Protein AF-0000000065774731 (afdb_homodimer)

Foldseek 3Di:
DQEAACLVQLLVLLVPLFAAEAEEAQELLSLLLLLVLCQVLVFEHEYEYEPLSQVVHPHLLSVVVSNVVSCVVVVRDHHYFHEYDADDLVNLVVNLVSPGQEYEHEPQVPDLVVQLVSQLVSLVVNVVSNHAYEYEAADADDDDSHDHHPQGFGDLVSLLSNVVSPHSEYEGRFQAHAAEDDPPRPAGNLVSLLSNCVSVPSGEYEAENPPPHDLVSLSSSSNSRHHYYYDYHNLVVQLVVQLVVLVVVCVVPVVVCVVVVCVPVVNSSVRSSNSSSVVSNVVCVSRVRRSVD/DQEAACLVQLLVLLVPLFAAEAEEAQELLSLLLLLVLCQVLVFEHEYEYEPLSQVVHPHLLSVVVSNVVCCVVVVRDHHYFHEYDADDLVNLVVNLVSPGQEYEHEPQVPDLVVQLVSLLVSLVVNVVSNHAYEYEAAFADDDDSHDHHPQGFGDLVSLLSNVVSPHSEYETRFQAHAADDDPPRPAGNLVSLLSNCVSVPSGEYEAENPPPHDLVSLSSSSNSRHHYYYDYHNLVVQLVVQLVVLVVVCVVVVVVCVVVVCVPVCNSSVRSSNSSSVVSNVVCVSRVRRSVD

Nearest PDB structures (foldseek):
  3q94-assembly1_A  TM=9.422E-01  e=1.921E-34  Bacillus anthracis str. 'Ames Ancestor'
  7ncc-assembly1_B  TM=9.426E-01  e=7.397E-34  Bacillus methanolicus MGA3
  7nc7-assembly1_A  TM=9.532E-01  e=2.275E-32  Bacillus methanolicus MGA3
  3n9r-assembly1_e  TM=8.813E-01  e=1.719E-26  Helicobacter pylori 51
  3c52-assembly1_A  TM=8.780E-01  e=3.993E-25  Helicobacter pylori

Organism: Streptococcus pyogenes serotype M1 (NCBI:txid301447)

Solvent-accessible surface area (backbone atoms only — not comparable to full-atom values): 27961 Å² total; per-residue (Å²): 126,32,68,37,46,41,46,65,64,33,46,50,18,32,75,67,62,15,19,33,44,32,37,54,36,69,49,59,65,44,43,49,22,52,52,50,26,27,50,74,40,30,16,41,35,31,47,21,32,36,65,46,37,22,54,74,60,42,28,60,57,42,50,47,51,50,51,53,42,42,39,60,59,68,63,48,74,32,46,31,15,42,26,39,42,69,18,46,74,69,53,35,53,49,34,53,70,64,60,38,20,21,34,18,43,47,38,45,89,45,60,67,70,59,26,45,53,52,47,31,52,50,32,55,59,30,49,75,70,59,22,30,33,32,37,44,36,33,24,49,14,43,51,54,77,86,49,71,30,88,28,40,59,36,50,57,68,55,47,47,54,44,53,71,42,60,48,56,34,38,32,50,15,36,55,33,32,33,49,83,74,60,90,82,60,85,57,65,39,56,71,58,45,44,55,41,33,66,66,39,69,86,52,24,27,27,38,56,35,44,30,82,57,56,66,69,58,52,45,50,42,20,69,50,32,27,5,32,35,30,38,47,53,53,37,27,44,34,22,40,53,37,35,36,51,50,37,52,53,34,67,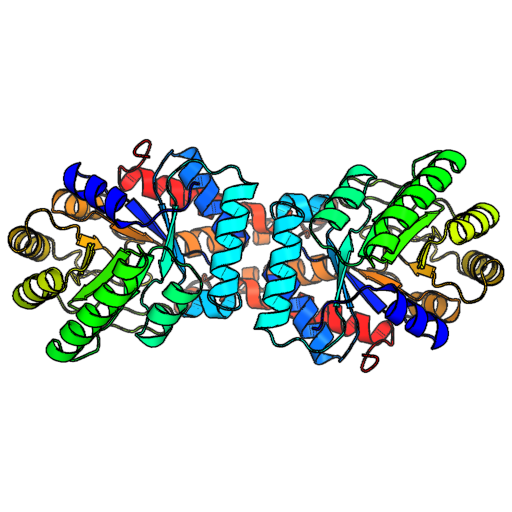76,36,42,72,62,35,53,73,68,49,42,37,38,61,75,58,49,44,40,55,12,44,51,34,28,21,50,48,50,39,52,48,35,56,67,34,55,22,52,69,62,84,125,32,69,37,45,41,48,64,65,33,46,50,18,33,76,66,60,15,20,34,46,33,37,55,36,69,48,60,65,44,44,51,24,52,51,51,26,28,49,75,38,30,14,42,36,31,47,20,33,36,65,47,37,22,54,73,62,42,27,60,57,39,51,47,50,50,54,53,42,42,40,60,58,69,65,48,74,33,46,30,16,41,26,38,43,69,17,45,73,70,53,35,53,49,34,53,72,64,59,39,19,22,34,18,43,46,38,44,90,44,60,67,70,57,26,45,54,53,47,31,52,48,31,54,61,31,51,76,71,58,22,28,34,31,38,43,37,32,25,49,13,44,51,54,78,86,48,72,31,87,29,39,60,38,50,57,68,57,46,46,55,44,52,72,43,60,49,57,35,37,33,51,14,36,55,34,32,34,50,83,74,60,91,80,62,86,57,65,39,57,71,59,44,46,54,42,34,65,67,39,70,88,55,22,27,27,38,57,36,42,30,83,57,56,66,70,59,53,46,51,42,21,70,50,32,25,5,32,35,29,38,46,53,53,37,28,44,34,21,39,54,36,34,38,51,49,36,52,53,36,68,77,37,43,70,62,34,53,75,68,49,41,37,36,60,76,57,49,45,39,55,12,45,50,34,27,20,50,47,50,40,51,48,34,56,67,32,54,24,52,69,64,84

Structure (mmCIF, N/CA/C/O backbone):
data_AF-0000000065774731-model_v1
#
loop_
_entity.id
_entity.type
_entity.pdbx_description
1 polymer 'Fructose-bisphosphate aldolase'
#
loop_
_atom_site.group_PDB
_atom_site.id
_atom_site.type_symbol
_atom_site.label_atom_id
_atom_site.label_alt_id
_atom_site.label_comp_id
_atom_site.label_asym_id
_atom_site.label_entity_id
_atom_site.label_seq_id
_atom_site.pdbx_PDB_ins_code
_atom_site.Cartn_x
_atom_site.Cartn_y
_atom_site.Cartn_z
_atom_site.occupancy
_atom_site.B_iso_or_equiv
_atom_site.auth_seq_id
_atom_site.auth_comp_id
_atom_site.auth_asym_id
_atom_site.auth_atom_id
_atom_site.pdbx_PDB_model_num
ATOM 1 N N . MET A 1 1 ? 18.625 -14.078 5.125 1 64.69 1 MET A N 1
ATOM 2 C CA . MET A 1 1 ? 17.75 -13.203 4.336 1 64.69 1 MET A CA 1
ATOM 3 C C . MET A 1 1 ? 16.703 -14.023 3.592 1 64.69 1 MET A C 1
ATOM 5 O O . MET A 1 1 ? 17.016 -15.039 2.973 1 64.69 1 MET A O 1
ATOM 9 N N . ALA A 1 2 ? 15.352 -13.734 3.934 1 92.19 2 ALA A N 1
ATOM 10 C CA . ALA A 1 2 ? 14.195 -14.555 3.566 1 92.19 2 ALA A CA 1
ATOM 11 C C . ALA A 1 2 ? 13.938 -14.492 2.062 1 92.19 2 ALA A C 1
ATOM 13 O O . ALA A 1 2 ? 13.297 -15.383 1.501 1 92.19 2 ALA A O 1
ATOM 14 N N . ILE A 1 3 ? 14.82 -13.68 1.368 1 98.44 3 ILE A N 1
ATOM 15 C CA . ILE A 1 3 ? 14.547 -13.523 -0.056 1 98.44 3 ILE A CA 1
ATOM 16 C C . ILE A 1 3 ? 15.508 -14.391 -0.863 1 98.44 3 ILE A C 1
ATOM 18 O O . ILE A 1 3 ? 16.734 -14.227 -0.771 1 98.44 3 ILE A O 1
ATOM 22 N N . VAL A 1 4 ? 15.023 -15.297 -1.698 1 98.69 4 VAL A N 1
ATOM 23 C CA . VAL A 1 4 ? 15.82 -16.281 -2.412 1 98.69 4 VAL A CA 1
ATOM 24 C C . VAL A 1 4 ? 15.219 -16.531 -3.795 1 98.69 4 VAL A C 1
ATOM 26 O O . VAL A 1 4 ? 14.086 -16.125 -4.07 1 98.69 4 VAL A O 1
ATOM 29 N N . SER A 1 5 ? 16.016 -17.109 -4.68 1 98.62 5 SER A N 1
ATOM 30 C CA . SER A 1 5 ? 15.469 -17.641 -5.922 1 98.62 5 SER A CA 1
ATOM 31 C C . SER A 1 5 ? 14.453 -18.75 -5.648 1 98.62 5 SER A C 1
ATOM 33 O O . SER A 1 5 ? 14.5 -19.391 -4.598 1 98.62 5 SER A O 1
ATOM 35 N N . ALA A 1 6 ? 13.562 -19 -6.555 1 98.81 6 ALA A N 1
ATOM 36 C CA . ALA A 1 6 ? 12.461 -19.922 -6.301 1 98.81 6 ALA A CA 1
ATOM 37 C C . ALA A 1 6 ? 12.852 -21.359 -6.66 1 98.81 6 ALA A C 1
ATOM 39 O O . ALA A 1 6 ? 12.188 -22.312 -6.246 1 98.81 6 ALA A O 1
ATOM 40 N N . GLU A 1 7 ? 13.898 -21.531 -7.441 1 98.62 7 GLU A N 1
ATOM 41 C CA . GLU A 1 7 ? 14.234 -22.797 -8.078 1 98.62 7 GLU A CA 1
ATOM 42 C C . GLU A 1 7 ? 14.297 -23.938 -7.055 1 98.62 7 GLU A C 1
ATOM 44 O O . GLU A 1 7 ? 13.656 -24.969 -7.227 1 98.62 7 GLU A O 1
ATOM 49 N N . LYS A 1 8 ? 14.953 -23.719 -5.949 1 98.44 8 LYS A N 1
ATOM 50 C CA . LYS A 1 8 ? 15.219 -24.797 -5.004 1 98.44 8 LYS A CA 1
ATOM 51 C C . LYS A 1 8 ? 13.938 -25.234 -4.293 1 98.44 8 LYS A C 1
ATOM 53 O O . LYS A 1 8 ? 13.664 -26.422 -4.172 1 98.44 8 LYS A O 1
ATOM 58 N N . PHE A 1 9 ? 13.141 -24.234 -3.873 1 98.5 9 PHE A N 1
ATOM 59 C CA . PHE A 1 9 ? 12 -24.672 -3.078 1 98.5 9 PHE A CA 1
ATOM 60 C C . PHE A 1 9 ? 10.859 -25.125 -3.979 1 98.5 9 PHE A C 1
ATOM 62 O O . PHE A 1 9 ? 10 -25.891 -3.555 1 98.5 9 PHE A O 1
ATOM 69 N N . VAL A 1 10 ? 10.812 -24.734 -5.246 1 98.94 10 VAL A N 1
ATOM 70 C CA . VAL A 1 10 ? 9.828 -25.297 -6.168 1 98.94 10 VAL A CA 1
ATOM 71 C C . VAL A 1 10 ? 10.219 -26.719 -6.543 1 98.94 10 VAL A C 1
ATOM 73 O O . VAL A 1 10 ? 9.359 -27.594 -6.645 1 98.94 10 VAL A O 1
ATOM 76 N N . GLN A 1 11 ? 11.508 -26.969 -6.719 1 98.88 11 GLN A N 1
ATOM 77 C CA . GLN A 1 11 ? 11.984 -28.312 -6.992 1 98.88 11 GLN A CA 1
ATOM 78 C C . GLN A 1 11 ? 11.711 -29.25 -5.809 1 98.88 11 GLN A C 1
ATOM 80 O O . GLN A 1 11 ? 11.336 -30.406 -6 1 98.88 11 GLN A O 1
ATOM 85 N N . ALA A 1 12 ? 11.953 -28.734 -4.602 1 98.88 12 ALA A N 1
ATOM 86 C CA . ALA A 1 12 ? 11.664 -29.531 -3.404 1 98.88 12 ALA A CA 1
ATOM 87 C C . ALA A 1 12 ? 10.188 -29.922 -3.355 1 98.88 12 ALA A C 1
ATOM 89 O O . ALA A 1 12 ? 9.844 -31.031 -2.947 1 98.88 12 ALA A O 1
ATOM 90 N N . ALA A 1 13 ? 9.32 -29 -3.75 1 98.94 13 ALA A N 1
ATOM 91 C CA . ALA A 1 13 ? 7.887 -29.281 -3.793 1 98.94 13 ALA A CA 1
ATOM 92 C C . ALA A 1 13 ? 7.586 -30.422 -4.766 1 98.94 13 ALA A C 1
ATOM 94 O O . ALA A 1 13 ? 6.832 -31.344 -4.438 1 98.94 13 ALA A O 1
ATOM 95 N N . ARG A 1 14 ? 8.188 -30.391 -5.93 1 98.81 14 ARG A N 1
ATOM 96 C CA . ARG A 1 14 ? 8.016 -31.438 -6.93 1 98.81 14 ARG A CA 1
ATOM 97 C C . ARG A 1 14 ? 8.469 -32.781 -6.391 1 98.81 14 ARG A C 1
ATOM 99 O O . ARG A 1 14 ? 7.777 -33.781 -6.562 1 98.81 14 ARG A O 1
ATOM 106 N N . GLU A 1 15 ? 9.531 -32.781 -5.703 1 98.56 15 GLU A N 1
ATOM 107 C CA . GLU A 1 15 ? 10.164 -34 -5.23 1 98.56 15 GLU A CA 1
ATOM 108 C C . GLU A 1 15 ? 9.391 -34.594 -4.059 1 98.56 15 GLU A C 1
ATOM 110 O O . GLU A 1 15 ? 9.438 -35.812 -3.83 1 98.56 15 GLU A O 1
ATOM 115 N N . ASN A 1 16 ? 8.664 -33.75 -3.355 1 98.5 16 ASN A N 1
ATOM 116 C CA . ASN A 1 16 ? 8.07 -34.25 -2.113 1 98.5 16 ASN A CA 1
ATOM 117 C C . ASN A 1 16 ? 6.547 -34.25 -2.188 1 98.5 16 ASN A C 1
ATOM 119 O O . ASN A 1 16 ? 5.871 -34.5 -1.191 1 98.5 16 ASN A O 1
ATOM 123 N N . GLY A 1 17 ? 5.965 -33.938 -3.285 1 98.19 17 GLY A N 1
ATOM 124 C CA . GLY A 1 17 ? 4.547 -34.156 -3.539 1 98.19 17 GLY A CA 1
ATOM 125 C C . GLY A 1 17 ? 3.666 -33.094 -2.902 1 98.19 17 GLY A C 1
ATOM 126 O O . GLY A 1 17 ? 2.637 -33.406 -2.305 1 98.19 17 GLY A O 1
ATOM 127 N N . TYR A 1 18 ? 4.082 -31.875 -2.857 1 98.88 18 TYR A N 1
ATOM 128 C CA . TYR A 1 18 ? 3.273 -30.703 -2.541 1 98.88 18 TYR A CA 1
ATOM 129 C C . TYR A 1 18 ? 3.502 -29.594 -3.561 1 98.88 18 TYR A C 1
ATOM 131 O O . TYR A 1 18 ? 4.195 -29.797 -4.562 1 98.88 18 TYR A O 1
ATOM 139 N N . ALA A 1 19 ? 2.83 -28.453 -3.391 1 98.94 19 ALA A N 1
ATOM 140 C CA . ALA A 1 19 ? 3.023 -27.297 -4.262 1 98.94 19 ALA A CA 1
ATOM 141 C C . ALA A 1 19 ? 3.197 -26.016 -3.449 1 98.94 19 ALA A C 1
ATOM 143 O O . ALA A 1 19 ? 2.568 -25.859 -2.402 1 98.94 19 ALA A O 1
ATOM 144 N N . VAL A 1 20 ? 4.059 -25.203 -3.922 1 98.94 20 VAL A N 1
ATOM 145 C CA . VAL A 1 20 ? 4.207 -23.875 -3.312 1 98.94 20 VAL A CA 1
ATOM 146 C C . VAL A 1 20 ? 3.238 -22.891 -3.963 1 98.94 20 VAL A C 1
ATOM 148 O O . VAL A 1 20 ? 2.916 -23.016 -5.145 1 98.94 20 VAL A O 1
ATOM 151 N N . GLY A 1 21 ? 2.795 -21.969 -3.133 1 98.94 21 GLY A N 1
ATOM 152 C CA . GLY A 1 21 ? 1.894 -20.953 -3.656 1 98.94 21 GLY A CA 1
ATOM 153 C C . GLY A 1 21 ? 2.617 -19.781 -4.289 1 98.94 21 GLY A C 1
ATOM 154 O O . GLY A 1 21 ? 3.576 -19.25 -3.719 1 98.94 21 GLY A O 1
ATOM 155 N N . GLY A 1 22 ? 2.26 -19.438 -5.496 1 98.88 22 GLY A N 1
ATOM 156 C CA . GLY A 1 22 ? 2.5 -18.125 -6.062 1 98.88 22 GLY A CA 1
ATOM 157 C C . GLY A 1 22 ? 1.32 -17.188 -5.906 1 98.88 22 GLY A C 1
ATOM 158 O O . GLY A 1 22 ? 0.31 -17.328 -6.602 1 98.88 22 GLY A O 1
ATOM 159 N N . PHE A 1 23 ? 1.452 -16.297 -5.012 1 98.94 23 PHE A N 1
ATOM 160 C CA . PHE A 1 23 ? 0.342 -15.398 -4.688 1 98.94 23 PHE A CA 1
ATOM 161 C C . PHE A 1 23 ? 0.597 -14 -5.227 1 98.94 23 PHE A C 1
ATOM 163 O O . PHE A 1 23 ? 1.641 -13.406 -4.953 1 98.94 23 PHE A O 1
ATOM 170 N N . ASN A 1 24 ? -0.359 -13.492 -6.008 1 98.75 24 ASN A N 1
ATOM 171 C CA . ASN A 1 24 ? -0.22 -12.148 -6.547 1 98.75 24 ASN A CA 1
ATOM 172 C C . ASN A 1 24 ? -0.473 -11.086 -5.48 1 98.75 24 ASN A C 1
ATOM 174 O O . ASN A 1 24 ? -1.459 -11.164 -4.746 1 98.75 24 ASN A O 1
ATOM 178 N N . THR A 1 25 ? 0.46 -10.219 -5.312 1 98.88 25 THR A N 1
ATOM 179 C CA . THR A 1 25 ? 0.229 -9.023 -4.504 1 98.88 25 THR A CA 1
ATOM 180 C C . THR A 1 25 ? -0.338 -7.895 -5.355 1 98.88 25 THR A C 1
ATOM 182 O O . THR A 1 25 ? -0.122 -7.855 -6.57 1 98.88 25 THR A O 1
ATOM 185 N N . ASN A 1 26 ? -1.064 -6.977 -4.688 1 98.56 26 ASN A N 1
ATOM 186 C CA . ASN A 1 26 ? -1.711 -5.875 -5.395 1 98.56 26 ASN A CA 1
ATOM 187 C C . ASN A 1 26 ? -1.373 -4.527 -4.762 1 98.56 26 ASN A C 1
ATOM 189 O O . ASN A 1 26 ? -1.69 -3.477 -5.32 1 98.56 26 ASN A O 1
ATOM 193 N N . ASN A 1 27 ? -0.817 -4.492 -3.611 1 98.69 27 ASN A N 1
ATOM 194 C CA . ASN A 1 27 ? -0.407 -3.281 -2.91 1 98.69 27 ASN A CA 1
ATOM 195 C C . ASN A 1 27 ? 0.324 -3.605 -1.61 1 98.69 27 ASN A C 1
ATOM 197 O O . ASN A 1 27 ? 0.813 -4.723 -1.432 1 98.69 27 ASN A O 1
ATOM 201 N N . LEU A 1 28 ? 0.515 -2.611 -0.721 1 98.88 28 LEU A N 1
ATOM 202 C CA . LEU A 1 28 ? 1.215 -2.74 0.552 1 98.88 28 LEU A CA 1
ATOM 203 C C . LEU A 1 28 ? 0.542 -3.781 1.439 1 98.88 28 LEU A C 1
ATOM 205 O O . LEU A 1 28 ? 1.202 -4.695 1.941 1 98.88 28 LEU A O 1
ATOM 209 N N . GLU A 1 29 ? -0.777 -3.688 1.619 1 98.88 29 GLU A N 1
ATOM 210 C CA . GLU A 1 29 ? -1.517 -4.543 2.543 1 98.88 29 GLU A CA 1
ATOM 211 C C . GLU A 1 29 ? -1.528 -5.992 2.062 1 98.88 29 GLU A C 1
ATOM 213 O O . GLU A 1 29 ? -1.427 -6.918 2.869 1 98.88 29 GLU A O 1
ATOM 218 N N . TRP A 1 30 ? -1.669 -6.152 0.747 1 98.88 30 TRP A N 1
ATOM 219 C CA . TRP A 1 30 ? -1.653 -7.5 0.188 1 98.88 30 TRP A CA 1
ATOM 220 C C . TRP A 1 30 ? -0.304 -8.172 0.425 1 98.88 30 TRP A C 1
ATOM 222 O O . TRP A 1 30 ? -0.244 -9.359 0.75 1 98.88 30 TRP A O 1
ATOM 232 N N . THR A 1 31 ? 0.727 -7.43 0.18 1 98.94 31 THR A N 1
ATOM 233 C CA . THR A 1 31 ? 2.064 -7.953 0.437 1 98.94 31 THR A CA 1
ATOM 234 C C . THR A 1 31 ? 2.199 -8.398 1.89 1 98.94 31 THR A C 1
ATOM 236 O O . THR A 1 31 ? 2.684 -9.5 2.162 1 98.94 31 THR A O 1
ATOM 239 N N . GLN A 1 32 ? 1.726 -7.574 2.807 1 98.94 32 GLN A N 1
ATOM 240 C CA . GLN A 1 32 ? 1.769 -7.918 4.223 1 98.94 32 GLN A CA 1
ATOM 241 C C . GLN A 1 32 ? 0.96 -9.18 4.508 1 98.94 32 GLN A C 1
ATOM 243 O O . GLN A 1 32 ? 1.403 -10.055 5.258 1 98.94 32 GLN A O 1
ATOM 248 N N . ALA A 1 33 ? -0.225 -9.266 3.939 1 98.94 33 ALA A N 1
ATOM 249 C CA . ALA A 1 33 ? -1.122 -10.391 4.191 1 98.94 33 ALA A CA 1
ATOM 250 C C . ALA A 1 33 ? -0.499 -11.703 3.723 1 98.94 33 ALA A C 1
ATOM 252 O O . ALA A 1 33 ? -0.565 -12.711 4.426 1 98.94 33 ALA A O 1
ATOM 253 N N . ILE A 1 34 ? 0.095 -11.68 2.553 1 98.94 34 ILE A N 1
ATOM 254 C CA . ILE A 1 34 ? 0.72 -12.875 1.999 1 98.94 34 ILE A CA 1
ATOM 255 C C . ILE A 1 34 ? 1.903 -13.289 2.869 1 98.94 34 ILE A C 1
ATOM 257 O O . ILE A 1 34 ? 2.062 -14.469 3.191 1 98.94 34 ILE A O 1
ATOM 261 N N . LEU A 1 35 ? 2.727 -12.32 3.279 1 98.94 35 LEU A N 1
ATOM 262 C CA . LEU A 1 35 ? 3.887 -12.602 4.117 1 98.94 35 LEU A CA 1
ATOM 263 C C . LEU A 1 35 ? 3.457 -13.148 5.473 1 98.94 35 LEU A C 1
ATOM 265 O O . LEU A 1 35 ? 4.047 -14.109 5.977 1 98.94 35 LEU A O 1
ATOM 269 N N . ARG A 1 36 ? 2.418 -12.523 6.078 1 98.94 36 ARG A N 1
ATOM 270 C CA . ARG A 1 36 ? 1.91 -13.008 7.359 1 98.94 36 ARG A CA 1
ATOM 271 C C . ARG A 1 36 ? 1.436 -14.453 7.254 1 98.94 36 ARG A C 1
ATOM 273 O O . ARG A 1 36 ? 1.717 -15.266 8.133 1 98.94 36 ARG A O 1
ATOM 280 N N . ALA A 1 37 ? 0.72 -14.727 6.18 1 98.94 37 ALA A N 1
ATOM 281 C CA . ALA A 1 37 ? 0.192 -16.078 5.977 1 98.94 37 ALA A CA 1
ATOM 282 C C . ALA A 1 37 ? 1.321 -17.094 5.82 1 98.94 37 ALA A C 1
ATOM 284 O O . ALA A 1 37 ? 1.299 -18.156 6.441 1 98.94 37 ALA A O 1
ATOM 285 N N . ALA A 1 38 ? 2.295 -16.734 4.949 1 98.94 38 ALA A N 1
ATOM 286 C CA . ALA A 1 38 ? 3.424 -17.641 4.707 1 98.94 38 ALA A CA 1
ATOM 287 C C . ALA A 1 38 ? 4.191 -17.906 6 1 98.94 38 ALA A C 1
ATOM 289 O O . ALA A 1 38 ? 4.559 -19.047 6.281 1 98.94 38 ALA A O 1
ATOM 290 N N . GLU A 1 39 ? 4.441 -16.844 6.801 1 98.94 39 GLU A N 1
ATOM 291 C CA . GLU A 1 39 ? 5.148 -16.984 8.07 1 98.94 39 GLU A CA 1
ATOM 292 C C . GLU A 1 39 ? 4.348 -17.828 9.062 1 98.94 39 GLU A C 1
ATOM 294 O O . GLU A 1 39 ? 4.895 -18.703 9.727 1 98.94 39 GLU A O 1
ATOM 299 N N . ALA A 1 40 ? 3.049 -17.547 9.141 1 98.88 40 ALA A N 1
ATOM 300 C CA . ALA A 1 40 ? 2.178 -18.25 10.078 1 98.88 40 ALA A CA 1
ATOM 301 C C . ALA A 1 40 ? 2.129 -19.734 9.766 1 98.88 40 ALA A C 1
ATOM 303 O O . ALA A 1 40 ? 2.078 -20.562 10.68 1 98.88 40 ALA A O 1
ATOM 304 N N . LYS A 1 41 ? 2.191 -20.062 8.453 1 98.88 41 LYS A N 1
ATOM 305 C CA . LYS A 1 41 ? 2.068 -21.453 8.023 1 98.88 41 LYS A CA 1
ATOM 306 C C . LYS A 1 41 ? 3.439 -22.094 7.816 1 98.88 41 LYS A C 1
ATOM 308 O O . LYS A 1 41 ? 3.537 -23.281 7.477 1 98.88 41 LYS A O 1
ATOM 313 N N . GLN A 1 42 ? 4.5 -21.266 8 1 98.81 42 GLN A N 1
ATOM 314 C CA . GLN A 1 42 ? 5.867 -21.734 7.781 1 98.81 42 GLN A CA 1
ATOM 315 C C . GLN A 1 42 ? 6.016 -22.375 6.406 1 98.81 42 GLN A C 1
ATOM 317 O O . GLN A 1 42 ? 6.52 -23.5 6.293 1 98.81 42 GLN A O 1
ATOM 322 N N . ALA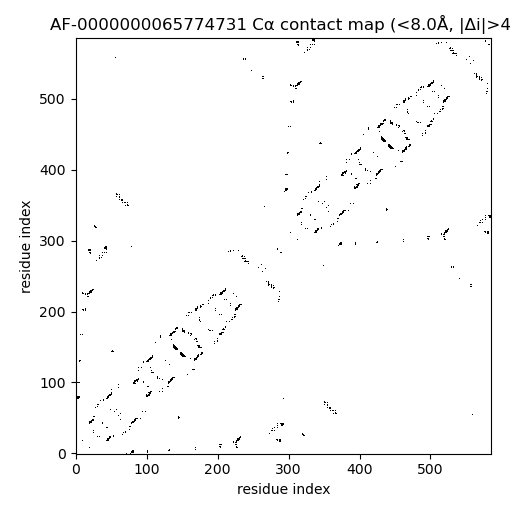 A 1 43 ? 5.551 -21.641 5.41 1 98.88 43 ALA A N 1
ATOM 323 C CA . ALA A 1 43 ? 5.543 -22.141 4.035 1 98.88 43 ALA A CA 1
ATOM 324 C C . ALA A 1 43 ? 6.395 -21.25 3.131 1 98.88 43 ALA A C 1
ATOM 326 O O . ALA A 1 43 ? 6.312 -20.016 3.199 1 98.88 43 ALA A O 1
ATOM 327 N N . PRO A 1 44 ? 7.289 -21.859 2.242 1 98.88 44 PRO A N 1
ATOM 328 C CA . PRO A 1 44 ? 7.875 -21.031 1.185 1 98.88 44 PRO A CA 1
ATOM 329 C C . PRO A 1 44 ? 6.816 -20.375 0.29 1 98.88 44 PRO A C 1
ATOM 331 O O . PRO A 1 44 ? 5.727 -20.938 0.116 1 98.88 44 PRO A O 1
ATOM 334 N N . VAL A 1 45 ? 7.195 -19.219 -0.22 1 98.94 45 VAL A N 1
ATOM 335 C CA . VAL A 1 45 ? 6.152 -18.516 -0.961 1 98.94 45 VAL A CA 1
ATOM 336 C C . VAL A 1 45 ? 6.781 -17.719 -2.109 1 98.94 45 VAL A C 1
ATOM 338 O O . VAL A 1 45 ? 7.914 -17.25 -2.002 1 98.94 45 VAL A O 1
ATOM 341 N N . LEU A 1 46 ? 6.125 -17.703 -3.248 1 98.94 46 LEU A N 1
ATOM 342 C CA . LEU A 1 46 ? 6.379 -16.703 -4.277 1 98.94 46 LEU A CA 1
ATOM 343 C C . LEU A 1 46 ? 5.387 -15.547 -4.172 1 98.94 46 LEU A C 1
ATOM 345 O O . LEU A 1 46 ? 4.176 -15.758 -4.262 1 98.94 46 LEU A O 1
ATOM 349 N N . ILE A 1 47 ? 5.879 -14.375 -3.896 1 98.94 47 ILE A N 1
ATOM 350 C CA . ILE A 1 47 ? 5.066 -13.172 -4.039 1 98.94 47 ILE A CA 1
ATOM 351 C C . ILE A 1 47 ? 5.195 -12.625 -5.461 1 98.94 47 ILE A C 1
ATOM 353 O O . ILE A 1 47 ? 6.281 -12.227 -5.883 1 98.94 47 ILE A O 1
ATOM 357 N N . GLN A 1 48 ? 4.016 -12.578 -6.129 1 98.75 48 GLN A N 1
ATOM 358 C CA . GLN A 1 48 ? 4.059 -12.328 -7.566 1 98.75 48 GLN A CA 1
ATOM 359 C C . GLN A 1 48 ? 3.424 -10.977 -7.91 1 98.75 48 GLN A C 1
ATOM 361 O O . GLN A 1 48 ? 2.441 -10.578 -7.285 1 98.75 48 GLN A O 1
ATOM 366 N N . THR A 1 49 ? 4.047 -10.328 -8.844 1 98.75 49 THR A N 1
ATOM 367 C CA . THR A 1 49 ? 3.41 -9.172 -9.461 1 98.75 49 THR A CA 1
ATOM 368 C C . THR A 1 49 ? 3.117 -9.438 -10.93 1 98.75 49 THR A C 1
ATOM 370 O O . THR A 1 49 ? 4 -9.867 -11.68 1 98.75 49 THR A O 1
ATOM 373 N N . SER A 1 50 ? 1.883 -9.258 -11.367 1 98.19 50 SER A N 1
ATOM 374 C CA . SER A 1 50 ? 1.62 -9.148 -12.797 1 98.19 50 SER A CA 1
ATOM 375 C C . SER A 1 50 ? 2.115 -7.82 -13.352 1 98.19 50 SER A C 1
ATOM 377 O O . SER A 1 50 ? 2.463 -6.914 -12.594 1 98.19 50 SER A O 1
ATOM 379 N N . MET A 1 51 ? 2.154 -7.723 -14.688 1 98 51 MET A N 1
ATOM 380 C CA . MET A 1 51 ? 2.562 -6.461 -15.305 1 98 51 MET A CA 1
ATOM 381 C C . MET A 1 51 ? 1.605 -5.336 -14.922 1 98 51 MET A C 1
ATOM 383 O O . MET A 1 51 ? 2.039 -4.23 -14.594 1 98 51 MET A O 1
ATOM 387 N N . GLY A 1 52 ? 0.323 -5.629 -14.883 1 97.81 52 GLY A N 1
ATOM 388 C CA . GLY A 1 52 ? -0.669 -4.633 -14.516 1 97.81 52 GLY A CA 1
ATOM 389 C C . GLY A 1 52 ? -0.576 -4.203 -13.062 1 97.81 52 GLY A C 1
ATOM 390 O O . GLY A 1 52 ? -0.702 -3.016 -12.75 1 97.81 52 GLY A O 1
ATOM 391 N N . ALA A 1 53 ? -0.402 -5.16 -12.133 1 98.25 53 ALA A N 1
ATOM 392 C CA . ALA A 1 53 ? -0.258 -4.836 -10.711 1 98.25 53 ALA A CA 1
ATOM 393 C C . ALA A 1 53 ? 0.992 -3.996 -10.469 1 98.25 53 ALA A C 1
ATOM 395 O O . ALA A 1 53 ? 0.976 -3.074 -9.648 1 98.25 53 ALA A O 1
ATOM 396 N N . ALA A 1 54 ? 2.076 -4.367 -11.164 1 98.69 54 ALA A N 1
ATOM 397 C CA . ALA A 1 54 ? 3.307 -3.594 -11.023 1 98.69 54 ALA A CA 1
ATOM 398 C C . ALA A 1 54 ? 3.1 -2.15 -11.477 1 98.69 54 ALA A C 1
ATOM 400 O O . ALA A 1 54 ? 3.547 -1.214 -10.812 1 98.69 54 ALA A O 1
ATOM 401 N N . LYS A 1 55 ? 2.461 -2.014 -12.617 1 98.19 55 LYS A N 1
ATOM 402 C CA . LYS A 1 55 ? 2.158 -0.67 -13.102 1 98.19 55 LYS A CA 1
ATOM 403 C C . LYS A 1 55 ? 1.312 0.101 -12.094 1 98.19 55 LYS A C 1
ATOM 405 O O . LYS A 1 55 ? 1.593 1.265 -11.797 1 98.19 55 LYS A O 1
ATOM 410 N N . TYR A 1 56 ? 0.278 -0.51 -11.562 1 98.56 56 TYR A N 1
ATOM 411 C CA . TYR A 1 56 ? -0.597 0.094 -10.562 1 98.56 56 TYR A CA 1
ATOM 412 C C . TYR A 1 56 ? 0.199 0.555 -9.344 1 98.56 56 TYR A C 1
ATOM 414 O O . TYR A 1 56 ? -0.009 1.662 -8.844 1 98.56 56 TYR A O 1
ATOM 422 N N . MET A 1 57 ? 1.176 -0.25 -8.914 1 98.81 57 MET A N 1
ATOM 423 C CA . MET A 1 57 ? 1.905 0.008 -7.68 1 98.81 57 MET A CA 1
ATOM 424 C C . MET A 1 57 ? 2.992 1.056 -7.898 1 98.81 57 MET A C 1
ATOM 426 O O . MET A 1 57 ? 3.506 1.631 -6.938 1 98.81 57 MET A O 1
ATOM 430 N N . GLY A 1 58 ? 3.357 1.283 -9.094 1 98.69 58 GLY A N 1
ATOM 431 C CA . GLY A 1 58 ? 4.348 2.318 -9.359 1 98.69 58 GLY A CA 1
ATOM 432 C C . GLY A 1 58 ? 5.57 1.802 -10.086 1 98.69 58 GLY A C 1
ATOM 433 O O . GLY A 1 58 ? 6.582 2.504 -10.188 1 98.69 58 GLY A O 1
ATOM 434 N N . GLY A 1 59 ? 5.547 0.543 -10.57 1 98.81 59 GLY A N 1
ATOM 435 C CA . GLY A 1 59 ? 6.672 -0.028 -11.297 1 98.81 59 GLY A CA 1
ATOM 436 C C . GLY A 1 59 ? 7.359 -1.148 -10.539 1 98.81 59 GLY A C 1
ATOM 437 O O . GLY A 1 59 ? 7.137 -1.32 -9.336 1 98.81 59 GLY A O 1
ATOM 438 N N . TYR A 1 60 ? 8.25 -1.896 -11.234 1 98.88 60 TYR A N 1
ATOM 439 C CA . TYR A 1 60 ? 8.883 -3.088 -10.68 1 98.88 60 TYR A CA 1
ATOM 440 C C . TYR A 1 60 ? 9.828 -2.729 -9.539 1 98.88 60 TYR A C 1
ATOM 442 O O . TYR A 1 60 ? 9.93 -3.467 -8.562 1 98.88 60 TYR A O 1
ATOM 450 N N . LYS A 1 61 ? 10.492 -1.598 -9.664 1 98.81 61 LYS A N 1
ATOM 451 C CA . LYS A 1 61 ? 11.398 -1.174 -8.602 1 98.81 61 LYS A CA 1
ATOM 452 C C . LYS A 1 61 ? 10.641 -0.918 -7.301 1 98.81 61 LYS A C 1
ATOM 454 O O . LYS A 1 61 ? 11.102 -1.299 -6.223 1 98.81 61 LYS A O 1
ATOM 459 N N . VAL A 1 62 ? 9.484 -0.231 -7.406 1 98.88 62 VAL A N 1
ATOM 460 C CA . VAL A 1 62 ? 8.648 0.024 -6.242 1 98.88 62 VAL A CA 1
ATOM 461 C C . VAL A 1 62 ? 8.211 -1.3 -5.617 1 98.88 62 VAL A C 1
ATOM 463 O O . VAL A 1 62 ? 8.289 -1.478 -4.402 1 98.88 62 VAL A O 1
ATOM 466 N N . CYS A 1 63 ? 7.805 -2.248 -6.469 1 98.94 63 CYS A N 1
ATOM 467 C CA . CYS A 1 63 ? 7.348 -3.549 -5.996 1 98.94 63 CYS A CA 1
ATOM 468 C C . CYS A 1 63 ? 8.469 -4.297 -5.289 1 98.94 63 CYS A C 1
ATOM 470 O O . CYS A 1 63 ? 8.289 -4.797 -4.176 1 98.94 63 CYS A O 1
ATOM 472 N N . GLN A 1 64 ? 9.633 -4.375 -5.941 1 98.94 64 GLN A N 1
ATOM 473 C CA . GLN A 1 64 ? 10.781 -5.09 -5.395 1 98.94 64 GLN A CA 1
ATOM 474 C C . GLN A 1 64 ? 11.203 -4.508 -4.047 1 98.94 64 GLN A C 1
ATOM 476 O O . GLN A 1 64 ? 11.406 -5.25 -3.082 1 98.94 64 GLN A O 1
ATOM 481 N N . SER A 1 65 ? 11.273 -3.191 -3.947 1 98.81 65 SER A N 1
ATOM 482 C CA . SER A 1 65 ? 11.688 -2.506 -2.729 1 98.81 65 SER A CA 1
ATOM 483 C C . SER A 1 65 ? 10.672 -2.707 -1.607 1 98.81 65 SER A C 1
ATOM 485 O O . SER A 1 65 ? 11.055 -2.93 -0.455 1 98.81 65 SER A O 1
ATOM 487 N N . LEU A 1 66 ? 9.438 -2.625 -1.948 1 98.88 66 LEU A N 1
ATOM 488 C CA . LEU A 1 66 ? 8.375 -2.789 -0.956 1 98.88 66 LEU A CA 1
ATOM 489 C C . LEU A 1 66 ? 8.422 -4.188 -0.347 1 98.88 66 LEU A C 1
ATOM 491 O O . LEU A 1 66 ? 8.383 -4.336 0.877 1 98.88 66 LEU A O 1
ATOM 495 N N . ILE A 1 67 ? 8.5 -5.195 -1.161 1 98.94 67 ILE A N 1
ATOM 496 C CA . ILE A 1 67 ? 8.508 -6.574 -0.687 1 98.94 67 ILE A CA 1
ATOM 497 C C . ILE A 1 67 ? 9.742 -6.812 0.175 1 98.94 67 ILE A C 1
ATOM 499 O O . ILE A 1 67 ? 9.648 -7.355 1.278 1 98.94 67 ILE A O 1
ATOM 503 N N . THR A 1 68 ? 10.891 -6.367 -0.296 1 98.81 68 THR A N 1
ATOM 504 C CA . THR A 1 68 ? 12.148 -6.566 0.419 1 98.81 68 THR A CA 1
ATOM 505 C C . THR A 1 68 ? 12.102 -5.898 1.79 1 98.81 68 THR A C 1
ATOM 507 O O . THR A 1 68 ? 12.461 -6.512 2.797 1 98.81 68 THR A O 1
ATOM 510 N N . ASN A 1 69 ? 11.648 -4.656 1.818 1 98.69 69 ASN A N 1
ATOM 511 C CA . ASN A 1 69 ? 11.578 -3.916 3.076 1 98.69 69 ASN A CA 1
ATOM 512 C C . ASN A 1 69 ? 10.602 -4.559 4.055 1 98.69 69 ASN A C 1
ATOM 514 O O . ASN A 1 69 ? 10.859 -4.602 5.258 1 98.69 69 ASN A O 1
ATOM 518 N N . LEU A 1 70 ? 9.508 -5.047 3.555 1 98.88 70 LEU A N 1
ATOM 519 C CA . LEU A 1 70 ? 8.508 -5.656 4.426 1 98.88 70 LEU A CA 1
ATOM 520 C C . LEU A 1 70 ? 9 -7 4.961 1 98.88 70 LEU A C 1
ATOM 522 O O . LEU A 1 70 ? 8.734 -7.352 6.109 1 98.88 70 LEU A O 1
ATOM 526 N N . VAL A 1 71 ? 9.695 -7.773 4.113 1 98.88 71 VAL A N 1
ATOM 527 C CA . VAL A 1 71 ? 10.273 -9.023 4.586 1 98.88 71 VAL A CA 1
ATOM 528 C C . VAL A 1 71 ? 11.18 -8.758 5.789 1 98.88 71 VAL A C 1
ATOM 530 O O . VAL A 1 71 ? 11.109 -9.461 6.797 1 98.88 71 VAL A O 1
ATOM 533 N N . GLU A 1 72 ? 11.969 -7.75 5.641 1 98.56 72 GLU A N 1
ATOM 534 C CA . GLU A 1 72 ? 12.867 -7.379 6.73 1 98.56 72 GLU A CA 1
ATOM 535 C C . GLU A 1 72 ? 12.086 -6.875 7.941 1 98.56 72 GLU A C 1
ATOM 537 O O . GLU A 1 72 ? 12.289 -7.359 9.055 1 98.56 72 GLU A O 1
ATOM 542 N N . SER A 1 73 ? 11.203 -5.953 7.754 1 98.38 73 SER A N 1
ATOM 543 C CA . SER A 1 73 ? 10.531 -5.262 8.852 1 98.38 73 SER A CA 1
ATOM 544 C C . SER A 1 73 ? 9.617 -6.203 9.625 1 98.38 73 SER A C 1
ATOM 546 O O . SER A 1 73 ? 9.422 -6.043 10.828 1 98.38 73 SER A O 1
ATOM 548 N N . MET A 1 74 ? 9.062 -7.168 8.93 1 98.62 74 MET A N 1
ATOM 549 C CA . MET A 1 74 ? 8.109 -8.078 9.555 1 98.62 74 MET A CA 1
ATOM 550 C C . MET A 1 74 ? 8.82 -9.281 10.164 1 98.62 74 MET A C 1
ATOM 552 O O . MET A 1 74 ? 8.188 -10.133 10.789 1 98.62 74 MET A O 1
ATOM 556 N N . GLY A 1 75 ? 10.086 -9.367 9.969 1 98.5 75 GLY A N 1
ATOM 557 C CA . GLY A 1 75 ? 10.852 -10.477 10.516 1 98.5 75 GLY A CA 1
ATOM 558 C C . GLY A 1 75 ? 10.516 -11.812 9.883 1 98.5 75 GLY A C 1
ATOM 559 O O . GLY A 1 75 ? 10.445 -12.828 10.57 1 98.5 75 GLY A O 1
ATOM 560 N N . ILE A 1 76 ? 10.281 -11.781 8.602 1 98.81 76 ILE A N 1
ATOM 561 C CA . ILE A 1 76 ? 9.93 -12.992 7.871 1 98.81 76 ILE A CA 1
ATOM 562 C C . ILE A 1 76 ? 11.141 -13.93 7.82 1 98.81 76 ILE A C 1
ATOM 564 O O . ILE A 1 76 ? 12.242 -13.508 7.477 1 98.81 76 ILE A O 1
ATOM 568 N N . THR A 1 77 ? 10.883 -15.203 8.109 1 98.62 77 THR A N 1
ATOM 569 C CA . THR A 1 77 ? 12 -16.141 8.18 1 98.62 77 THR A CA 1
ATOM 570 C C . THR A 1 77 ? 11.875 -17.203 7.09 1 98.62 77 THR A C 1
ATOM 572 O O . THR A 1 77 ? 12.844 -17.922 6.797 1 98.62 77 THR A O 1
ATOM 575 N N . VAL A 1 78 ? 10.688 -17.391 6.496 1 98.88 78 VAL A N 1
ATOM 576 C CA . VAL A 1 78 ? 10.477 -18.422 5.484 1 98.88 78 VAL A CA 1
ATOM 577 C C . VAL A 1 78 ? 11.047 -17.969 4.148 1 98.88 78 VAL A C 1
ATOM 579 O O . VAL A 1 78 ? 11.211 -16.766 3.92 1 98.88 78 VAL A O 1
ATOM 582 N N . PRO A 1 79 ? 11.383 -18.859 3.215 1 98.88 79 PRO A N 1
ATOM 583 C CA . PRO A 1 79 ? 11.875 -18.469 1.897 1 98.88 79 PRO A CA 1
ATOM 584 C C . PRO A 1 79 ? 10.836 -17.688 1.085 1 98.88 79 PRO A C 1
ATOM 586 O O . PRO A 1 79 ? 9.688 -18.141 0.963 1 98.88 79 PRO A O 1
ATOM 589 N N . VAL A 1 80 ? 11.227 -16.547 0.62 1 98.94 80 VAL A N 1
ATOM 590 C CA . VAL A 1 80 ? 10.367 -15.703 -0.205 1 98.94 80 VAL A CA 1
ATOM 591 C C . VAL A 1 80 ? 11.047 -15.43 -1.545 1 98.94 80 VAL A C 1
ATOM 593 O O . VAL A 1 80 ? 12.195 -14.977 -1.586 1 98.94 80 VAL A O 1
ATOM 596 N N . ALA A 1 81 ? 10.398 -15.727 -2.609 1 98.94 81 ALA A N 1
ATOM 597 C CA . ALA A 1 81 ? 10.844 -15.305 -3.936 1 98.94 81 ALA A CA 1
ATOM 598 C C . ALA A 1 81 ? 9.984 -14.164 -4.465 1 98.94 81 ALA A C 1
ATOM 600 O O . ALA A 1 81 ? 8.75 -14.203 -4.371 1 98.94 81 ALA A O 1
ATOM 601 N N . ILE A 1 82 ? 10.57 -13.125 -4.93 1 98.94 82 ILE A N 1
ATOM 602 C CA . ILE A 1 82 ? 9.891 -12.062 -5.652 1 98.94 82 ILE A CA 1
ATOM 603 C C . ILE A 1 82 ? 9.781 -12.43 -7.129 1 98.94 82 ILE A C 1
ATOM 605 O O . ILE A 1 82 ? 10.789 -12.57 -7.816 1 98.94 82 ILE A O 1
ATOM 609 N N . HIS A 1 83 ? 8.516 -12.57 -7.641 1 98.94 83 HIS A N 1
ATOM 610 C CA . HIS A 1 83 ? 8.32 -13.25 -8.914 1 98.94 83 HIS A CA 1
ATOM 611 C C . HIS A 1 83 ? 7.488 -12.398 -9.867 1 98.94 83 HIS A C 1
ATOM 613 O O . HIS A 1 83 ? 6.457 -11.844 -9.477 1 98.94 83 HIS A O 1
ATOM 619 N N . LEU A 1 84 ? 7.965 -12.219 -11.148 1 98.94 84 LEU A N 1
ATOM 620 C CA . LEU A 1 84 ? 7.16 -11.625 -12.203 1 98.94 84 LEU A CA 1
ATOM 621 C C . LEU A 1 84 ? 6.219 -12.656 -12.82 1 98.94 84 LEU A C 1
ATOM 623 O O . LEU A 1 84 ? 6.66 -13.719 -13.266 1 98.94 84 LEU A O 1
ATOM 627 N N . ASP A 1 85 ? 4.922 -12.344 -12.781 1 98.38 85 ASP A N 1
ATOM 628 C CA . ASP A 1 85 ? 3.873 -13.195 -13.32 1 98.38 85 ASP A CA 1
ATOM 629 C C . ASP A 1 85 ? 3.471 -12.758 -14.727 1 98.38 85 ASP A C 1
ATOM 631 O O . ASP A 1 85 ? 2.957 -11.648 -14.906 1 98.38 85 ASP A O 1
ATOM 635 N N . HIS A 1 86 ? 3.707 -13.586 -15.75 1 97.69 86 HIS A N 1
ATOM 636 C CA . HIS A 1 86 ? 3.357 -13.367 -17.141 1 97.69 86 HIS A CA 1
ATOM 637 C C . HIS A 1 86 ? 4.105 -12.164 -17.719 1 97.69 86 HIS A C 1
ATOM 639 O O . HIS A 1 86 ? 3.494 -11.266 -18.297 1 97.69 86 HIS A O 1
ATOM 645 N N . GLY A 1 87 ? 5.371 -12.156 -17.656 1 97.94 87 GLY A N 1
ATOM 646 C CA . GLY A 1 87 ? 6.148 -11.047 -18.172 1 97.94 87 GLY A CA 1
ATOM 647 C C . GLY A 1 87 ? 6.43 -11.148 -19.656 1 97.94 87 GLY A C 1
ATOM 648 O O . GLY A 1 87 ? 6.73 -12.234 -20.172 1 97.94 87 GLY A O 1
ATOM 649 N N . HIS A 1 88 ? 6.363 -9.984 -20.344 1 97.56 88 HIS A N 1
ATOM 650 C CA . HIS A 1 88 ? 6.984 -9.906 -21.656 1 97.56 88 HIS A CA 1
ATOM 651 C C . HIS A 1 88 ? 8.508 -9.867 -21.547 1 97.56 88 HIS A C 1
ATOM 653 O O . HIS A 1 88 ? 9.047 -9.789 -20.438 1 97.56 88 HIS A O 1
ATOM 659 N N . TYR A 1 89 ? 9.125 -9.961 -22.734 1 98.19 89 TYR A N 1
ATOM 660 C CA . TYR A 1 89 ? 10.578 -10.031 -22.797 1 98.19 89 TYR A CA 1
ATOM 661 C C . TYR A 1 89 ? 11.219 -8.852 -22.062 1 98.19 89 TYR A C 1
ATOM 663 O O . TYR A 1 89 ? 12.055 -9.039 -21.188 1 98.19 89 TYR A O 1
ATOM 671 N N . GLU A 1 90 ? 10.805 -7.613 -22.359 1 98.44 90 GLU A N 1
ATOM 672 C CA . GLU A 1 90 ? 11.398 -6.414 -21.766 1 98.44 90 GLU A CA 1
ATOM 673 C C . GLU A 1 90 ? 11.094 -6.324 -20.266 1 98.44 90 GLU A C 1
ATOM 675 O O . GLU A 1 90 ? 11.922 -5.859 -19.484 1 98.44 90 GLU A O 1
ATOM 680 N N . ASP A 1 91 ? 9.93 -6.719 -19.859 1 98.62 91 ASP A N 1
ATOM 681 C CA . ASP A 1 91 ? 9.547 -6.719 -18.453 1 98.62 91 ASP A CA 1
ATOM 682 C C . ASP A 1 91 ? 10.398 -7.699 -17.641 1 98.62 91 ASP A C 1
ATOM 684 O O . ASP A 1 91 ? 10.82 -7.395 -16.531 1 98.62 91 ASP A O 1
ATOM 688 N N . ALA A 1 92 ? 10.594 -8.891 -18.234 1 98.81 92 ALA A N 1
ATOM 689 C CA . ALA A 1 92 ? 11.445 -9.883 -17.578 1 98.81 92 ALA A CA 1
ATOM 690 C C . ALA A 1 92 ? 12.852 -9.328 -17.359 1 98.81 92 ALA A C 1
ATOM 692 O O . ALA A 1 92 ? 13.398 -9.453 -16.25 1 98.81 92 ALA A O 1
ATOM 693 N N . LEU A 1 93 ? 13.398 -8.703 -18.359 1 98.81 93 LEU A N 1
ATOM 694 C CA . LEU A 1 93 ? 14.742 -8.156 -18.25 1 98.81 93 LEU A CA 1
ATOM 695 C C . LEU A 1 93 ? 14.789 -7.043 -17.203 1 98.81 93 LEU A C 1
ATOM 697 O O . LEU A 1 93 ? 15.75 -6.945 -16.438 1 98.81 93 LEU A O 1
ATOM 701 N N . GLU A 1 94 ? 13.773 -6.211 -17.172 1 98.88 94 GLU A N 1
ATOM 702 C CA . GLU A 1 94 ? 13.734 -5.129 -16.203 1 98.88 94 GLU A CA 1
ATOM 703 C C . GLU A 1 94 ? 13.656 -5.676 -14.773 1 98.88 94 GLU A C 1
ATOM 705 O O . GLU A 1 94 ? 14.312 -5.16 -13.867 1 98.88 94 GLU A O 1
ATOM 710 N N . CYS A 1 95 ? 12.852 -6.688 -14.609 1 98.94 95 CYS A N 1
ATOM 711 C CA . CYS A 1 95 ? 12.711 -7.281 -13.281 1 98.94 95 CYS A CA 1
ATOM 712 C C . CYS A 1 95 ? 14.023 -7.887 -12.805 1 98.94 95 CYS A C 1
ATOM 714 O O . CYS A 1 95 ? 14.383 -7.766 -11.633 1 98.94 95 CYS A O 1
ATOM 716 N N . ILE A 1 96 ? 14.727 -8.562 -13.727 1 98.88 96 ILE A N 1
ATOM 717 C CA . ILE A 1 96 ? 16.047 -9.078 -13.383 1 98.88 96 ILE A CA 1
ATOM 718 C C . ILE A 1 96 ? 16.953 -7.934 -12.945 1 98.88 96 ILE A C 1
ATOM 720 O O . ILE A 1 96 ? 17.641 -8.031 -11.922 1 98.88 96 ILE A O 1
ATOM 724 N N . GLU A 1 97 ? 16.906 -6.836 -13.633 1 98.69 97 GLU A N 1
ATOM 725 C CA . GLU A 1 97 ? 17.766 -5.691 -13.359 1 98.69 97 GLU A CA 1
ATOM 726 C C . GLU A 1 97 ? 17.438 -5.066 -12.008 1 98.69 97 GLU A C 1
ATOM 728 O O . GLU A 1 97 ? 18.328 -4.676 -11.258 1 98.69 97 GLU A O 1
ATOM 733 N N . VAL A 1 98 ? 16.156 -4.996 -11.664 1 98.5 98 VAL A N 1
ATOM 734 C CA . VAL A 1 98 ? 15.766 -4.27 -10.461 1 98.5 98 VAL A CA 1
ATOM 735 C C . VAL A 1 98 ? 15.93 -5.168 -9.242 1 98.5 98 VAL A C 1
ATOM 737 O O . VAL A 1 98 ? 15.898 -4.691 -8.102 1 98.5 98 VAL A O 1
ATOM 740 N N . GLY A 1 99 ? 16 -6.516 -9.484 1 98.75 99 GLY A N 1
ATOM 741 C CA . GLY A 1 99 ? 16.359 -7.344 -8.344 1 98.75 99 GLY A CA 1
ATOM 742 C C . GLY A 1 99 ? 15.305 -8.367 -7.988 1 98.75 99 GLY A C 1
ATOM 743 O O . GLY A 1 99 ? 15.258 -8.859 -6.855 1 98.75 99 GLY A O 1
ATOM 744 N N . TYR A 1 100 ? 14.406 -8.664 -8.891 1 98.94 100 TYR A N 1
ATOM 745 C CA . TYR A 1 100 ? 13.562 -9.836 -8.688 1 98.94 100 TYR A CA 1
ATOM 746 C C . TYR A 1 100 ? 14.406 -11.102 -8.594 1 98.94 100 TYR A C 1
ATOM 748 O O . TYR A 1 100 ? 15.477 -11.195 -9.211 1 98.94 100 TYR A O 1
ATOM 756 N N . THR A 1 101 ? 13.883 -12.094 -7.828 1 98.94 101 THR A N 1
ATOM 757 C CA . THR A 1 101 ? 14.672 -13.305 -7.629 1 98.94 101 THR A CA 1
ATOM 758 C C . THR A 1 101 ? 14.086 -14.469 -8.422 1 98.94 101 THR A C 1
ATOM 760 O O . THR A 1 101 ? 14.641 -15.57 -8.414 1 98.94 101 THR A O 1
ATOM 763 N N . SER A 1 102 ? 13.016 -14.211 -9.078 1 98.94 102 SER A N 1
ATOM 764 C CA . SER A 1 102 ? 12.336 -15.141 -9.977 1 98.94 102 SER A CA 1
ATOM 765 C C . SER A 1 102 ? 11.516 -14.398 -11.023 1 98.94 102 SER A C 1
ATOM 767 O O . SER A 1 102 ? 10.953 -13.336 -10.75 1 98.94 102 SER A O 1
ATOM 769 N N . ILE A 1 103 ? 11.484 -14.93 -12.242 1 98.94 103 ILE A N 1
ATOM 770 C CA . ILE A 1 103 ? 10.664 -14.297 -13.273 1 98.94 103 ILE A CA 1
ATOM 771 C C . ILE A 1 103 ? 9.969 -15.375 -14.109 1 98.94 103 ILE A C 1
ATOM 773 O O . ILE A 1 103 ? 10.469 -16.5 -14.227 1 98.94 103 ILE A O 1
ATOM 777 N N . MET A 1 104 ? 8.867 -15.023 -14.617 1 98.88 104 MET A N 1
ATOM 778 C CA . MET A 1 104 ? 8.281 -15.742 -15.75 1 98.88 104 MET A CA 1
ATOM 779 C C . MET A 1 104 ? 8.414 -14.938 -17.031 1 98.88 104 MET A C 1
ATOM 781 O O . MET A 1 104 ? 8.016 -13.773 -17.094 1 98.88 104 MET A O 1
ATOM 785 N N . PHE A 1 105 ? 9 -15.516 -18 1 98.69 105 PHE A N 1
ATOM 786 C CA . PHE A 1 105 ? 8.844 -15.023 -19.359 1 98.69 105 PHE A CA 1
ATOM 787 C C . PHE A 1 105 ? 7.703 -15.742 -20.078 1 98.69 105 PHE A C 1
ATOM 789 O O . PHE A 1 105 ? 7.758 -16.969 -20.266 1 98.69 105 PHE A O 1
ATOM 796 N N . ASP A 1 106 ? 6.719 -14.977 -20.391 1 98 106 ASP A N 1
ATOM 797 C CA . ASP A 1 106 ? 5.574 -15.547 -21.094 1 98 106 ASP A CA 1
ATOM 798 C C . ASP A 1 106 ? 5.664 -15.273 -22.594 1 98 106 ASP A C 1
ATOM 800 O O . ASP A 1 106 ? 5.207 -14.234 -23.078 1 98 106 ASP A O 1
ATOM 804 N N . GLY A 1 107 ? 6.211 -16.234 -23.328 1 96.69 107 GLY A N 1
ATOM 805 C CA . GLY A 1 107 ? 6.262 -16.172 -24.781 1 96.69 107 GLY A CA 1
ATOM 806 C C . GLY A 1 107 ? 5.227 -17.047 -25.453 1 96.69 107 GLY A C 1
ATOM 807 O O . GLY A 1 107 ? 5.363 -17.391 -26.625 1 96.69 107 GLY A O 1
ATOM 808 N N . SER A 1 108 ? 4.207 -17.391 -24.734 1 93.94 108 SER A N 1
ATOM 809 C CA . SER A 1 108 ? 3.285 -18.422 -25.203 1 93.94 108 SER A CA 1
ATOM 810 C C . SER A 1 108 ? 2.502 -17.969 -26.422 1 93.94 108 SER A C 1
ATOM 812 O O . SER A 1 108 ? 1.958 -18.781 -27.156 1 93.94 108 SER A O 1
ATOM 814 N N . HIS A 1 109 ? 2.4 -16.641 -26.609 1 92.44 109 HIS A N 1
ATOM 815 C CA . HIS A 1 109 ? 1.683 -16.109 -27.75 1 92.44 109 HIS A CA 1
ATOM 816 C C . HIS A 1 109 ? 2.559 -16.109 -29 1 92.44 109 HIS A C 1
ATOM 818 O O . HIS A 1 109 ? 2.07 -15.883 -30.109 1 92.44 109 HIS A O 1
ATOM 824 N N . LEU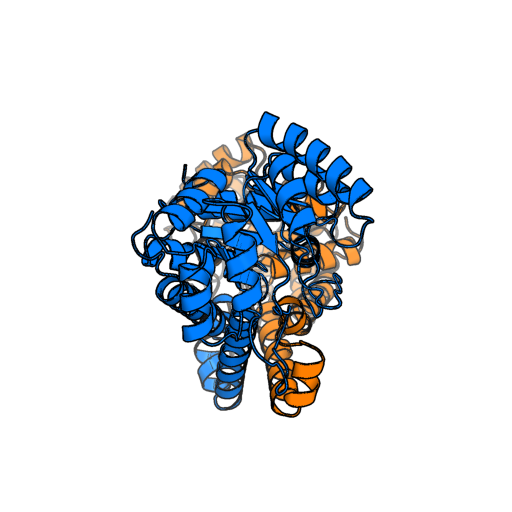 A 1 110 ? 3.838 -16.359 -28.891 1 95.12 110 LEU A N 1
ATOM 825 C CA . LEU A 1 110 ? 4.793 -16.391 -29.984 1 95.12 110 LEU A CA 1
ATOM 826 C C . LEU A 1 110 ? 4.805 -17.75 -30.656 1 95.12 110 LEU A C 1
ATOM 828 O O . LEU A 1 110 ? 4.457 -18.766 -30.047 1 95.12 110 LEU A O 1
ATOM 832 N N . PRO A 1 111 ? 5.195 -17.75 -31.938 1 96.06 111 PRO A N 1
ATOM 833 C CA . PRO A 1 111 ? 5.547 -19.062 -32.5 1 96.06 111 PRO A CA 1
ATOM 834 C C . PRO A 1 111 ? 6.543 -19.828 -31.625 1 96.06 111 PRO A C 1
ATOM 836 O O . PRO A 1 111 ? 7.461 -19.219 -31.062 1 96.06 111 PRO A O 1
ATOM 839 N N . VAL A 1 112 ? 6.387 -21.125 -31.562 1 96.5 112 VAL A N 1
ATOM 840 C CA . VAL A 1 112 ? 7.094 -21.953 -30.594 1 96.5 112 VAL A CA 1
ATOM 841 C C . VAL A 1 112 ? 8.602 -21.766 -30.766 1 96.5 112 VAL A C 1
ATOM 843 O O . VAL A 1 112 ? 9.336 -21.688 -29.766 1 96.5 112 VAL A O 1
ATOM 846 N N . GLU A 1 113 ? 9.109 -21.672 -32 1 97.75 113 GLU A N 1
ATOM 847 C CA . GLU A 1 113 ? 10.539 -21.516 -32.25 1 97.75 113 GLU A CA 1
ATOM 848 C C . GLU A 1 113 ? 11.047 -20.203 -31.656 1 97.75 113 GLU A C 1
ATOM 850 O O . GLU A 1 113 ? 12.125 -20.156 -31.047 1 97.75 113 GLU A O 1
ATOM 855 N N . GLU A 1 114 ? 10.297 -19.172 -31.859 1 98.25 114 GLU A N 1
ATOM 856 C CA . GLU A 1 114 ? 10.648 -17.875 -31.281 1 98.25 114 GLU A CA 1
ATOM 857 C C . GLU A 1 114 ? 10.555 -17.891 -29.766 1 98.25 114 GLU A C 1
ATOM 859 O O . GLU A 1 114 ? 11.398 -17.312 -29.078 1 98.25 114 GLU A O 1
ATOM 864 N N . ASN A 1 115 ? 9.516 -18.453 -29.219 1 98.19 115 ASN A N 1
ATOM 865 C CA . ASN A 1 115 ? 9.359 -18.625 -27.781 1 98.19 115 ASN A CA 1
ATOM 866 C C . ASN A 1 115 ? 10.555 -19.328 -27.156 1 98.19 115 ASN A C 1
ATOM 868 O O . ASN A 1 115 ? 11.117 -18.859 -26.172 1 98.19 115 ASN A O 1
ATOM 872 N N . LEU A 1 116 ? 11 -20.438 -27.781 1 98.75 116 LEU A N 1
ATOM 873 C CA . LEU A 1 116 ? 12.117 -21.219 -27.281 1 98.75 116 LEU A CA 1
ATOM 874 C C . LEU A 1 116 ? 13.414 -20.406 -27.312 1 98.75 116 LEU A C 1
ATOM 876 O O . LEU A 1 116 ? 14.18 -20.406 -26.359 1 98.75 116 LEU A O 1
ATOM 880 N N . ALA A 1 117 ? 13.617 -19.672 -28.406 1 98.69 117 ALA A N 1
ATOM 881 C CA . ALA A 1 117 ? 14.844 -18.891 -28.562 1 98.69 117 ALA A CA 1
ATOM 882 C C . ALA A 1 117 ? 14.914 -17.781 -27.531 1 98.69 117 ALA A C 1
ATOM 884 O O . ALA A 1 117 ? 15.953 -17.578 -26.891 1 98.69 117 ALA A O 1
ATOM 885 N N . LYS A 1 118 ? 13.852 -17.062 -27.344 1 98.75 118 LYS A N 1
ATOM 886 C CA . LYS A 1 118 ? 13.812 -15.969 -26.375 1 98.75 118 LYS A CA 1
ATOM 887 C C . LYS A 1 118 ? 13.922 -16.5 -24.953 1 98.75 118 LYS A C 1
ATOM 889 O O . LYS A 1 118 ? 14.578 -15.883 -24.109 1 98.75 118 LYS A O 1
ATOM 894 N N . THR A 1 119 ? 13.273 -17.594 -24.703 1 98.88 119 THR A N 1
ATOM 895 C CA . THR A 1 119 ? 13.352 -18.188 -23.375 1 98.88 119 THR A CA 1
ATOM 896 C C . THR A 1 119 ? 14.789 -18.578 -23.047 1 98.88 119 THR A C 1
ATOM 898 O O . THR A 1 119 ? 15.266 -18.312 -21.938 1 98.88 119 THR A O 1
ATOM 901 N N . ALA A 1 120 ? 15.43 -19.219 -24 1 98.88 120 ALA A N 1
ATOM 902 C CA . ALA A 1 120 ? 16.828 -19.609 -23.766 1 98.88 120 ALA A CA 1
ATOM 903 C C . ALA A 1 120 ? 17.688 -18.391 -23.453 1 98.88 120 ALA A C 1
ATOM 905 O O . ALA A 1 120 ? 18.578 -18.453 -22.594 1 98.88 120 ALA A O 1
ATOM 906 N N . GLU A 1 121 ? 17.438 -17.344 -24.156 1 98.81 121 GLU A N 1
ATOM 907 C CA . GLU A 1 121 ? 18.156 -16.094 -23.906 1 98.81 121 GLU A CA 1
ATOM 908 C C . GLU A 1 121 ? 17.891 -15.57 -22.5 1 98.81 121 GLU A C 1
ATOM 910 O O . GLU A 1 121 ? 18.812 -15.203 -21.766 1 98.81 121 GLU A O 1
ATOM 915 N N . VAL A 1 122 ? 16.656 -15.531 -22.125 1 98.88 122 VAL A N 1
ATOM 916 C CA . VAL A 1 122 ? 16.25 -15.039 -20.797 1 98.88 122 VAL A CA 1
ATOM 917 C C . VAL A 1 122 ? 16.859 -15.914 -19.719 1 98.88 122 VAL A C 1
ATOM 919 O O . VAL A 1 122 ? 17.328 -15.406 -18.688 1 98.88 122 VAL A O 1
ATOM 922 N N . VAL A 1 123 ? 16.875 -17.219 -19.938 1 98.94 123 VAL A N 1
ATOM 923 C CA . VAL A 1 123 ? 17.453 -18.156 -18.969 1 98.94 123 VAL A CA 1
ATOM 924 C C . VAL A 1 123 ? 18.922 -17.812 -18.734 1 98.94 123 VAL A C 1
ATOM 926 O O . VAL A 1 123 ? 19.375 -17.75 -17.594 1 98.94 123 VAL A O 1
ATOM 929 N N . LYS A 1 124 ? 19.609 -17.594 -19.812 1 98.88 124 LYS A N 1
ATOM 930 C CA . LYS A 1 124 ? 21.031 -17.266 -19.719 1 98.88 124 LYS A CA 1
ATOM 931 C C . LYS A 1 124 ? 21.25 -15.992 -18.891 1 98.88 124 LYS A C 1
ATOM 933 O O . LYS A 1 124 ? 22.078 -15.969 -17.984 1 98.88 124 LYS A O 1
ATOM 938 N N . ILE A 1 125 ? 20.5 -14.969 -19.156 1 98.88 125 ILE A N 1
ATOM 939 C CA . ILE A 1 125 ? 20.625 -13.688 -18.484 1 98.88 125 ILE A CA 1
ATOM 940 C C . ILE A 1 125 ? 20.234 -13.836 -17.016 1 98.88 125 ILE A C 1
ATOM 942 O O . ILE A 1 125 ? 20.953 -13.367 -16.125 1 98.88 125 ILE A O 1
ATOM 946 N N . ALA A 1 126 ? 19.156 -14.5 -16.75 1 98.94 126 ALA A N 1
ATOM 947 C CA . ALA A 1 126 ? 18.609 -14.656 -15.406 1 98.94 126 ALA A CA 1
ATOM 948 C C . ALA A 1 126 ? 19.531 -15.523 -14.539 1 98.94 126 ALA A C 1
ATOM 950 O O . ALA A 1 126 ? 19.875 -15.148 -13.422 1 98.94 126 ALA A O 1
ATOM 951 N N . HIS A 1 127 ? 19.953 -16.672 -15.062 1 98.88 127 HIS A N 1
ATOM 952 C CA . HIS A 1 127 ? 20.781 -17.609 -14.305 1 98.88 127 HIS A CA 1
ATOM 953 C C . HIS A 1 127 ? 22.125 -16.984 -13.969 1 98.88 127 HIS A C 1
ATOM 955 O O . HIS A 1 127 ? 22.703 -17.266 -12.914 1 98.88 127 HIS A O 1
ATOM 961 N N . ALA A 1 128 ? 22.625 -16.141 -14.836 1 98.75 128 ALA A N 1
ATOM 962 C CA . ALA A 1 128 ? 23.891 -15.461 -14.57 1 98.75 128 ALA A CA 1
ATOM 963 C C . ALA A 1 128 ? 23.781 -14.586 -13.32 1 98.75 128 ALA A C 1
ATOM 965 O O . ALA A 1 128 ? 24.797 -14.273 -12.695 1 98.75 128 ALA A O 1
ATOM 966 N N . LYS A 1 129 ? 22.609 -14.25 -12.938 1 98.5 129 LYS A N 1
ATOM 967 C CA . LYS A 1 129 ? 22.391 -13.391 -11.773 1 98.5 129 LYS A CA 1
ATOM 968 C C . LYS A 1 129 ? 21.703 -14.156 -10.648 1 98.5 129 LYS A C 1
ATOM 970 O O . LYS A 1 129 ? 21.234 -13.562 -9.672 1 98.5 129 LYS A O 1
ATOM 975 N N . GLY A 1 130 ? 21.484 -15.445 -10.805 1 98.56 130 GLY A N 1
ATOM 976 C CA . GLY A 1 130 ? 20.875 -16.281 -9.781 1 98.56 130 GLY A CA 1
ATOM 977 C C . GLY A 1 130 ? 19.375 -16.156 -9.711 1 98.56 130 GLY A C 1
ATOM 978 O O . GLY A 1 130 ? 18.766 -16.391 -8.664 1 98.56 130 GLY A O 1
ATOM 979 N N . VAL A 1 131 ? 18.75 -15.758 -10.781 1 98.94 131 VAL A N 1
ATOM 980 C CA . VAL A 1 131 ? 17.297 -15.57 -10.852 1 98.94 131 VAL A CA 1
ATOM 981 C C . VAL A 1 131 ? 16.656 -16.781 -11.523 1 98.94 131 VAL A C 1
ATOM 983 O O . VAL A 1 131 ? 17.094 -17.219 -12.586 1 98.94 131 VAL A O 1
ATOM 986 N N . SER A 1 132 ? 15.625 -17.359 -10.914 1 98.94 132 SER A N 1
ATOM 987 C CA . SER A 1 132 ? 14.945 -18.5 -11.508 1 98.94 132 SER A CA 1
ATOM 988 C C . SER A 1 132 ? 14 -18.078 -12.625 1 98.94 132 SER A C 1
ATOM 990 O O . SER A 1 132 ? 13.523 -16.938 -12.641 1 98.94 132 SER A O 1
ATOM 992 N N . VAL A 1 133 ? 13.719 -19.016 -13.539 1 98.94 133 VAL A N 1
ATOM 993 C CA . VAL A 1 133 ? 12.938 -18.688 -14.727 1 98.94 133 VAL A CA 1
ATOM 994 C C . VAL A 1 133 ? 11.805 -19.688 -14.906 1 98.94 133 VAL A C 1
ATOM 996 O O . VAL A 1 133 ? 12.039 -20.906 -14.891 1 98.94 133 VAL A O 1
ATOM 999 N N . GLU A 1 134 ? 10.672 -19.172 -15 1 98.94 134 GLU A N 1
ATOM 1000 C CA . GLU A 1 134 ? 9.469 -19.875 -15.422 1 98.94 134 GLU A CA 1
ATOM 1001 C C . GLU A 1 134 ? 9.094 -19.531 -16.859 1 98.94 134 GLU A C 1
ATOM 1003 O O . GLU A 1 134 ? 9.25 -18.375 -17.281 1 98.94 134 GLU A O 1
ATOM 1008 N N . ALA A 1 135 ? 8.672 -20.484 -17.609 1 98.81 135 ALA A N 1
ATOM 1009 C CA . ALA A 1 135 ? 8.148 -20.25 -18.953 1 98.81 135 ALA A CA 1
ATOM 1010 C C . ALA A 1 135 ? 6.82 -20.984 -19.156 1 98.81 135 ALA A C 1
ATOM 1012 O O . ALA A 1 135 ? 6.348 -21.688 -18.25 1 98.81 135 ALA A O 1
ATOM 1013 N N . GLU A 1 136 ? 6.211 -20.719 -20.281 1 98.12 136 GLU A N 1
ATOM 1014 C CA . GLU A 1 136 ? 4.879 -21.266 -20.516 1 98.12 136 GLU A CA 1
ATOM 1015 C C . GLU A 1 136 ? 4.781 -21.906 -21.906 1 98.12 136 GLU A C 1
ATOM 1017 O O . GLU A 1 136 ? 5.297 -21.375 -22.875 1 98.12 136 GLU A O 1
ATOM 1022 N N . VAL A 1 137 ? 4.238 -23.078 -22 1 97.38 137 VAL A N 1
ATOM 1023 C CA . VAL A 1 137 ? 3.809 -23.703 -23.25 1 97.38 137 VAL A CA 1
ATOM 1024 C C . VAL A 1 137 ? 2.303 -23.953 -23.203 1 97.38 137 VAL A C 1
ATOM 1026 O O . VAL A 1 137 ? 1.734 -24.188 -22.141 1 97.38 137 VAL A O 1
ATOM 1029 N N . GLY A 1 138 ? 1.675 -23.906 -24.406 1 95.31 138 GLY A N 1
ATOM 1030 C CA . GLY A 1 138 ? 0.229 -23.766 -24.391 1 95.31 138 GLY A CA 1
ATOM 1031 C C . GLY A 1 138 ? -0.227 -22.391 -23.938 1 95.31 138 GLY A C 1
ATOM 1032 O O . GLY A 1 138 ? 0.524 -21.406 -24.047 1 95.31 138 GLY A O 1
ATOM 1033 N N . THR A 1 139 ? -1.475 -22.219 -23.672 1 94.44 139 THR A N 1
ATOM 1034 C CA . THR A 1 139 ? -1.967 -20.953 -23.172 1 94.44 139 THR A CA 1
ATOM 1035 C C . THR A 1 139 ? -2.992 -21.156 -22.062 1 94.44 139 THR A C 1
ATOM 1037 O O . THR A 1 139 ? -3.703 -22.172 -22.062 1 94.44 139 THR A O 1
ATOM 1040 N N . ILE A 1 140 ? -2.934 -20.281 -21.094 1 94.31 140 ILE A N 1
ATOM 1041 C CA . ILE A 1 140 ? -3.941 -20.266 -20.047 1 94.31 140 ILE A CA 1
ATOM 1042 C C . ILE A 1 140 ? -5.184 -19.516 -20.531 1 94.31 140 ILE A C 1
ATOM 1044 O O . ILE A 1 140 ? -5.078 -18.438 -21.094 1 94.31 140 ILE A O 1
ATOM 1048 N N . GLY A 1 141 ? -6.309 -20.109 -20.359 1 93.38 141 GLY A N 1
ATOM 1049 C CA . GLY A 1 141 ? -7.535 -19.469 -20.812 1 93.38 141 GLY A CA 1
ATOM 1050 C C . GLY A 1 141 ? -7.879 -18.219 -20.016 1 93.38 141 GLY A C 1
ATOM 1051 O O . GLY A 1 141 ? -7.301 -17.969 -18.953 1 93.38 141 GLY A O 1
ATOM 1052 N N . GLY A 1 142 ? -8.75 -17.375 -20.609 1 92.62 142 GLY A N 1
ATOM 1053 C CA . GLY A 1 142 ? -9.211 -16.188 -19.906 1 92.62 142 GLY A CA 1
ATOM 1054 C C . GLY A 1 142 ? -8.273 -15.008 -20.062 1 92.62 142 GLY A C 1
ATOM 1055 O O . GLY A 1 142 ? -7.605 -14.859 -21.078 1 92.62 142 GLY A O 1
ATOM 1056 N N . GLU A 1 143 ? -8.414 -14.133 -19.109 1 89.38 143 GLU A N 1
ATOM 1057 C CA . GLU A 1 143 ? -7.621 -12.906 -19.156 1 89.38 143 GLU A CA 1
ATOM 1058 C C . GLU A 1 143 ? -7.109 -12.523 -17.766 1 89.38 143 GLU A C 1
ATOM 1060 O O . GLU A 1 143 ? -7.84 -12.633 -16.781 1 89.38 143 GLU A O 1
ATOM 1065 N N . GLU A 1 144 ? -5.836 -12.203 -17.719 1 87.06 144 GLU A N 1
ATOM 1066 C CA . GLU A 1 144 ? -5.219 -11.602 -16.531 1 87.06 144 GLU A CA 1
ATOM 1067 C C . GLU A 1 144 ? -4.383 -10.383 -16.906 1 87.06 144 GLU A C 1
ATOM 1069 O O . GLU A 1 144 ? -3.369 -10.508 -17.594 1 87.06 144 GLU A O 1
ATOM 1074 N N . ASP A 1 145 ? -4.781 -9.227 -16.453 1 90 145 ASP A N 1
ATOM 1075 C CA . ASP A 1 145 ? -4.086 -7.961 -16.641 1 90 145 ASP A CA 1
ATOM 1076 C C . ASP A 1 145 ? -3.689 -7.762 -18.094 1 90 145 ASP A C 1
ATOM 1078 O O . ASP A 1 145 ? -2.531 -7.457 -18.391 1 90 145 ASP A O 1
ATOM 1082 N N . GLY A 1 146 ? -4.602 -8.055 -19 1 83.69 146 GLY A N 1
ATOM 1083 C CA . GLY A 1 146 ? -4.395 -7.801 -20.422 1 83.69 146 GLY A CA 1
ATOM 1084 C C . GLY A 1 146 ? -3.822 -8.992 -21.156 1 83.69 146 GLY A C 1
ATOM 1085 O O . GLY A 1 146 ? -3.729 -8.977 -22.391 1 83.69 146 GLY A O 1
ATOM 1086 N N . ILE A 1 147 ? -3.379 -10.023 -20.484 1 86.62 147 ILE A N 1
ATOM 1087 C CA . ILE A 1 147 ? -2.898 -11.258 -21.094 1 86.62 147 ILE A CA 1
ATOM 1088 C C . ILE A 1 147 ? -4.078 -12.18 -21.375 1 86.62 147 ILE A C 1
ATOM 1090 O O . ILE A 1 147 ? -4.699 -12.719 -20.453 1 86.62 147 ILE A O 1
ATOM 1094 N N . ILE A 1 148 ? -4.398 -12.383 -22.641 1 88.69 148 ILE A N 1
ATOM 1095 C CA . ILE A 1 148 ? -5.543 -13.18 -23.062 1 88.69 148 ILE A CA 1
ATOM 1096 C C . ILE A 1 148 ? -5.062 -14.477 -23.703 1 88.69 148 ILE A C 1
ATOM 1098 O O . ILE A 1 148 ? -4.184 -14.461 -24.562 1 88.69 148 ILE A O 1
ATOM 1102 N N . GLY A 1 149 ? -5.629 -15.578 -23.25 1 90.06 149 GLY A N 1
ATOM 1103 C CA . GLY A 1 149 ? -5.324 -16.875 -23.844 1 90.06 149 GLY A CA 1
ATOM 1104 C C . GLY A 1 149 ? -6.566 -17.672 -24.188 1 90.06 149 GLY A C 1
ATOM 1105 O O . GLY A 1 149 ? -7.629 -17.469 -23.594 1 90.06 149 GLY A O 1
ATOM 1106 N N . LYS A 1 150 ? -6.391 -18.609 -25.141 1 91.44 150 LYS A N 1
ATOM 1107 C CA . LYS A 1 150 ? -7.504 -19.406 -25.641 1 91.44 150 LYS A CA 1
ATOM 1108 C C . LYS A 1 150 ? -7.637 -20.719 -24.859 1 91.44 150 LYS A C 1
ATOM 1110 O O . LYS A 1 150 ? -8.664 -21.391 -24.938 1 91.44 150 LYS A O 1
ATOM 1115 N N . GLY A 1 151 ? -6.621 -21.016 -24.109 1 93.69 151 GLY A N 1
ATOM 1116 C CA . GLY A 1 151 ? -6.672 -22.234 -23.297 1 93.69 151 GLY A CA 1
ATOM 1117 C C . GLY A 1 151 ? -6.215 -23.469 -24.062 1 93.69 151 GLY A C 1
ATOM 1118 O O . GLY A 1 151 ? -6.785 -24.547 -23.891 1 93.69 151 GLY A O 1
ATOM 1119 N N . GLU A 1 152 ? -5.203 -23.281 -24.828 1 94.5 152 GLU A N 1
ATOM 1120 C CA . GLU A 1 152 ? -4.641 -24.391 -25.578 1 94.5 152 GLU A CA 1
ATOM 1121 C C . GLU A 1 152 ? -3.846 -25.328 -24.688 1 94.5 152 GLU A C 1
ATOM 1123 O O . GLU A 1 152 ? -3.004 -24.891 -23.906 1 94.5 152 GLU A O 1
ATOM 1128 N N . LEU A 1 153 ? -4.133 -26.656 -24.859 1 97.75 153 LEU A N 1
ATOM 1129 C CA . LEU A 1 153 ? -3.348 -27.641 -24.125 1 97.75 153 LEU A CA 1
ATOM 1130 C C . LEU A 1 153 ? -1.888 -27.609 -24.562 1 97.75 153 LEU A C 1
ATOM 1132 O O . LEU A 1 153 ? -1.597 -27.469 -25.75 1 97.75 153 LEU A O 1
ATOM 1136 N N . ALA A 1 154 ? -1.017 -27.719 -23.641 1 97.81 154 ALA A N 1
ATOM 1137 C CA . ALA A 1 154 ? 0.416 -27.703 -23.922 1 97.81 154 ALA A CA 1
ATOM 1138 C C . ALA A 1 154 ? 0.826 -28.906 -24.75 1 97.81 154 ALA A C 1
ATOM 1140 O O . ALA A 1 154 ? 0.702 -30.047 -24.297 1 97.81 154 ALA A O 1
ATOM 1141 N N . PRO A 1 155 ? 1.332 -28.656 -25.922 1 98.25 155 PRO A N 1
ATOM 1142 C CA . PRO A 1 155 ? 1.854 -29.812 -26.641 1 98.25 155 PRO A CA 1
ATOM 1143 C C . PRO A 1 155 ? 3.039 -30.469 -25.938 1 98.25 155 PRO A C 1
ATOM 1145 O O . PRO A 1 155 ? 3.928 -29.766 -25.438 1 98.25 155 PRO A O 1
ATOM 1148 N N . ILE A 1 156 ? 3.033 -31.75 -25.953 1 98.56 156 ILE A N 1
ATOM 1149 C CA . ILE A 1 156 ? 4.023 -32.531 -25.219 1 98.56 156 ILE A CA 1
ATOM 1150 C C . ILE A 1 156 ? 5.422 -32.219 -25.75 1 98.56 156 ILE A C 1
ATOM 1152 O O . ILE A 1 156 ? 6.352 -32 -24.969 1 98.56 156 ILE A O 1
ATOM 1156 N N . GLU A 1 157 ? 5.574 -32.156 -27.047 1 98.44 157 GLU A N 1
ATOM 1157 C CA . GLU A 1 157 ? 6.883 -31.906 -27.641 1 98.44 157 GLU A CA 1
ATOM 1158 C C . GLU A 1 157 ? 7.383 -30.5 -27.328 1 98.44 157 GLU A C 1
ATOM 1160 O O . GLU A 1 157 ? 8.586 -30.297 -27.156 1 98.44 157 GLU A O 1
ATOM 1165 N N . ASP A 1 158 ? 6.504 -29.547 -27.312 1 98.44 158 ASP A N 1
ATOM 1166 C CA . ASP A 1 158 ? 6.875 -28.188 -26.938 1 98.44 158 ASP A CA 1
ATOM 1167 C C . ASP A 1 158 ? 7.359 -28.125 -25.484 1 98.44 158 ASP A C 1
ATOM 1169 O O . ASP A 1 158 ? 8.289 -27.391 -25.172 1 98.44 158 ASP A O 1
ATOM 1173 N N . ALA A 1 159 ? 6.688 -28.906 -24.625 1 98.62 159 ALA A N 1
ATOM 1174 C CA . ALA A 1 159 ? 7.086 -28.953 -23.219 1 98.62 159 ALA A CA 1
ATOM 1175 C C . ALA A 1 159 ? 8.5 -29.5 -23.078 1 98.62 159 ALA A C 1
ATOM 1177 O O . ALA A 1 159 ? 9.32 -28.953 -22.344 1 98.62 159 ALA A O 1
ATOM 1178 N N . LYS A 1 160 ? 8.773 -30.625 -23.781 1 98.75 160 LYS A N 1
ATOM 1179 C CA . LYS A 1 160 ? 10.117 -31.203 -23.75 1 98.75 160 LYS A CA 1
ATOM 1180 C C . LYS A 1 160 ? 11.156 -30.188 -24.219 1 98.75 160 LYS A C 1
ATOM 1182 O O . LYS A 1 160 ? 12.195 -30.016 -23.578 1 98.75 160 LYS A O 1
ATOM 1187 N N . ALA A 1 161 ? 10.836 -29.531 -25.344 1 98.81 161 ALA A N 1
ATOM 1188 C CA . ALA A 1 161 ? 11.758 -28.547 -25.906 1 98.81 161 ALA A CA 1
ATOM 1189 C C . ALA A 1 161 ? 11.969 -27.375 -24.953 1 98.81 161 ALA A C 1
ATOM 1191 O O . ALA A 1 161 ? 13.078 -26.859 -24.844 1 98.81 161 ALA A O 1
ATOM 1192 N N . MET A 1 162 ? 10.945 -26.938 -24.312 1 98.88 162 MET A N 1
ATOM 1193 C CA . MET A 1 162 ? 11.023 -25.812 -23.391 1 98.88 162 MET A CA 1
ATOM 1194 C C . MET A 1 162 ? 11.906 -26.141 -22.188 1 98.88 162 MET A C 1
ATOM 1196 O O . MET A 1 162 ? 12.719 -25.312 -21.766 1 98.88 162 MET A O 1
ATOM 1200 N N . VAL A 1 163 ? 11.734 -27.312 -21.625 1 98.88 163 VAL A N 1
ATOM 1201 C CA . VAL A 1 163 ? 12.555 -27.75 -20.5 1 98.88 163 VAL A CA 1
ATOM 1202 C C . VAL A 1 163 ? 14.023 -27.75 -20.891 1 98.88 163 VAL A C 1
ATOM 1204 O O . VAL A 1 163 ? 14.891 -27.406 -20.094 1 98.88 163 VAL A O 1
ATOM 1207 N N . GLU A 1 164 ? 14.305 -28.062 -22.141 1 98.69 164 GLU A N 1
ATOM 1208 C CA . GLU A 1 164 ? 15.68 -28.141 -22.641 1 98.69 164 GLU A CA 1
ATOM 1209 C C . GLU A 1 164 ? 16.312 -26.766 -22.734 1 98.69 164 GLU A C 1
ATOM 1211 O O . GLU A 1 164 ? 17.531 -26.641 -22.875 1 98.69 164 GLU A O 1
ATOM 1216 N N . THR A 1 165 ? 15.516 -25.672 -22.703 1 98.88 165 THR A N 1
ATOM 1217 C CA . THR A 1 165 ? 16.062 -24.312 -22.734 1 98.88 165 THR A CA 1
ATOM 1218 C C . THR A 1 165 ? 16.781 -24 -21.422 1 98.88 165 THR A C 1
ATOM 1220 O O . THR A 1 165 ? 17.531 -23.016 -21.344 1 98.88 165 THR A O 1
ATOM 1223 N N . GLY A 1 166 ? 16.484 -24.703 -20.328 1 98.88 166 GLY A N 1
ATOM 1224 C CA . GLY A 1 166 ? 17.141 -24.5 -19.047 1 98.88 166 GLY A CA 1
ATOM 1225 C C . GLY A 1 166 ? 16.266 -23.812 -18.031 1 98.88 166 GLY A C 1
ATOM 1226 O O . GLY A 1 166 ? 16.75 -23.375 -16.984 1 98.88 166 GLY A O 1
ATOM 1227 N N . ILE A 1 167 ? 14.977 -23.703 -18.297 1 98.94 167 ILE A N 1
ATOM 1228 C CA . ILE A 1 167 ? 14.062 -23.094 -17.344 1 98.94 167 ILE A CA 1
ATOM 1229 C C . ILE A 1 167 ? 14.023 -23.938 -16.062 1 98.94 167 ILE A C 1
ATOM 1231 O O . ILE A 1 167 ? 14.516 -25.062 -16.047 1 98.94 167 ILE A O 1
ATOM 1235 N N . ASP A 1 168 ? 13.438 -23.312 -14.992 1 98.94 168 ASP A N 1
ATOM 1236 C CA . ASP A 1 168 ? 13.43 -23.984 -13.695 1 98.94 168 ASP A CA 1
ATOM 1237 C C . ASP A 1 168 ? 12.078 -24.625 -13.406 1 98.94 168 ASP A C 1
ATOM 1239 O O . ASP A 1 168 ? 11.984 -25.609 -12.656 1 98.94 168 ASP A O 1
ATOM 1243 N N . PHE A 1 169 ? 11.039 -24.062 -13.859 1 98.5 169 PHE A N 1
ATOM 1244 C CA . PHE A 1 169 ? 9.703 -24.625 -13.766 1 98.5 169 PHE A CA 1
ATOM 1245 C C . PHE A 1 169 ? 8.836 -24.172 -14.938 1 98.5 169 PHE A C 1
ATOM 1247 O O . PHE A 1 169 ? 9.156 -23.188 -15.602 1 98.5 169 PHE A O 1
ATOM 1254 N N . LEU A 1 170 ? 7.809 -25 -15.312 1 98.88 170 LEU A N 1
ATOM 1255 C CA . LEU A 1 170 ? 7.074 -24.875 -16.562 1 98.88 170 LEU A CA 1
ATOM 1256 C C . LEU A 1 170 ? 5.578 -24.734 -16.312 1 98.88 170 LEU A C 1
ATOM 1258 O O . LEU A 1 170 ? 4.953 -25.641 -15.758 1 98.88 170 LEU A O 1
ATOM 1262 N N . ALA A 1 171 ? 5.086 -23.578 -16.672 1 98.75 171 ALA A N 1
ATOM 1263 C CA . ALA A 1 171 ? 3.635 -23.438 -16.734 1 98.75 171 ALA A CA 1
ATOM 1264 C C . ALA A 1 171 ? 3.064 -24.094 -17.984 1 98.75 171 ALA A C 1
ATOM 1266 O O . ALA A 1 171 ? 3.641 -23.984 -19.062 1 98.75 171 ALA A O 1
ATOM 1267 N N . ALA A 1 172 ? 1.956 -24.781 -17.875 1 97.56 172 ALA A N 1
ATOM 1268 C CA . ALA A 1 172 ? 1.394 -25.5 -19 1 97.56 172 ALA A CA 1
ATOM 1269 C C . ALA A 1 172 ? -0.125 -25.359 -19.047 1 97.56 172 ALA A C 1
ATOM 1271 O O . ALA A 1 172 ? -0.789 -25.375 -18.016 1 97.56 172 ALA A O 1
ATOM 1272 N N . GLY A 1 173 ? -0.619 -25.188 -20.25 1 97.31 173 GLY A N 1
ATOM 1273 C CA . GLY A 1 173 ? -2.061 -25.25 -20.422 1 97.31 173 GLY A CA 1
ATOM 1274 C C . GLY A 1 173 ? -2.623 -26.641 -20.266 1 97.31 173 GLY A C 1
ATOM 1275 O O . GLY A 1 173 ? -2.252 -27.562 -21 1 97.31 173 GLY A O 1
ATOM 1276 N N . ILE A 1 174 ? -3.521 -26.844 -19.344 1 97.94 174 ILE A N 1
ATOM 1277 C CA . ILE A 1 174 ? -4.172 -28.125 -19.109 1 97.94 174 ILE A CA 1
ATOM 1278 C C . ILE A 1 174 ? -5.648 -27.906 -18.797 1 97.94 174 ILE A C 1
ATOM 1280 O O . ILE A 1 174 ? -6.199 -28.547 -17.891 1 97.94 174 ILE A O 1
ATOM 1284 N N . GLY A 1 175 ? -6.215 -26.906 -19.406 1 96.88 175 GLY A N 1
ATOM 1285 C CA . GLY A 1 175 ? -7.621 -26.578 -19.219 1 96.88 175 GLY A CA 1
ATOM 1286 C C . GLY A 1 175 ? -7.852 -25.516 -18.172 1 96.88 175 GLY A C 1
ATOM 1287 O O . GLY A 1 175 ? -8.992 -25.156 -17.875 1 96.88 175 GLY A O 1
ATOM 1288 N N . ASN A 1 176 ? -6.805 -25.016 -17.547 1 96.62 176 ASN A N 1
ATOM 1289 C CA . ASN A 1 176 ? -6.852 -23.969 -16.531 1 96.62 176 ASN A CA 1
ATOM 1290 C C . ASN A 1 176 ? -7.113 -22.594 -17.141 1 96.62 176 ASN A C 1
ATOM 1292 O O . ASN A 1 176 ? -6.789 -22.359 -18.312 1 96.62 176 ASN A O 1
ATOM 1296 N N . ILE A 1 177 ? -7.742 -21.734 -16.375 1 95.69 177 ILE A N 1
ATOM 1297 C CA . ILE A 1 177 ? -8.141 -20.438 -16.891 1 95.69 177 ILE A CA 1
ATOM 1298 C C . ILE A 1 177 ? -7.832 -19.359 -15.852 1 95.69 177 ILE A C 1
ATOM 1300 O O . ILE A 1 177 ? -7.895 -19.609 -14.648 1 95.69 177 ILE A O 1
ATOM 1304 N N . HIS A 1 178 ? -7.477 -18.109 -16.297 1 94.81 178 HIS A N 1
ATOM 1305 C CA . HIS A 1 178 ? -7.406 -16.938 -15.414 1 94.81 178 HIS A CA 1
ATOM 1306 C C . HIS A 1 178 ? -8.797 -16.391 -15.109 1 94.81 178 HIS A C 1
ATOM 1308 O O . HIS A 1 178 ? -9.656 -16.344 -16 1 94.81 178 HIS A O 1
ATOM 1314 N N . GLY A 1 179 ? -9.023 -15.961 -13.852 1 93.19 179 GLY A N 1
ATOM 1315 C CA . GLY A 1 179 ? -10.32 -15.414 -13.477 1 93.19 179 GLY A CA 1
ATOM 1316 C C . GLY A 1 179 ? -11.297 -16.469 -13 1 93.19 179 GLY A C 1
ATOM 1317 O O . GLY A 1 179 ? -10.922 -17.641 -12.82 1 93.19 179 GLY A O 1
ATOM 1318 N N . PRO A 1 180 ? -12.562 -16.078 -12.766 1 92.81 180 PRO A N 1
ATOM 1319 C CA . PRO A 1 180 ? -13.586 -17.031 -12.352 1 92.81 180 PRO A CA 1
ATOM 1320 C C . PRO A 1 180 ? -13.891 -18.062 -13.43 1 92.81 180 PRO A C 1
ATOM 1322 O O . PRO A 1 180 ? -14.008 -17.719 -14.609 1 92.81 180 PRO A O 1
ATOM 1325 N N . TYR A 1 181 ? -13.969 -19.266 -12.984 1 94.56 181 TYR A N 1
ATOM 1326 C CA . TYR A 1 181 ? -14.281 -20.344 -13.922 1 94.56 181 TYR A CA 1
ATOM 1327 C C . TYR A 1 181 ? -15.758 -20.312 -14.305 1 94.56 181 TYR A C 1
ATOM 1329 O O . TYR A 1 181 ? -16.625 -20.094 -13.453 1 94.56 181 TYR A O 1
ATOM 1337 N N . PRO A 1 182 ? -16.016 -20.578 -15.641 1 91.88 182 PRO A N 1
ATOM 1338 C CA . PRO A 1 182 ? -17.422 -20.656 -16.047 1 91.88 182 PRO A CA 1
ATOM 1339 C C . PRO A 1 182 ? -18.094 -21.953 -15.578 1 91.88 182 PRO A C 1
ATOM 1341 O O . PRO A 1 182 ? -17.406 -22.938 -15.281 1 91.88 182 PRO A O 1
ATOM 1344 N N . GLU A 1 183 ? -19.359 -21.891 -15.555 1 91.88 183 GLU A N 1
ATOM 1345 C CA . GLU A 1 183 ? -20.125 -23.016 -15.062 1 91.88 183 GLU A CA 1
ATOM 1346 C C . GLU A 1 183 ? -19.906 -24.25 -15.938 1 91.88 183 GLU A C 1
ATOM 1348 O O . GLU A 1 183 ? -19.953 -25.391 -15.445 1 91.88 183 GLU A O 1
ATOM 1353 N N . ASN A 1 184 ? -19.625 -24.031 -17.156 1 94.38 184 ASN A N 1
ATOM 1354 C CA . ASN A 1 184 ? -19.531 -25.141 -18.094 1 94.38 184 ASN A CA 1
ATOM 1355 C C . ASN A 1 184 ? -18.094 -25.641 -18.219 1 94.38 184 ASN A C 1
ATOM 1357 O O . ASN A 1 184 ? -17.781 -26.422 -19.125 1 94.38 184 ASN A O 1
ATOM 1361 N N . TRP A 1 185 ? -17.25 -25.156 -17.375 1 94.56 185 TRP A N 1
ATOM 1362 C CA . TRP A 1 185 ? -15.875 -25.641 -17.359 1 94.56 185 TRP A CA 1
ATOM 1363 C C . TRP A 1 185 ? -15.828 -27.141 -17.062 1 94.56 185 TRP A C 1
ATOM 1365 O O . TRP A 1 185 ? -16.516 -27.625 -16.172 1 94.56 185 TRP A O 1
ATOM 1375 N N . GLU A 1 186 ? -15.016 -27.906 -17.781 1 94 186 GLU A N 1
ATOM 1376 C CA . GLU A 1 186 ? -15.047 -29.359 -17.75 1 94 186 GLU A CA 1
ATOM 1377 C C . GLU A 1 186 ? -13.969 -29.906 -16.828 1 94 186 GLU A C 1
ATOM 1379 O O . GLU A 1 186 ? -13.781 -31.125 -16.734 1 94 186 GLU A O 1
ATOM 1384 N N . GLY A 1 187 ? -13.273 -29.031 -16.203 1 96.12 187 GLY A N 1
ATOM 1385 C CA . GLY A 1 187 ? -12.211 -29.5 -15.312 1 96.12 187 GLY A CA 1
ATOM 1386 C C . GLY A 1 187 ? -10.844 -29.5 -15.969 1 96.12 187 GLY A C 1
ATOM 1387 O O . GLY A 1 187 ? -10.727 -29.266 -17.172 1 96.12 187 GLY A O 1
ATOM 1388 N N . LEU A 1 188 ? -9.844 -29.797 -15.172 1 98.31 188 LEU A N 1
ATOM 1389 C CA . LEU A 1 188 ? -8.469 -29.891 -15.656 1 98.31 188 LEU A CA 1
ATOM 1390 C C . LEU A 1 188 ? -8.297 -31.109 -16.547 1 98.31 188 LEU A C 1
ATOM 1392 O O . LEU A 1 188 ? -8.875 -32.156 -16.281 1 98.31 188 LEU A O 1
ATOM 1396 N N . ALA A 1 189 ? -7.57 -30.953 -17.578 1 98.31 189 ALA A N 1
ATOM 1397 C CA . ALA A 1 189 ? -7.168 -32.094 -18.406 1 98.31 189 ALA A CA 1
ATOM 1398 C C . ALA A 1 189 ? -6.078 -32.906 -17.719 1 98.31 189 ALA A C 1
ATOM 1400 O O . ALA A 1 189 ? -4.934 -32.938 -18.172 1 98.31 189 ALA A O 1
ATOM 1401 N N . LEU A 1 190 ? -6.434 -33.719 -16.734 1 98.5 190 LEU A N 1
ATOM 1402 C CA . LEU A 1 190 ? -5.5 -34.438 -15.875 1 98.5 190 LEU A CA 1
ATOM 1403 C C . LEU A 1 190 ? -4.805 -35.562 -16.641 1 98.5 190 LEU A C 1
ATOM 1405 O O . LEU A 1 190 ? -3.643 -35.875 -16.375 1 98.5 190 LEU A O 1
ATOM 1409 N N . ASP A 1 191 ? -5.539 -36.125 -17.625 1 98.44 191 ASP A N 1
ATOM 1410 C CA . ASP A 1 191 ? -4.91 -37.125 -18.484 1 98.44 191 ASP A CA 1
ATOM 1411 C C . ASP A 1 191 ? -3.744 -36.5 -19.266 1 98.44 191 ASP A C 1
ATOM 1413 O O . ASP A 1 191 ? -2.699 -37.156 -19.422 1 98.44 191 ASP A O 1
ATOM 1417 N N . HIS A 1 192 ? -4.02 -35.344 -19.766 1 98.56 192 HIS A N 1
ATOM 1418 C CA . HIS A 1 192 ? -2.961 -34.656 -20.484 1 98.56 192 HIS A CA 1
ATOM 1419 C C . HIS A 1 192 ? -1.798 -34.312 -19.562 1 98.56 192 HIS A C 1
ATOM 1421 O O . HIS A 1 192 ? -0.633 -34.438 -19.953 1 98.56 192 HIS A O 1
ATOM 1427 N N . LEU A 1 193 ? -2.084 -33.875 -18.359 1 98.75 193 LEU A N 1
ATOM 1428 C CA . LEU A 1 193 ? -1.051 -33.562 -17.391 1 98.75 193 LEU A CA 1
ATOM 1429 C C . LEU A 1 193 ? -0.188 -34.781 -17.094 1 98.75 193 LEU A C 1
ATOM 1431 O O . LEU A 1 193 ? 1.035 -34.688 -16.984 1 98.75 193 LEU A O 1
ATOM 1435 N N . GLU A 1 194 ? -0.819 -35.906 -16.953 1 98.69 194 GLU A N 1
ATOM 1436 C CA . GLU A 1 194 ? -0.09 -37.156 -16.703 1 98.69 194 GLU A CA 1
ATOM 1437 C C . GLU A 1 194 ? 0.909 -37.438 -17.828 1 98.69 194 GLU A C 1
ATOM 1439 O O . GLU A 1 194 ? 2.061 -37.781 -17.562 1 98.69 194 GLU A O 1
ATOM 1444 N N . LYS A 1 195 ? 0.455 -37.281 -19.047 1 98.69 195 LYS A N 1
ATOM 1445 C CA . LYS A 1 195 ? 1.334 -37.5 -20.203 1 98.69 195 LYS A CA 1
ATOM 1446 C C . LYS A 1 195 ? 2.469 -36.469 -20.219 1 98.69 195 LYS A C 1
ATOM 1448 O O . LYS A 1 195 ? 3.609 -36.812 -20.547 1 98.69 195 LYS A O 1
ATOM 1453 N N . LEU A 1 196 ? 2.119 -35.281 -19.906 1 98.62 196 LEU A N 1
ATOM 1454 C CA . LEU A 1 196 ? 3.086 -34.188 -19.891 1 98.62 196 LEU A CA 1
ATOM 1455 C C . LEU A 1 196 ? 4.18 -34.438 -18.859 1 98.62 196 LEU A C 1
ATOM 1457 O O . LEU A 1 196 ? 5.367 -34.312 -19.172 1 98.62 196 LEU A O 1
ATOM 1461 N N . THR A 1 197 ? 3.801 -34.812 -17.625 1 98.62 197 THR A N 1
ATOM 1462 C CA . THR A 1 197 ? 4.762 -35.031 -16.547 1 98.62 197 THR A CA 1
ATOM 1463 C C . THR A 1 197 ? 5.617 -36.25 -16.828 1 98.62 197 THR A C 1
ATOM 1465 O O . THR A 1 197 ? 6.785 -36.312 -16.438 1 98.62 197 THR A O 1
ATOM 1468 N N . ALA A 1 198 ? 5.039 -37.219 -17.484 1 98.56 198 ALA A N 1
ATOM 1469 C CA . ALA A 1 198 ? 5.809 -38.406 -17.891 1 98.56 198 ALA A CA 1
ATOM 1470 C C . ALA A 1 198 ? 6.883 -38 -18.906 1 98.56 198 ALA A C 1
ATOM 1472 O O . ALA A 1 198 ? 7.961 -38.625 -18.938 1 98.56 198 ALA A O 1
ATOM 1473 N N . ALA A 1 199 ? 6.598 -37.031 -19.734 1 98.56 199 ALA A N 1
ATOM 1474 C CA . ALA A 1 199 ? 7.5 -36.594 -20.797 1 98.56 199 ALA A CA 1
ATOM 1475 C C . ALA A 1 199 ? 8.641 -35.75 -20.25 1 98.56 199 ALA A C 1
ATOM 1477 O O . ALA A 1 199 ? 9.695 -35.656 -20.875 1 98.56 199 ALA A O 1
ATOM 1478 N N . VAL A 1 200 ? 8.477 -35.125 -19.125 1 98.69 200 VAL A N 1
ATOM 1479 C CA . VAL A 1 200 ? 9.5 -34.312 -18.453 1 98.69 200 VAL A CA 1
ATOM 1480 C C . VAL A 1 200 ? 9.648 -34.75 -17 1 98.69 200 VAL A C 1
ATOM 1482 O O . VAL A 1 200 ? 9.422 -33.969 -16.078 1 98.69 200 VAL A O 1
ATOM 1485 N N . PRO A 1 201 ? 10.125 -35.969 -16.781 1 98.31 201 PRO A N 1
ATOM 1486 C CA . PRO A 1 201 ? 10.141 -36.562 -15.445 1 98.31 201 PRO A CA 1
ATOM 1487 C C . PRO A 1 201 ? 10.906 -35.75 -14.422 1 98.31 201 PRO A C 1
ATOM 1489 O O . PRO A 1 201 ? 12.031 -35.312 -14.688 1 98.31 201 PRO A O 1
ATOM 1492 N N . GLY A 1 202 ? 10.211 -35.531 -13.289 1 98.44 202 GLY A N 1
ATOM 1493 C CA . GLY A 1 202 ? 10.836 -34.844 -12.156 1 98.44 202 GLY A CA 1
ATOM 1494 C C . GLY A 1 202 ? 10.828 -33.344 -12.289 1 98.44 202 GLY A C 1
ATOM 1495 O O . GLY A 1 202 ? 11.234 -32.625 -11.367 1 98.44 202 GLY A O 1
ATOM 1496 N N . PHE A 1 203 ? 10.398 -32.812 -13.422 1 98.88 203 PHE A N 1
ATOM 1497 C CA . PHE A 1 203 ? 10.438 -31.375 -13.656 1 98.88 203 PHE A CA 1
ATOM 1498 C C . PHE A 1 203 ? 9.195 -30.688 -13.078 1 98.88 203 PHE A C 1
ATOM 1500 O O . PHE A 1 203 ? 8.078 -31.188 -13.258 1 98.88 203 PHE A O 1
ATOM 1507 N N . PRO A 1 204 ? 9.359 -29.609 -12.352 1 98.88 204 PRO A N 1
ATOM 1508 C CA . PRO A 1 204 ? 8.211 -28.953 -11.727 1 98.88 204 PRO A CA 1
ATOM 1509 C C . PRO A 1 204 ? 7.262 -28.312 -12.742 1 98.88 204 PRO A C 1
ATOM 1511 O O . PRO A 1 204 ? 7.676 -27.484 -13.539 1 98.88 204 PRO A O 1
ATOM 1514 N N . ILE A 1 205 ? 6.031 -28.672 -12.672 1 98.94 205 ILE A N 1
ATOM 1515 C CA . ILE A 1 205 ? 4.973 -28.078 -13.484 1 98.94 205 ILE A CA 1
ATOM 1516 C C . ILE A 1 205 ? 4.207 -27.047 -12.656 1 98.94 205 ILE A C 1
ATOM 1518 O O . ILE A 1 205 ? 4.031 -27.219 -11.445 1 98.94 205 ILE A O 1
ATOM 1522 N N . VAL A 1 206 ? 3.809 -26 -13.312 1 98.94 206 VAL A N 1
ATOM 1523 C CA . VAL A 1 206 ? 3.109 -24.906 -12.641 1 98.94 206 VAL A CA 1
ATOM 1524 C C . VAL A 1 206 ? 1.667 -24.828 -13.133 1 98.94 206 VAL A C 1
ATOM 1526 O O . VAL A 1 206 ? 1.414 -24.891 -14.336 1 98.94 206 VAL A O 1
ATOM 1529 N N . LEU A 1 207 ? 0.771 -24.734 -12.227 1 98.75 207 LEU A N 1
ATOM 1530 C CA . LEU A 1 207 ? -0.645 -24.547 -12.523 1 98.75 207 LEU A CA 1
ATOM 1531 C C . LEU A 1 207 ? -1.054 -23.094 -12.328 1 98.75 207 LEU A C 1
ATOM 1533 O O . LEU A 1 207 ? -1.161 -22.625 -11.195 1 98.75 207 LEU A O 1
ATOM 1537 N N . HIS A 1 208 ? -1.257 -22.328 -13.391 1 98.06 208 HIS A N 1
ATOM 1538 C CA . HIS A 1 208 ? -1.858 -21 -13.336 1 98.06 208 HIS A CA 1
ATOM 1539 C C . HIS A 1 208 ? -3.375 -21.078 -13.203 1 98.06 208 HIS A C 1
ATOM 1541 O O . HIS A 1 208 ? -3.971 -22.109 -13.508 1 98.06 208 HIS A O 1
ATOM 1547 N N . GLY A 1 209 ? -3.953 -20.047 -12.695 1 96.12 209 GLY A N 1
ATOM 1548 C CA . GLY A 1 209 ? -5.402 -20.062 -12.578 1 96.12 209 GLY A CA 1
ATOM 1549 C C . GLY A 1 209 ? -5.91 -21.016 -11.516 1 96.12 209 GLY A C 1
ATOM 1550 O O . GLY A 1 209 ? -6.961 -21.641 -11.68 1 96.12 209 GLY A O 1
ATOM 1551 N N . GLY A 1 210 ? -5.227 -21.125 -10.5 1 96 210 GLY A N 1
ATOM 1552 C CA . GLY A 1 210 ? -5.59 -22.062 -9.445 1 96 210 GLY A CA 1
ATOM 1553 C C . GLY A 1 210 ? -6.828 -21.641 -8.68 1 96 210 GLY A C 1
ATOM 1554 O O . GLY A 1 210 ? -7.461 -22.453 -8.008 1 96 210 GLY A O 1
ATOM 1555 N N . SER A 1 211 ? -7.172 -20.438 -8.719 1 95.38 211 SER A N 1
ATOM 1556 C CA . SER A 1 211 ? -8.328 -19.922 -7.992 1 95.38 211 SER A CA 1
ATOM 1557 C C . SER A 1 211 ? -9.625 -20.562 -8.484 1 95.38 211 SER A C 1
ATOM 1559 O O . SER A 1 211 ? -9.898 -20.578 -9.688 1 95.38 211 SER A O 1
ATOM 1561 N N . GLY A 1 212 ? -10.383 -21.125 -7.57 1 94.19 212 GLY A N 1
ATOM 1562 C CA . GLY A 1 212 ? -11.703 -21.625 -7.91 1 94.19 212 GLY A CA 1
ATOM 1563 C C . GLY A 1 212 ? -11.703 -23.078 -8.328 1 94.19 212 GLY A C 1
ATOM 1564 O O . GLY A 1 212 ? -12.766 -23.703 -8.445 1 94.19 212 GLY A O 1
ATOM 1565 N N . ILE A 1 213 ? -10.57 -23.641 -8.656 1 97.69 213 ILE A N 1
ATOM 1566 C CA . ILE A 1 213 ? -10.492 -25.062 -8.984 1 97.69 213 ILE A CA 1
ATOM 1567 C C . ILE A 1 213 ? -10.805 -25.891 -7.734 1 97.69 213 ILE A C 1
ATOM 1569 O O . ILE A 1 213 ? -10.281 -25.609 -6.652 1 97.69 213 ILE A O 1
ATOM 1573 N N . PRO A 1 214 ? -11.633 -26.891 -7.863 1 97.62 214 PRO A N 1
ATOM 1574 C CA . PRO A 1 214 ? -11.938 -27.75 -6.719 1 97.62 214 PRO A CA 1
ATOM 1575 C C . PRO A 1 214 ? -10.68 -28.344 -6.086 1 97.62 214 PRO A C 1
ATOM 1577 O O . PRO A 1 214 ? -9.742 -28.719 -6.797 1 97.62 214 PRO A O 1
ATOM 1580 N N . ASP A 1 215 ? -10.664 -28.484 -4.766 1 98.38 215 ASP A N 1
ATOM 1581 C CA . ASP A 1 215 ? -9.492 -28.906 -4.004 1 98.38 215 ASP A CA 1
ATOM 1582 C C . ASP A 1 215 ? -9.016 -30.281 -4.457 1 98.38 215 ASP A C 1
ATOM 1584 O O . ASP A 1 215 ? -7.812 -30.547 -4.492 1 98.38 215 ASP A O 1
ATOM 1588 N N . ASP A 1 216 ? -9.945 -31.125 -4.758 1 98.31 216 ASP A N 1
ATOM 1589 C CA . ASP A 1 216 ? -9.57 -32.469 -5.145 1 98.31 216 ASP A CA 1
ATOM 1590 C C . ASP A 1 216 ? -8.812 -32.469 -6.473 1 98.31 216 ASP A C 1
ATOM 1592 O O . ASP A 1 216 ? -7.883 -33.281 -6.66 1 98.31 216 ASP A O 1
ATOM 1596 N N . GLN A 1 217 ? -9.18 -31.578 -7.387 1 98.38 217 GLN A N 1
ATOM 1597 C CA . GLN A 1 217 ? -8.461 -31.469 -8.648 1 98.38 217 GLN A CA 1
ATOM 1598 C C . GLN A 1 217 ? -7.066 -30.891 -8.438 1 98.38 217 GLN A C 1
ATOM 1600 O O . GLN A 1 217 ? -6.102 -31.312 -9.078 1 98.38 217 GLN A O 1
ATOM 1605 N N . ILE A 1 218 ? -6.98 -29.922 -7.551 1 98.75 218 ILE A N 1
ATOM 1606 C CA . ILE A 1 218 ? -5.688 -29.344 -7.215 1 98.75 218 ILE A CA 1
ATOM 1607 C C . ILE A 1 218 ? -4.77 -30.406 -6.645 1 98.75 218 ILE A C 1
ATOM 1609 O O . ILE A 1 218 ? -3.625 -30.562 -7.082 1 98.75 218 ILE A O 1
ATOM 1613 N N . LYS A 1 219 ? -5.27 -31.172 -5.723 1 98.75 219 LYS A N 1
ATOM 1614 C CA . LYS A 1 219 ? -4.48 -32.219 -5.082 1 98.75 219 LYS A CA 1
ATOM 1615 C C . LYS A 1 219 ? -4.055 -33.281 -6.086 1 98.75 219 LYS A C 1
ATOM 1617 O O . LYS A 1 219 ? -2.93 -33.781 -6.035 1 98.75 219 LYS A O 1
ATOM 1622 N N . GLU A 1 220 ? -4.996 -33.625 -6.98 1 98.75 220 GLU A N 1
ATOM 1623 C CA . GLU A 1 220 ? -4.652 -34.594 -8.008 1 98.75 220 GLU A CA 1
ATOM 1624 C C . GLU A 1 220 ? -3.57 -34.062 -8.945 1 98.75 220 GLU A C 1
ATOM 1626 O O . GLU A 1 220 ? -2.652 -34.781 -9.328 1 98.75 220 GLU A O 1
ATOM 1631 N N . ALA A 1 221 ? -3.697 -32.75 -9.32 1 98.88 221 ALA A N 1
ATOM 1632 C CA . ALA A 1 221 ? -2.682 -32.125 -10.156 1 98.88 221 ALA A CA 1
ATOM 1633 C C . ALA A 1 221 ? -1.316 -32.156 -9.477 1 98.88 221 ALA A C 1
ATOM 1635 O O . ALA A 1 221 ? -0.294 -32.406 -10.125 1 98.88 221 ALA A O 1
ATOM 1636 N N . ILE A 1 222 ? -1.294 -31.891 -8.18 1 98.94 222 ILE A N 1
ATOM 1637 C CA . ILE A 1 222 ? -0.059 -31.906 -7.398 1 98.94 222 ILE A CA 1
ATOM 1638 C C . ILE A 1 222 ? 0.526 -33.312 -7.391 1 98.94 222 ILE A C 1
ATOM 1640 O O . ILE A 1 222 ? 1.724 -33.5 -7.621 1 98.94 222 ILE A O 1
ATOM 1644 N N . ARG A 1 223 ? -0.324 -34.281 -7.184 1 98.62 223 ARG A N 1
ATOM 1645 C CA . ARG A 1 223 ? 0.12 -35.656 -7.219 1 98.62 223 ARG A CA 1
ATOM 1646 C C . ARG A 1 223 ? 0.763 -36 -8.555 1 98.62 223 ARG A C 1
ATOM 1648 O O . ARG A 1 223 ? 1.73 -36.781 -8.617 1 98.62 223 ARG A O 1
ATOM 1655 N N . LEU A 1 224 ? 0.248 -35.406 -9.609 1 98.69 224 LEU A N 1
ATOM 1656 C CA . LEU A 1 224 ? 0.694 -35.75 -10.961 1 98.69 224 LEU A CA 1
ATOM 1657 C C . LEU A 1 224 ? 1.94 -34.938 -11.328 1 98.69 224 LEU A C 1
ATOM 1659 O O . LEU A 1 224 ? 2.584 -35.219 -12.344 1 98.69 224 LEU A O 1
ATOM 1663 N N . GLY A 1 225 ? 2.273 -33.906 -10.531 1 98.62 225 GLY A N 1
ATOM 1664 C CA . GLY A 1 225 ? 3.559 -33.281 -10.828 1 98.62 225 GLY A CA 1
ATOM 1665 C C . GLY A 1 225 ? 3.541 -31.781 -10.695 1 98.62 225 GLY A C 1
ATOM 1666 O O . GLY A 1 225 ? 4.578 -31.125 -10.828 1 98.62 225 GLY A O 1
ATOM 1667 N N . VAL A 1 226 ? 2.357 -31.172 -10.414 1 98.94 226 VAL A N 1
ATOM 1668 C CA . VAL A 1 226 ? 2.285 -29.734 -10.172 1 98.94 226 VAL A CA 1
ATOM 1669 C C . VAL A 1 226 ? 3.02 -29.391 -8.883 1 98.94 226 VAL A C 1
ATOM 1671 O O . VAL A 1 226 ? 2.777 -30 -7.84 1 98.94 226 VAL A O 1
ATOM 1674 N N . ALA A 1 227 ? 3.895 -28.375 -8.992 1 98.94 227 ALA A N 1
ATOM 1675 C CA . ALA A 1 227 ? 4.75 -28.031 -7.863 1 98.94 227 ALA A CA 1
ATOM 1676 C C . ALA A 1 227 ? 4.562 -26.578 -7.461 1 98.94 227 ALA A C 1
ATOM 1678 O O . ALA A 1 227 ? 5.086 -26.141 -6.438 1 98.94 227 ALA A O 1
ATOM 1679 N N . LYS A 1 228 ? 3.916 -25.797 -8.227 1 98.94 228 LYS A N 1
ATOM 1680 C CA . LYS A 1 228 ? 3.555 -24.406 -7.961 1 98.94 228 LYS A CA 1
ATOM 1681 C C . LYS A 1 228 ? 2.145 -24.094 -8.461 1 98.94 228 LYS A C 1
ATOM 1683 O O . LYS A 1 228 ? 1.768 -24.516 -9.562 1 98.94 228 LYS A O 1
ATOM 1688 N N . VAL A 1 229 ? 1.361 -23.422 -7.652 1 98.94 229 VAL A N 1
ATOM 1689 C CA . VAL A 1 229 ? 0.012 -23.031 -8.039 1 98.94 229 VAL A CA 1
ATOM 1690 C C . VAL A 1 229 ? -0.156 -21.516 -7.855 1 98.94 229 VAL A C 1
ATOM 1692 O O . VAL A 1 229 ? 0.125 -20.984 -6.781 1 98.94 229 VAL A O 1
ATOM 1695 N N . ASN A 1 230 ? -0.605 -20.828 -8.906 1 98.69 230 ASN A N 1
ATOM 1696 C CA . ASN A 1 230 ? -0.869 -19.391 -8.836 1 98.69 230 ASN A CA 1
ATOM 1697 C C . ASN A 1 230 ? -2.275 -19.109 -8.312 1 98.69 230 ASN A C 1
ATOM 1699 O O . ASN A 1 230 ? -3.24 -19.75 -8.734 1 98.69 230 ASN A O 1
ATOM 1703 N N . VAL A 1 231 ? -2.346 -18.203 -7.445 1 98.19 231 VAL A N 1
ATOM 1704 C CA . VAL A 1 231 ? -3.631 -17.781 -6.895 1 98.19 231 VAL A CA 1
ATOM 1705 C C . VAL A 1 231 ? -3.705 -16.25 -6.867 1 98.19 231 VAL A C 1
ATOM 1707 O O . VAL A 1 231 ? -2.756 -15.586 -6.449 1 98.19 231 VAL A O 1
ATOM 1710 N N . ASN A 1 232 ? -4.766 -15.688 -7.328 1 97.62 232 ASN A N 1
ATOM 1711 C CA . ASN A 1 232 ? -5.02 -14.25 -7.301 1 97.62 232 ASN A CA 1
ATOM 1712 C C . ASN A 1 232 ? -6.5 -13.953 -7.109 1 97.62 232 ASN A C 1
ATOM 1714 O O . ASN A 1 232 ? -6.895 -13.352 -6.105 1 97.62 232 ASN A O 1
ATOM 1718 N N . THR A 1 233 ? -7.34 -14.555 -7.949 1 97.31 233 THR A N 1
ATOM 1719 C CA . THR A 1 233 ? -8.75 -14.188 -8.055 1 97.31 233 THR A CA 1
ATOM 1720 C C . THR A 1 233 ? -9.492 -14.516 -6.77 1 97.31 233 THR A C 1
ATOM 1722 O O . THR A 1 233 ? -10.336 -13.734 -6.316 1 97.31 233 THR A O 1
ATOM 1725 N N . GLU A 1 234 ? -9.234 -15.617 -6.227 1 97.38 234 GLU A N 1
ATOM 1726 C CA . GLU A 1 234 ? -9.969 -16 -5.02 1 97.38 234 GLU A CA 1
ATOM 1727 C C . GLU A 1 234 ? -9.641 -15.062 -3.859 1 97.38 234 GLU A C 1
ATOM 1729 O O . GLU A 1 234 ? -10.508 -14.773 -3.027 1 97.38 234 GLU A O 1
ATOM 1734 N N . SER A 1 235 ? -8.398 -14.594 -3.744 1 98.62 235 SER A N 1
ATOM 1735 C CA . SER A 1 235 ? -8.039 -13.609 -2.734 1 98.62 235 SER A CA 1
ATOM 1736 C C . SER A 1 235 ? -8.719 -12.266 -3.01 1 98.62 235 SER A C 1
ATOM 1738 O O . SER A 1 235 ? -9.125 -11.57 -2.078 1 98.62 235 SER A O 1
ATOM 1740 N N . GLN A 1 236 ? -8.789 -11.898 -4.324 1 98.62 236 GLN A N 1
ATOM 1741 C CA . GLN A 1 236 ? -9.477 -10.664 -4.691 1 98.62 236 GLN A CA 1
ATOM 1742 C C . GLN A 1 236 ? -10.945 -10.711 -4.273 1 98.62 236 GLN A C 1
ATOM 1744 O O . GLN A 1 236 ? -11.469 -9.734 -3.729 1 98.62 236 GLN A O 1
ATOM 1749 N N . ILE A 1 237 ? -11.539 -11.82 -4.52 1 98.56 237 ILE A N 1
ATOM 1750 C CA . ILE A 1 237 ? -12.953 -12 -4.195 1 98.56 237 ILE A CA 1
ATOM 1751 C C . ILE A 1 237 ? -13.133 -12.008 -2.682 1 98.56 237 ILE A C 1
ATOM 1753 O O . ILE A 1 237 ? -14.07 -11.398 -2.16 1 98.56 237 ILE A O 1
ATOM 1757 N N . ALA A 1 238 ? -12.211 -12.656 -1.967 1 98.81 238 ALA A N 1
ATOM 1758 C CA . ALA A 1 238 ? -12.266 -12.664 -0.507 1 98.81 238 ALA A CA 1
ATOM 1759 C C . ALA A 1 238 ? -12.195 -11.25 0.052 1 98.81 238 ALA A C 1
ATOM 1761 O O . ALA A 1 238 ? -12.961 -10.883 0.945 1 98.81 238 ALA A O 1
ATOM 1762 N N . PHE A 1 239 ? -11.297 -10.438 -0.437 1 98.94 239 PHE A N 1
ATOM 1763 C CA . PHE A 1 239 ? -11.164 -9.039 -0.043 1 98.94 239 PHE A CA 1
ATOM 1764 C C . PHE A 1 239 ? -12.469 -8.281 -0.279 1 98.94 239 PHE A C 1
ATOM 1766 O O . PHE A 1 239 ? -12.969 -7.602 0.618 1 98.94 239 PHE A O 1
ATOM 1773 N N . SER A 1 240 ? -12.914 -8.375 -1.523 1 98.88 240 SER A N 1
ATOM 1774 C CA . SER A 1 240 ? -14.109 -7.648 -1.93 1 98.88 240 SER A CA 1
ATOM 1775 C C . SER A 1 240 ? -15.305 -8.016 -1.057 1 98.88 240 SER A C 1
ATOM 1777 O O . SER A 1 240 ? -16 -7.137 -0.545 1 98.88 240 SER A O 1
ATOM 1779 N N . ASN A 1 241 ? -15.5 -9.359 -0.851 1 98.81 241 ASN A N 1
ATOM 1780 C CA . ASN A 1 241 ? -16.641 -9.82 -0.06 1 98.81 241 ASN A CA 1
ATOM 1781 C C . ASN A 1 241 ? -16.578 -9.305 1.374 1 98.81 241 ASN A C 1
ATOM 1783 O O . ASN A 1 241 ? -17.562 -8.789 1.9 1 98.81 241 ASN A O 1
ATOM 1787 N N . ALA A 1 242 ? -15.414 -9.391 1.971 1 98.88 242 ALA A N 1
ATOM 1788 C CA . ALA A 1 242 ? -15.25 -8.992 3.365 1 98.88 242 ALA A CA 1
ATOM 1789 C C . ALA A 1 242 ? -15.375 -7.477 3.518 1 98.88 242 ALA A C 1
ATOM 1791 O O . ALA A 1 242 ? -15.969 -6.992 4.484 1 98.88 242 ALA A O 1
ATOM 1792 N N . THR A 1 243 ? -14.805 -6.711 2.617 1 98.88 243 THR A N 1
ATOM 1793 C CA . THR A 1 243 ? -14.867 -5.254 2.672 1 98.88 243 THR A CA 1
ATOM 1794 C C . THR A 1 243 ? -16.297 -4.766 2.439 1 98.88 243 THR A C 1
ATOM 1796 O O . THR A 1 243 ? -16.75 -3.818 3.086 1 98.88 243 THR A O 1
ATOM 1799 N N . ARG A 1 244 ? -17.047 -5.406 1.492 1 98.81 244 ARG A N 1
ATOM 1800 C CA . ARG A 1 244 ? -18.438 -5.066 1.25 1 98.81 244 ARG A CA 1
ATOM 1801 C C . ARG A 1 244 ? -19.297 -5.352 2.48 1 98.81 244 ARG A C 1
ATOM 1803 O O . ARG A 1 244 ? -20.188 -4.57 2.818 1 98.81 244 ARG A O 1
ATOM 1810 N N . GLU A 1 245 ? -19.016 -6.492 3.102 1 98.81 245 GLU A N 1
ATOM 1811 C CA . GLU A 1 245 ? -19.719 -6.805 4.336 1 98.81 245 GLU A CA 1
ATOM 1812 C C . GLU A 1 245 ? -19.484 -5.738 5.398 1 98.81 245 GLU A C 1
ATOM 1814 O O . GLU A 1 245 ? -20.422 -5.289 6.062 1 98.81 245 GLU A O 1
ATOM 1819 N N . PHE A 1 246 ? -18.234 -5.34 5.594 1 98.88 246 PHE A N 1
ATOM 1820 C CA . PHE A 1 246 ? -17.906 -4.297 6.555 1 98.88 246 PHE A CA 1
ATOM 1821 C C . PHE A 1 246 ? -18.609 -2.994 6.211 1 98.88 246 PHE A C 1
ATOM 1823 O O . PHE A 1 246 ? -19.156 -2.328 7.094 1 98.88 246 PHE A O 1
ATOM 1830 N N . ALA A 1 247 ? -18.578 -2.629 4.922 1 98.81 247 ALA A N 1
ATOM 1831 C CA . ALA A 1 247 ? -19.219 -1.399 4.465 1 98.81 247 ALA A CA 1
ATOM 1832 C C . ALA A 1 247 ? -20.719 -1.429 4.742 1 98.81 247 ALA A C 1
ATOM 1834 O O . ALA A 1 247 ? -21.297 -0.42 5.148 1 98.81 247 ALA A O 1
ATOM 1835 N N . ARG A 1 248 ? -21.312 -2.574 4.449 1 98.38 248 ARG A N 1
ATOM 1836 C CA . ARG A 1 248 ? -22.734 -2.734 4.727 1 98.38 248 ARG A CA 1
ATOM 1837 C C . ARG A 1 248 ? -23.031 -2.539 6.211 1 98.38 248 ARG A C 1
ATOM 1839 O O . ARG A 1 248 ? -23.984 -1.855 6.574 1 98.38 248 ARG A O 1
ATOM 1846 N N . ASN A 1 249 ? -22.219 -3.17 7.051 1 98.69 249 ASN A N 1
ATOM 1847 C CA . ASN A 1 249 ? -22.359 -3.023 8.492 1 98.69 249 ASN A CA 1
ATOM 1848 C C . ASN A 1 249 ? -22.109 -1.586 8.945 1 98.69 249 ASN A C 1
ATOM 1850 O O . ASN A 1 249 ? -22.781 -1.086 9.852 1 98.69 249 ASN A O 1
ATOM 1854 N N . TYR A 1 250 ? -21.156 -0.949 8.352 1 98.62 250 TYR A N 1
ATOM 1855 C CA . TYR A 1 250 ? -20.875 0.457 8.609 1 98.62 250 TYR A CA 1
ATOM 1856 C C . TYR A 1 250 ? -22.078 1.329 8.305 1 98.62 250 TYR A C 1
ATOM 1858 O O . TYR A 1 250 ? -22.5 2.146 9.133 1 98.62 250 TYR A O 1
ATOM 1866 N N . GLU A 1 251 ? -22.703 1.122 7.148 1 97.44 251 GLU A N 1
ATOM 1867 C CA . GLU A 1 251 ? -23.875 1.892 6.734 1 97.44 251 GLU A CA 1
ATOM 1868 C C . GLU A 1 251 ? -25.031 1.694 7.703 1 97.44 251 GLU A C 1
ATOM 1870 O O . GLU A 1 251 ? -25.75 2.645 8.023 1 97.44 251 GLU A O 1
ATOM 1875 N N . ALA A 1 252 ? -25.188 0.52 8.125 1 98 252 ALA A N 1
ATOM 1876 C CA . ALA A 1 252 ? -26.297 0.173 9.008 1 98 252 ALA A CA 1
ATOM 1877 C C . ALA A 1 252 ? -26.109 0.79 10.391 1 98 252 ALA A C 1
ATOM 1879 O O . ALA A 1 252 ? -27.078 0.967 11.133 1 98 252 ALA A O 1
ATOM 1880 N N . ASN A 1 253 ? -24.859 1.098 10.734 1 98.25 253 ASN A N 1
ATOM 1881 C CA . ASN A 1 253 ? -24.531 1.597 12.062 1 98.25 253 ASN A CA 1
ATOM 1882 C C . ASN A 1 253 ? -23.547 2.76 12 1 98.25 253 ASN A C 1
ATOM 1884 O O . ASN A 1 253 ? -22.547 2.777 12.734 1 98.25 253 ASN A O 1
ATOM 1888 N N . GLU A 1 254 ? -23.75 3.654 11.18 1 97.81 254 GLU A N 1
ATOM 1889 C CA . GLU A 1 254 ? -22.781 4.691 10.812 1 97.81 254 GLU A CA 1
ATOM 1890 C C . GLU A 1 254 ? -22.344 5.484 12.039 1 97.81 254 GLU A C 1
ATOM 1892 O O . GLU A 1 254 ? -21.141 5.723 12.227 1 97.81 254 GLU A O 1
ATOM 1897 N N . ALA A 1 255 ? -23.234 5.945 12.867 1 96.81 255 ALA A N 1
ATOM 1898 C CA . ALA A 1 255 ? -22.906 6.754 14.039 1 96.81 255 ALA A CA 1
ATOM 1899 C C . ALA A 1 255 ? -21.953 6.004 14.977 1 96.81 255 ALA A C 1
ATOM 1901 O O . ALA A 1 255 ? -21 6.578 15.492 1 96.81 255 ALA A O 1
ATOM 1902 N N . GLU A 1 256 ? -22.281 4.766 15.219 1 97.94 256 GLU A N 1
ATOM 1903 C CA . GLU A 1 256 ? -21.453 3.938 16.078 1 97.94 256 GLU A CA 1
ATOM 1904 C C . GLU A 1 256 ? -20.062 3.717 15.461 1 97.94 256 GLU A C 1
ATOM 1906 O O . GLU A 1 256 ? -19.047 3.797 16.141 1 97.94 256 GLU A O 1
ATOM 1911 N N . TYR A 1 257 ? -20.062 3.426 14.188 1 98.25 257 TYR A N 1
ATOM 1912 C CA . TYR A 1 257 ? -18.797 3.156 13.5 1 98.25 257 TYR A CA 1
ATOM 1913 C C . TYR A 1 257 ? -17.953 4.414 13.406 1 98.25 257 TYR A C 1
ATOM 1915 O O . TYR A 1 257 ? -16.719 4.359 13.57 1 98.25 257 TYR A O 1
ATOM 1923 N N . ASP A 1 258 ? -18.531 5.559 13.156 1 96.69 258 ASP A N 1
ATOM 1924 C CA . ASP A 1 258 ? -17.812 6.832 13.172 1 96.69 258 ASP A CA 1
ATOM 1925 C C . ASP A 1 258 ? -17.219 7.113 14.547 1 96.69 258 ASP A C 1
ATOM 1927 O O . ASP A 1 258 ? -16.109 7.621 14.656 1 96.69 258 ASP A O 1
ATOM 1931 N N . GLY A 1 259 ? -18.047 6.801 15.555 1 94.94 259 GLY A N 1
ATOM 1932 C CA . GLY A 1 259 ? -17.578 7 16.906 1 94.94 259 GLY A CA 1
ATOM 1933 C C . GLY A 1 259 ? -16.328 6.203 17.234 1 94.94 259 GLY A C 1
ATOM 1934 O O . GLY A 1 259 ? -15.492 6.629 18.031 1 94.94 259 GLY A O 1
ATOM 1935 N N . LYS A 1 260 ? -16.25 5.066 16.578 1 96.19 260 LYS A N 1
ATOM 1936 C CA . LYS A 1 260 ? -15.078 4.203 16.766 1 96.19 260 LYS A CA 1
ATOM 1937 C C . LYS A 1 260 ? -14.008 4.504 15.719 1 96.19 260 LYS A C 1
ATOM 1939 O O . LYS A 1 260 ? -13.008 3.787 15.633 1 96.19 260 LYS A O 1
ATOM 1944 N N . LYS A 1 261 ? -14.188 5.566 14.906 1 96.56 261 LYS A N 1
ATOM 1945 C CA . LYS A 1 261 ? -13.273 6.047 13.875 1 96.56 261 LYS A CA 1
ATOM 1946 C C . LYS A 1 261 ? -12.922 4.934 12.891 1 96.56 261 LYS A C 1
ATOM 1948 O O . LYS A 1 261 ? -11.766 4.789 12.492 1 96.56 261 LYS A O 1
ATOM 1953 N N . LEU A 1 262 ? -13.93 4.184 12.484 1 98.44 262 LEU A N 1
ATOM 1954 C CA . LEU A 1 262 ? -13.695 3.049 11.602 1 98.44 262 LEU A CA 1
ATOM 1955 C C . LEU A 1 262 ? -13.578 3.502 10.148 1 98.44 262 LEU A C 1
ATOM 1957 O O . LEU A 1 262 ? -13.32 2.691 9.258 1 98.44 262 LEU A O 1
ATOM 1961 N N . PHE A 1 263 ? -13.656 4.914 9.969 1 98.31 263 PHE A N 1
ATOM 1962 C CA . PHE A 1 263 ? -13.367 5.5 8.664 1 98.31 263 PHE A CA 1
ATOM 1963 C C . PHE A 1 263 ? -11.867 5.566 8.422 1 98.31 263 PHE A C 1
ATOM 1965 O O . PHE A 1 263 ? -11.422 5.812 7.293 1 98.31 263 PHE A O 1
ATOM 1972 N N . ASP A 1 264 ? -11.039 5.359 9.469 1 98.06 264 ASP A N 1
ATOM 1973 C CA . ASP A 1 264 ? -9.602 5.172 9.305 1 98.06 264 ASP A CA 1
ATOM 1974 C C . ASP A 1 264 ? -9.312 4.016 8.352 1 98.06 264 ASP A C 1
ATOM 1976 O O . ASP A 1 264 ? -9.711 2.879 8.602 1 98.06 264 ASP A O 1
ATOM 1980 N N . PRO A 1 265 ? -8.648 4.32 7.23 1 98.62 265 PRO A N 1
ATOM 1981 C CA . PRO A 1 265 ? -8.453 3.266 6.234 1 98.62 265 PRO A CA 1
ATOM 1982 C C . PRO A 1 265 ? -7.762 2.031 6.805 1 98.62 265 PRO A C 1
ATOM 1984 O O . PRO A 1 265 ? -7.969 0.919 6.312 1 98.62 265 PRO A O 1
ATOM 1987 N N . ARG A 1 266 ? -6.984 2.133 7.836 1 98.5 266 ARG A N 1
ATOM 1988 C CA . ARG A 1 266 ? -6.277 1.016 8.453 1 98.5 266 ARG A CA 1
ATOM 1989 C C . ARG A 1 266 ? -7.246 0.076 9.156 1 98.5 266 ARG A C 1
ATOM 1991 O O . ARG A 1 266 ? -7.012 -1.133 9.227 1 98.5 266 ARG A O 1
ATOM 1998 N N . LYS A 1 267 ? -8.234 0.654 9.695 1 98.44 267 LYS A N 1
ATOM 1999 C CA . LYS A 1 267 ? -9.312 -0.12 10.305 1 98.44 267 LYS A CA 1
ATOM 2000 C C . LYS A 1 267 ? -10.336 -0.549 9.258 1 98.44 267 LYS A C 1
ATOM 2002 O O . LYS A 1 267 ? -10.836 -1.675 9.297 1 98.44 267 LYS A O 1
ATOM 2007 N N . PHE A 1 268 ? -10.656 0.335 8.328 1 98.81 268 PHE A N 1
ATOM 2008 C CA . PHE A 1 268 ? -11.664 0.111 7.301 1 98.81 268 PHE A CA 1
ATOM 2009 C C . PHE A 1 268 ? -11.289 -1.078 6.426 1 98.81 268 PHE A C 1
ATOM 2011 O O . PHE A 1 268 ? -12.164 -1.841 6 1 98.81 268 PHE A O 1
ATOM 2018 N N . LEU A 1 269 ? -10 -1.297 6.16 1 98.75 269 LEU A N 1
ATOM 2019 C CA . LEU A 1 269 ? -9.539 -2.32 5.227 1 98.75 269 LEU A CA 1
ATOM 2020 C C . LEU A 1 269 ? -9.195 -3.609 5.965 1 98.75 269 LEU A C 1
ATOM 2022 O O . LEU A 1 269 ? -8.953 -4.645 5.336 1 98.75 269 LEU A O 1
ATOM 2026 N N . ALA A 1 270 ? -9.195 -3.539 7.297 1 98.75 270 ALA A N 1
ATOM 2027 C CA . ALA A 1 270 ? -8.711 -4.648 8.109 1 98.75 270 ALA A CA 1
ATOM 2028 C C . ALA A 1 270 ? -9.492 -5.926 7.832 1 98.75 270 ALA A C 1
ATOM 2030 O O . ALA A 1 270 ? -8.906 -6.996 7.66 1 98.75 270 ALA A O 1
ATOM 2031 N N . PRO A 1 271 ? -10.852 -5.879 7.742 1 98.88 271 PRO A N 1
ATOM 2032 C CA . PRO A 1 271 ? -11.57 -7.125 7.465 1 98.88 271 PRO A CA 1
ATOM 2033 C C . PRO A 1 271 ? -11.188 -7.734 6.117 1 98.88 271 PRO A C 1
ATOM 2035 O O . PRO A 1 271 ? -11.023 -8.953 6.012 1 98.88 271 PRO A O 1
ATOM 2038 N N . GLY A 1 272 ? -11.07 -6.906 5.113 1 98.88 272 GLY A N 1
ATOM 2039 C CA . GLY A 1 272 ? -10.664 -7.391 3.803 1 98.88 272 GLY A CA 1
ATOM 2040 C C . GLY A 1 272 ? -9.289 -8.039 3.807 1 98.88 272 GLY A C 1
ATOM 2041 O O . GLY A 1 272 ? -9.102 -9.102 3.213 1 98.88 272 GLY A O 1
ATOM 2042 N N . MET A 1 273 ? -8.344 -7.406 4.539 1 98.88 273 MET A N 1
ATOM 2043 C CA . MET A 1 273 ? -6.98 -7.922 4.539 1 98.88 273 MET A CA 1
ATOM 2044 C C . MET A 1 273 ? -6.883 -9.203 5.363 1 98.88 273 MET A C 1
ATOM 2046 O O . MET A 1 273 ? -6.094 -10.094 5.039 1 98.88 273 MET A O 1
ATOM 2050 N N . LYS A 1 274 ? -7.688 -9.273 6.387 1 98.88 274 LYS A N 1
ATOM 2051 C CA . LYS A 1 274 ? -7.777 -10.523 7.133 1 98.88 274 LYS A CA 1
ATOM 2052 C C . LYS A 1 274 ? -8.328 -11.648 6.258 1 98.88 274 LYS A C 1
ATOM 2054 O O . LYS A 1 274 ? -7.863 -12.789 6.344 1 98.88 274 LYS A O 1
ATOM 2059 N N . ALA A 1 275 ? -9.289 -11.328 5.434 1 98.94 275 ALA A N 1
ATOM 2060 C CA . ALA A 1 275 ? -9.867 -12.312 4.52 1 98.94 275 ALA A CA 1
ATOM 2061 C C . ALA A 1 275 ? -8.836 -12.789 3.5 1 98.94 275 ALA A C 1
ATOM 2063 O O . ALA A 1 275 ? -8.781 -13.969 3.166 1 98.94 275 ALA A O 1
ATOM 2064 N N . VAL A 1 276 ? -8.031 -11.906 3.025 1 98.94 276 VAL A N 1
ATOM 2065 C CA . VAL A 1 276 ? -6.973 -12.266 2.082 1 98.94 276 VAL A CA 1
ATOM 2066 C C . VAL A 1 276 ? -5.973 -13.203 2.752 1 98.94 276 VAL A C 1
ATOM 2068 O O . VAL A 1 276 ? -5.613 -14.242 2.191 1 98.94 276 VAL A O 1
ATOM 2071 N N . GLN A 1 277 ? -5.535 -12.797 3.959 1 98.94 277 GLN A N 1
ATOM 2072 C CA . GLN A 1 277 ? -4.605 -13.656 4.688 1 98.94 277 GLN A CA 1
ATOM 2073 C C . GLN A 1 277 ? -5.188 -15.047 4.895 1 98.94 277 GLN A C 1
ATOM 2075 O O . GLN A 1 277 ? -4.492 -16.047 4.711 1 98.94 277 GLN A O 1
ATOM 2080 N N . GLY A 1 278 ? -6.441 -15.102 5.273 1 98.94 278 GLY A N 1
ATOM 2081 C CA . GLY A 1 278 ? -7.105 -16.375 5.457 1 98.94 278 GLY A CA 1
ATOM 2082 C C . GLY A 1 278 ? -7.168 -17.203 4.188 1 98.94 278 GLY A C 1
ATOM 2083 O O . GLY A 1 278 ? -6.93 -18.422 4.215 1 98.94 278 GLY A O 1
ATOM 2084 N N . ALA A 1 279 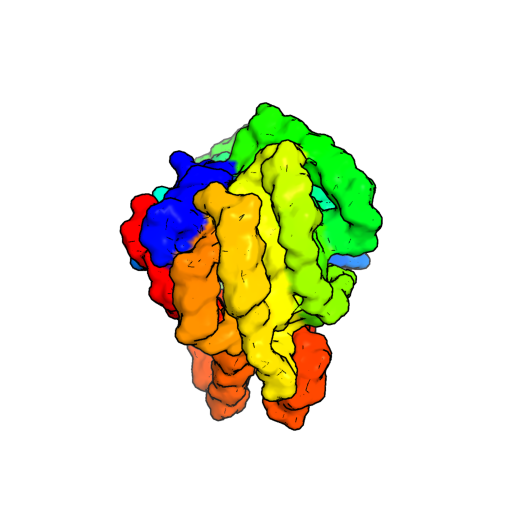? -7.488 -16.578 3.094 1 98.88 279 ALA A N 1
ATOM 2085 C CA . ALA A 1 279 ? -7.555 -17.266 1.809 1 98.88 279 ALA A CA 1
ATOM 2086 C C . ALA A 1 279 ? -6.199 -17.859 1.432 1 98.88 279 ALA A C 1
ATOM 2088 O O . ALA A 1 279 ? -6.117 -18.984 0.941 1 98.88 279 ALA A O 1
ATOM 2089 N N . VAL A 1 280 ? -5.141 -17.109 1.655 1 98.94 280 VAL A N 1
ATOM 2090 C CA . VAL A 1 280 ? -3.791 -17.562 1.354 1 98.94 280 VAL A CA 1
ATOM 2091 C C . VAL A 1 280 ? -3.443 -18.766 2.234 1 98.94 280 VAL A C 1
ATOM 2093 O O . VAL A 1 280 ? -2.926 -19.766 1.748 1 98.94 280 VAL A O 1
ATOM 2096 N N . GLU A 1 281 ? -3.734 -18.641 3.51 1 98.94 281 GLU A N 1
ATOM 2097 C CA . GLU A 1 281 ? -3.457 -19.734 4.434 1 98.94 281 GLU A CA 1
ATOM 2098 C C . GLU A 1 281 ? -4.207 -21 4.031 1 98.94 281 GLU A C 1
ATOM 2100 O O . GLU A 1 281 ? -3.654 -22.109 4.098 1 98.94 281 GLU A O 1
ATOM 2105 N N . GLU A 1 282 ? -5.449 -20.844 3.65 1 98.81 282 GLU A N 1
ATOM 2106 C CA . GLU A 1 282 ? -6.242 -21.984 3.209 1 98.81 282 GLU A CA 1
ATOM 2107 C C . GLU A 1 282 ? -5.609 -22.656 1.993 1 98.81 282 GLU A C 1
ATOM 2109 O O . GLU A 1 282 ? -5.562 -23.891 1.912 1 98.81 282 GLU A O 1
ATOM 2114 N N . ARG A 1 283 ? -5.121 -21.891 1.056 1 98.88 283 ARG A N 1
ATOM 2115 C CA . ARG A 1 283 ? -4.5 -22.453 -0.139 1 98.88 283 ARG A CA 1
ATOM 2116 C C . ARG A 1 283 ? -3.193 -23.156 0.205 1 98.88 283 ARG A C 1
ATOM 2118 O O . ARG A 1 283 ? -2.896 -24.219 -0.343 1 98.88 283 ARG A O 1
ATOM 2125 N N . ILE A 1 284 ? -2.436 -22.547 1.135 1 98.94 284 ILE A N 1
ATOM 2126 C CA . ILE A 1 284 ? -1.206 -23.188 1.594 1 98.94 284 ILE A CA 1
ATOM 2127 C C . ILE A 1 284 ? -1.52 -24.562 2.146 1 98.94 284 ILE A C 1
ATOM 2129 O O . ILE A 1 284 ? -0.812 -25.531 1.854 1 98.94 284 ILE A O 1
ATOM 2133 N N . ASP A 1 285 ? -2.617 -24.672 2.873 1 98.88 285 ASP A N 1
ATOM 2134 C CA . ASP A 1 285 ? -3.031 -25.953 3.43 1 98.88 285 ASP A CA 1
ATOM 2135 C C . ASP A 1 285 ? -3.43 -26.938 2.324 1 98.88 285 ASP A C 1
ATOM 2137 O O . ASP A 1 285 ? -3.02 -28.094 2.336 1 98.88 285 ASP A O 1
ATOM 2141 N N . VAL A 1 286 ? -4.156 -26.469 1.361 1 98.88 286 VAL A N 1
ATOM 2142 C CA . VAL A 1 286 ? -4.621 -27.312 0.261 1 98.88 286 VAL A CA 1
ATOM 2143 C C . VAL A 1 286 ? -3.426 -27.781 -0.564 1 98.88 286 VAL A C 1
ATOM 2145 O O . VAL A 1 286 ? -3.396 -28.938 -1.028 1 98.88 286 VAL A O 1
ATOM 2148 N N . PHE A 1 287 ? -2.395 -26.922 -0.738 1 98.94 287 PHE A N 1
ATOM 2149 C CA . PHE A 1 287 ? -1.236 -27.219 -1.576 1 98.94 287 PHE A CA 1
ATOM 2150 C C . PHE A 1 287 ? -0.266 -28.141 -0.857 1 98.94 287 PHE A C 1
ATOM 2152 O O . PHE A 1 287 ? 0.631 -28.719 -1.479 1 98.94 287 PHE A O 1
ATOM 2159 N N . GLY A 1 288 ? -0.399 -28.25 0.479 1 98.88 288 GLY A N 1
ATOM 2160 C CA . GLY A 1 288 ? 0.451 -29.125 1.261 1 98.88 288 GLY A CA 1
ATOM 2161 C C . GLY A 1 288 ? 1.805 -28.516 1.582 1 98.88 288 GLY A C 1
ATOM 2162 O O . GLY A 1 288 ? 2.756 -29.234 1.892 1 98.88 288 GLY A O 1
ATOM 2163 N N . SER A 1 289 ? 1.926 -27.203 1.525 1 98.81 289 SER A N 1
ATOM 2164 C CA . SER A 1 289 ? 3.236 -26.578 1.689 1 98.81 289 SER A CA 1
ATOM 2165 C C . SER A 1 289 ? 3.436 -26.078 3.115 1 98.81 289 SER A C 1
ATOM 2167 O O . SER A 1 289 ? 4.512 -25.594 3.463 1 98.81 289 SER A O 1
ATOM 2169 N N . ALA A 1 290 ? 2.434 -26.188 4.039 1 98.81 290 ALA A N 1
ATOM 2170 C CA . ALA A 1 290 ? 2.605 -25.797 5.438 1 98.81 290 ALA A CA 1
ATOM 2171 C C . ALA A 1 290 ? 3.773 -26.547 6.07 1 98.81 290 ALA A C 1
ATOM 2173 O O . ALA A 1 290 ? 3.926 -27.75 5.875 1 98.81 290 ALA A O 1
ATOM 2174 N N . ASN A 1 291 ? 4.598 -25.844 6.77 1 98.62 291 ASN A N 1
ATOM 2175 C CA . ASN A 1 291 ? 5.742 -26.359 7.512 1 98.62 291 ASN A CA 1
ATOM 2176 C C . ASN A 1 291 ? 6.797 -26.953 6.578 1 98.62 291 ASN A C 1
ATOM 2178 O O . ASN A 1 291 ? 7.512 -27.891 6.953 1 98.62 291 ASN A O 1
ATOM 2182 N N . LYS A 1 292 ? 6.891 -26.406 5.328 1 98.19 292 LYS A N 1
ATOM 2183 C CA . LYS A 1 292 ? 7.867 -26.938 4.383 1 98.19 292 LYS A CA 1
ATOM 2184 C C . LYS A 1 292 ? 9 -25.953 4.156 1 98.19 292 LYS A C 1
ATOM 2186 O O . LYS A 1 292 ? 9.805 -26.109 3.236 1 98.19 292 LYS A O 1
ATOM 2191 N N . ALA A 1 293 ? 9.062 -24.938 4.922 1 95.81 293 ALA A N 1
ATOM 2192 C CA . ALA A 1 293 ? 10.125 -23.938 4.781 1 95.81 293 ALA A CA 1
ATOM 2193 C C . ALA A 1 293 ? 11.445 -24.469 5.328 1 95.81 293 ALA A C 1
ATOM 2195 O O . ALA A 1 293 ? 11.461 -25.328 6.199 1 95.81 293 ALA A O 1
ATOM 2196 N N . MET B 1 1 ? 15.789 16.391 -7.77 1 64.88 1 MET B N 1
ATOM 2197 C CA . MET B 1 1 ? 15.148 15.398 -6.906 1 64.88 1 MET B CA 1
ATOM 2198 C C . MET B 1 1 ? 14.086 16.062 -6.027 1 64.88 1 MET B C 1
ATOM 2200 O O . MET B 1 1 ? 14.328 17.109 -5.445 1 64.88 1 MET B O 1
ATOM 2204 N N . ALA B 1 2 ? 12.773 15.562 -6.199 1 92.19 2 ALA B N 1
ATOM 2205 C CA . ALA B 1 2 ? 11.57 16.203 -5.672 1 92.19 2 ALA B CA 1
ATOM 2206 C C . ALA B 1 2 ? 11.531 16.125 -4.148 1 92.19 2 ALA B C 1
ATOM 2208 O O . ALA B 1 2 ? 10.859 16.922 -3.496 1 92.19 2 ALA B O 1
ATOM 2209 N N . ILE B 1 3 ? 12.594 15.43 -3.582 1 98.44 3 ILE B N 1
ATOM 2210 C CA . ILE B 1 3 ? 12.531 15.258 -2.135 1 98.44 3 ILE B CA 1
ATOM 2211 C C . ILE B 1 3 ? 13.477 16.25 -1.456 1 98.44 3 ILE B C 1
ATOM 2213 O O . ILE B 1 3 ? 14.68 16.234 -1.707 1 98.44 3 ILE B O 1
ATOM 2217 N N . VAL B 1 4 ? 12.992 17.094 -0.56 1 98.69 4 VAL B N 1
ATOM 2218 C CA . VAL B 1 4 ? 13.742 18.188 0.046 1 98.69 4 VAL B CA 1
ATOM 2219 C C . VAL B 1 4 ? 13.305 18.375 1.498 1 98.69 4 VAL B C 1
ATOM 2221 O O . VAL B 1 4 ? 12.281 17.828 1.92 1 98.69 4 VAL B O 1
ATOM 2224 N N . SER B 1 5 ? 14.133 19.047 2.273 1 98.62 5 SER B N 1
ATOM 2225 C CA . SER B 1 5 ? 13.695 19.531 3.582 1 98.62 5 SER B CA 1
ATOM 2226 C C . SER B 1 5 ? 12.516 20.484 3.457 1 98.62 5 SER B C 1
ATOM 2228 O O . SER B 1 5 ? 12.336 21.125 2.42 1 98.62 5 SER B O 1
ATOM 2230 N N . ALA B 1 6 ? 11.734 20.625 4.477 1 98.75 6 ALA B N 1
ATOM 2231 C CA . ALA B 1 6 ? 10.5 21.391 4.383 1 98.75 6 ALA B CA 1
ATOM 2232 C C . ALA B 1 6 ? 10.75 22.875 4.695 1 98.75 6 ALA B C 1
ATOM 2234 O O . ALA B 1 6 ? 9.922 23.734 4.379 1 98.75 6 ALA B O 1
ATOM 2235 N N . GLU B 1 7 ? 11.852 23.188 5.336 1 98.56 7 GLU B N 1
ATOM 2236 C CA . GLU B 1 7 ? 12.109 24.5 5.93 1 98.56 7 GLU B CA 1
ATOM 2237 C C . GLU B 1 7 ? 11.883 25.625 4.914 1 98.56 7 GLU B C 1
ATOM 2239 O O . GLU B 1 7 ? 11.141 26.562 5.184 1 98.56 7 GLU B O 1
ATOM 2244 N N . LYS B 1 8 ? 12.406 25.484 3.73 1 98.38 8 LYS B N 1
ATOM 2245 C CA . LYS B 1 8 ? 12.398 26.578 2.77 1 98.38 8 LYS B CA 1
ATOM 2246 C C . LYS B 1 8 ? 10.992 26.828 2.236 1 98.38 8 LYS B C 1
ATOM 2248 O O . LYS B 1 8 ? 10.555 27.984 2.16 1 98.38 8 LYS B O 1
ATOM 2253 N N . PHE B 1 9 ? 10.281 25.734 1.921 1 98.5 9 PHE B N 1
ATOM 2254 C CA . PHE B 1 9 ? 9 26.016 1.29 1 98.5 9 PHE B CA 1
ATOM 2255 C C . PHE B 1 9 ? 7.938 26.328 2.338 1 98.5 9 PHE B C 1
ATOM 2257 O O . PHE B 1 9 ? 6.938 26.984 2.039 1 98.5 9 PHE B O 1
ATOM 2264 N N . VAL B 1 10 ? 8.117 25.953 3.596 1 98.94 10 VAL B N 1
ATOM 2265 C CA . VAL B 1 10 ? 7.203 26.375 4.648 1 98.94 10 VAL B CA 1
ATOM 2266 C C . VAL B 1 10 ? 7.453 27.859 4.977 1 98.94 10 VAL B C 1
ATOM 2268 O O . VAL B 1 10 ? 6.512 28.609 5.199 1 98.94 10 VAL B O 1
ATOM 2271 N N . GLN B 1 11 ? 8.703 28.266 4.977 1 98.88 11 GLN B N 1
ATOM 2272 C CA . GLN B 1 11 ? 9.039 29.672 5.191 1 98.88 11 GLN B CA 1
ATOM 2273 C C . GLN B 1 11 ? 8.492 30.547 4.066 1 98.88 11 GLN B C 1
ATOM 2275 O O . GLN B 1 11 ? 8 31.641 4.312 1 98.88 11 GLN B O 1
ATOM 2280 N N . ALA B 1 12 ? 8.641 30.062 2.836 1 98.88 12 ALA B N 1
ATOM 2281 C CA . ALA B 1 12 ? 8.086 30.797 1.696 1 98.88 12 ALA B CA 1
ATOM 2282 C C . ALA B 1 12 ? 6.582 30.984 1.847 1 98.88 12 ALA B C 1
ATOM 2284 O O . ALA B 1 12 ? 6.051 32.031 1.495 1 98.88 12 ALA B O 1
ATOM 2285 N N . ALA B 1 13 ? 5.895 29.969 2.348 1 98.94 13 ALA B N 1
ATOM 2286 C CA . ALA B 1 13 ? 4.457 30.078 2.586 1 98.94 13 ALA B CA 1
ATOM 2287 C C . ALA B 1 13 ? 4.148 31.172 3.596 1 98.94 13 ALA B C 1
ATOM 2289 O O . ALA B 1 13 ? 3.246 31.984 3.381 1 98.94 13 ALA B O 1
ATOM 2290 N N . ARG B 1 14 ? 4.902 31.219 4.664 1 98.81 14 ARG B N 1
ATOM 2291 C CA . ARG B 1 14 ? 4.734 32.25 5.691 1 98.81 14 ARG B CA 1
ATOM 2292 C C . ARG B 1 14 ? 4.938 33.656 5.105 1 98.81 14 ARG B C 1
ATOM 2294 O O . ARG B 1 14 ? 4.152 34.562 5.379 1 98.81 14 ARG B O 1
ATOM 2301 N N . GLU B 1 15 ? 5.887 33.75 4.285 1 98.56 15 GLU B N 1
ATOM 2302 C CA . GLU B 1 15 ? 6.281 35.062 3.738 1 98.56 15 GLU B CA 1
ATOM 2303 C C . GLU B 1 15 ? 5.289 35.531 2.688 1 98.56 15 GLU B C 1
ATOM 2305 O O . GLU B 1 15 ? 5.152 36.75 2.459 1 98.56 15 GLU B O 1
ATOM 2310 N N . ASN B 1 16 ? 4.594 34.594 2.082 1 98.5 16 ASN B N 1
ATOM 2311 C CA . ASN B 1 16 ? 3.779 35 0.934 1 98.5 16 ASN B CA 1
ATOM 2312 C C . ASN B 1 16 ? 2.291 34.812 1.216 1 98.5 16 ASN B C 1
ATOM 2314 O O . ASN B 1 16 ? 1.458 34.969 0.325 1 98.5 16 ASN B O 1
ATOM 2318 N N . GLY B 1 17 ? 1.905 34.438 2.375 1 98.19 17 GLY B N 1
ATOM 2319 C CA . GLY B 1 17 ? 0.521 34.469 2.822 1 98.19 17 GLY B CA 1
ATOM 2320 C C . GLY B 1 17 ? -0.298 33.281 2.303 1 98.19 17 GLY B C 1
ATOM 2321 O O . GLY B 1 17 ? -1.432 33.469 1.854 1 98.19 17 GLY B O 1
ATOM 2322 N N . TYR B 1 18 ? 0.261 32.125 2.189 1 98.88 18 TYR B N 1
ATOM 2323 C CA . TYR B 1 18 ? -0.426 30.875 1.979 1 98.88 18 TYR B CA 1
ATOM 2324 C C . TYR B 1 18 ? 0.079 29.812 2.947 1 98.88 18 TYR B C 1
ATOM 2326 O O . TYR B 1 18 ? 0.867 30.109 3.85 1 98.88 18 TYR B O 1
ATOM 2334 N N . ALA B 1 19 ? -0.454 28.594 2.855 1 98.94 19 ALA B N 1
ATOM 2335 C CA . ALA B 1 19 ? 0.001 27.484 3.686 1 98.94 19 ALA B CA 1
ATOM 2336 C C . ALA B 1 19 ? 0.229 26.234 2.85 1 98.94 19 ALA B C 1
ATOM 2338 O O . ALA B 1 19 ? -0.504 25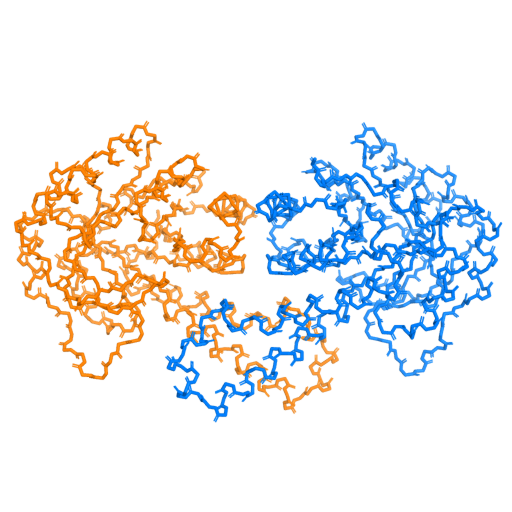.969 1.891 1 98.94 19 ALA B O 1
ATOM 2339 N N . VAL B 1 20 ? 1.237 25.531 3.205 1 98.94 20 VAL B N 1
ATOM 2340 C CA . VAL B 1 20 ? 1.479 24.234 2.574 1 98.94 20 VAL B CA 1
ATOM 2341 C C . VAL B 1 20 ? 0.74 23.141 3.338 1 98.94 20 VAL B C 1
ATOM 2343 O O . VAL B 1 20 ? 0.566 23.234 4.555 1 98.94 20 VAL B O 1
ATOM 2346 N N . GLY B 1 21 ? 0.307 22.156 2.564 1 98.94 21 GLY B N 1
ATOM 2347 C CA . GLY B 1 21 ? -0.378 21.031 3.193 1 98.94 21 GLY B CA 1
ATOM 2348 C C . GLY B 1 21 ? 0.57 19.969 3.713 1 98.94 21 GLY B C 1
ATOM 2349 O O . GLY B 1 21 ? 1.501 19.562 3.014 1 98.94 21 GLY B O 1
ATOM 2350 N N . GLY B 1 22 ? 0.429 19.609 4.957 1 98.88 22 GLY B N 1
ATOM 2351 C CA . GLY B 1 22 ? 0.914 18.328 5.477 1 98.88 22 GLY B CA 1
ATOM 2352 C C . GLY B 1 22 ? -0.143 17.25 5.477 1 98.88 22 GLY B C 1
ATOM 2353 O O . GLY B 1 22 ? -1.055 17.25 6.305 1 98.88 22 GLY B O 1
ATOM 2354 N N . PHE B 1 23 ? -0.021 16.375 4.562 1 98.94 23 PHE B N 1
ATOM 2355 C CA . PHE B 1 23 ? -1.039 15.344 4.391 1 98.94 23 PHE B CA 1
ATOM 2356 C C . PHE B 1 23 ? -0.533 13.992 4.879 1 98.94 23 PHE B C 1
ATOM 2358 O O . PHE B 1 23 ? 0.533 13.531 4.461 1 98.94 23 PHE B O 1
ATOM 2365 N N . ASN B 1 24 ? -1.302 13.375 5.781 1 98.75 24 ASN B N 1
ATOM 2366 C CA . ASN B 1 24 ? -0.916 12.062 6.285 1 98.75 24 ASN B CA 1
ATOM 2367 C C . ASN B 1 24 ? -1.169 10.969 5.254 1 98.75 24 ASN B C 1
ATOM 2369 O O . ASN B 1 24 ? -2.248 10.898 4.664 1 98.75 24 ASN B O 1
ATOM 2373 N N . THR B 1 25 ? -0.159 10.227 4.949 1 98.88 25 THR B N 1
ATOM 2374 C CA . THR B 1 25 ? -0.339 9.008 4.168 1 98.88 25 THR B CA 1
ATOM 2375 C C . THR B 1 25 ? -0.633 7.816 5.082 1 98.88 25 THR B C 1
ATOM 2377 O O . THR B 1 25 ? -0.236 7.812 6.246 1 98.88 25 THR B O 1
ATOM 2380 N N . ASN B 1 26 ? -1.333 6.816 4.516 1 98.56 26 ASN B N 1
ATOM 2381 C CA . ASN B 1 26 ? -1.73 5.648 5.297 1 98.56 26 ASN B CA 1
ATOM 2382 C C . ASN B 1 26 ? -1.313 4.348 4.609 1 98.56 26 ASN B C 1
ATOM 2384 O O . ASN B 1 26 ? -1.422 3.27 5.195 1 98.56 26 ASN B O 1
ATOM 2388 N N . ASN B 1 27 ? -0.915 4.371 3.398 1 98.69 27 ASN B N 1
ATOM 2389 C CA . ASN B 1 27 ? -0.449 3.217 2.637 1 98.69 27 ASN B CA 1
ATOM 2390 C C . ASN B 1 27 ? 0.052 3.621 1.254 1 98.69 27 ASN B C 1
ATOM 2392 O O . ASN B 1 27 ? 0.362 4.789 1.019 1 98.69 27 ASN B O 1
ATOM 2396 N N . LEU B 1 28 ? 0.248 2.65 0.337 1 98.88 28 LEU B N 1
ATOM 2397 C CA . LEU B 1 28 ? 0.748 2.855 -1.019 1 98.88 28 LEU B CA 1
ATOM 2398 C C . LEU B 1 28 ? -0.167 3.793 -1.8 1 98.88 28 LEU B C 1
ATOM 2400 O O . LEU B 1 28 ? 0.295 4.777 -2.379 1 98.88 28 LEU B O 1
ATOM 2404 N N . GLU B 1 29 ? -1.478 3.527 -1.796 1 98.88 29 GLU B N 1
ATOM 2405 C CA . GLU B 1 29 ? -2.439 4.27 -2.605 1 98.88 29 GLU B CA 1
ATOM 2406 C C . GLU B 1 29 ? -2.576 5.711 -2.117 1 98.88 29 GLU B C 1
ATOM 2408 O O . GLU B 1 29 ? -2.707 6.633 -2.922 1 98.88 29 GLU B O 1
ATOM 2413 N N . TRP B 1 30 ? -2.545 5.863 -0.789 1 98.88 30 TRP B N 1
ATOM 2414 C CA . TRP B 1 30 ? -2.627 7.207 -0.226 1 98.88 30 TRP B CA 1
ATOM 2415 C C . TRP B 1 30 ? -1.42 8.047 -0.639 1 98.88 30 TRP B C 1
ATOM 2417 O O . TRP B 1 30 ? -1.558 9.227 -0.959 1 98.88 30 TRP B O 1
ATOM 2427 N N . THR B 1 31 ? -0.285 7.441 -0.549 1 98.94 31 THR B N 1
ATOM 2428 C CA . THR B 1 31 ? 0.926 8.133 -0.983 1 98.94 31 THR B CA 1
ATOM 2429 C C . THR B 1 31 ? 0.804 8.578 -2.436 1 98.94 31 THR B C 1
ATOM 2431 O O . THR B 1 31 ? 1.1 9.727 -2.764 1 98.94 31 THR B O 1
ATOM 2434 N N . GLN B 1 32 ? 0.317 7.691 -3.293 1 98.94 32 GLN B N 1
ATOM 2435 C CA . GLN B 1 32 ? 0.12 8.023 -4.699 1 98.94 32 GLN B CA 1
ATOM 2436 C C . GLN B 1 32 ? -0.874 9.172 -4.859 1 98.94 32 GLN B C 1
ATOM 2438 O O . GLN B 1 32 ? -0.653 10.086 -5.656 1 98.94 32 GLN B O 1
ATOM 2443 N N . ALA B 1 33 ? -1.963 9.109 -4.133 1 98.94 33 ALA B N 1
ATOM 2444 C CA . ALA B 1 33 ? -3.023 10.109 -4.25 1 98.94 33 ALA B CA 1
ATOM 2445 C C . ALA B 1 33 ? -2.516 11.492 -3.861 1 98.94 33 ALA B C 1
ATOM 2447 O O . ALA B 1 33 ? -2.807 12.477 -4.539 1 98.94 33 ALA B O 1
ATOM 2448 N N . ILE B 1 34 ? -1.771 11.547 -2.781 1 98.94 34 ILE B N 1
ATOM 2449 C CA . ILE B 1 34 ? -1.234 12.82 -2.307 1 98.94 34 ILE B CA 1
ATOM 2450 C C . ILE B 1 34 ? -0.243 13.375 -3.326 1 98.94 34 ILE B C 1
ATOM 2452 O O . ILE B 1 34 ? -0.282 14.562 -3.658 1 98.94 34 ILE B O 1
ATOM 2456 N N . LEU B 1 35 ? 0.631 12.516 -3.85 1 98.94 35 LEU B N 1
ATOM 2457 C CA . LEU B 1 35 ? 1.621 12.938 -4.832 1 98.94 35 LEU B CA 1
ATOM 2458 C C . LEU B 1 35 ? 0.945 13.406 -6.117 1 98.94 35 LEU B C 1
ATOM 2460 O O . LEU B 1 35 ? 1.333 14.43 -6.688 1 98.94 35 LEU B O 1
ATOM 2464 N N . ARG B 1 36 ? -0.075 12.656 -6.586 1 98.94 36 ARG B N 1
ATOM 2465 C CA . ARG B 1 36 ? -0.808 13.047 -7.785 1 98.94 36 ARG B CA 1
ATOM 2466 C C . ARG B 1 36 ? -1.448 14.422 -7.609 1 98.94 36 ARG B C 1
ATOM 2468 O O . ARG B 1 36 ? -1.396 15.258 -8.516 1 98.94 36 ARG B O 1
ATOM 2475 N N . ALA B 1 37 ? -2.039 14.617 -6.441 1 98.94 37 ALA B N 1
ATOM 2476 C CA . ALA B 1 37 ? -2.707 15.883 -6.16 1 98.94 37 ALA B CA 1
ATOM 2477 C C . ALA B 1 37 ? -1.707 17.047 -6.148 1 98.94 37 ALA B C 1
ATOM 2479 O O . ALA B 1 37 ? -1.952 18.094 -6.75 1 98.94 37 ALA B O 1
ATOM 2480 N N . ALA B 1 38 ? -0.591 16.828 -5.422 1 98.94 38 ALA B N 1
ATOM 2481 C CA . ALA B 1 38 ? 0.433 17.859 -5.328 1 98.94 38 ALA B CA 1
ATOM 2482 C C . ALA B 1 38 ? 0.979 18.219 -6.707 1 98.94 38 ALA B C 1
ATOM 2484 O O . ALA B 1 38 ? 1.15 19.391 -7.027 1 98.94 38 ALA B O 1
ATOM 2485 N N . GLU B 1 39 ? 1.254 17.188 -7.543 1 98.94 39 GLU B N 1
ATOM 2486 C CA . GLU B 1 39 ? 1.761 17.406 -8.891 1 98.94 39 GLU B CA 1
ATOM 2487 C C . GLU B 1 39 ? 0.729 18.125 -9.758 1 98.94 39 GLU B C 1
ATOM 2489 O O . GLU B 1 39 ? 1.063 19.062 -10.484 1 98.94 39 GLU B O 1
ATOM 2494 N N . ALA B 1 40 ? -0.523 17.672 -9.672 1 98.88 40 ALA B N 1
ATOM 2495 C CA . ALA B 1 40 ? -1.598 18.25 -10.477 1 98.88 40 ALA B CA 1
ATOM 2496 C C . ALA B 1 40 ? -1.798 19.719 -10.148 1 98.88 40 ALA B C 1
ATOM 2498 O O . ALA B 1 40 ? -2.086 20.531 -11.039 1 98.88 40 ALA B O 1
ATOM 2499 N N . LYS B 1 41 ? -1.593 20.078 -8.852 1 98.88 41 LYS B N 1
ATOM 2500 C CA . LYS B 1 41 ? -1.84 21.438 -8.398 1 98.88 41 LYS B CA 1
ATOM 2501 C C . LYS B 1 41 ? -0.548 22.25 -8.367 1 98.88 41 LYS B C 1
ATOM 2503 O O . LYS B 1 41 ? -0.562 23.438 -8.039 1 98.88 41 LYS B O 1
ATOM 2508 N N . GLN B 1 42 ? 0.577 21.578 -8.703 1 98.81 42 GLN B N 1
ATOM 2509 C CA . GLN B 1 42 ? 1.888 22.219 -8.672 1 98.81 42 GLN B CA 1
ATOM 2510 C C . GLN B 1 42 ? 2.133 22.891 -7.324 1 98.81 42 GLN B C 1
ATOM 2512 O O . GLN B 1 42 ? 2.496 24.062 -7.27 1 98.81 42 GLN B O 1
ATOM 2517 N N . ALA B 1 43 ? 1.907 22.109 -6.277 1 98.88 43 ALA B N 1
ATOM 2518 C CA . ALA B 1 43 ? 2.021 22.609 -4.91 1 98.88 43 ALA B CA 1
ATOM 2519 C C . ALA B 1 43 ? 3.092 21.844 -4.133 1 98.88 43 ALA B C 1
ATOM 2521 O O . ALA B 1 43 ? 3.16 20.625 -4.203 1 98.88 43 ALA B O 1
ATOM 2522 N N . PRO B 1 44 ? 4.016 22.562 -3.367 1 98.88 44 PRO B N 1
ATOM 2523 C CA . PRO B 1 44 ? 4.836 21.828 -2.404 1 98.88 44 PRO B CA 1
ATOM 2524 C C . PRO B 1 44 ? 4.004 21.062 -1.383 1 98.88 44 PRO B C 1
ATOM 2526 O O . PRO B 1 44 ? 2.885 21.469 -1.062 1 98.88 44 PRO B O 1
ATOM 2529 N N . VAL B 1 45 ? 4.594 19.969 -0.944 1 98.94 45 VAL B N 1
ATOM 2530 C CA . VAL B 1 45 ? 3.764 19.141 -0.076 1 98.94 45 VAL B CA 1
ATOM 2531 C C . VAL B 1 45 ? 4.637 18.453 0.973 1 98.94 45 VAL B C 1
ATOM 2533 O O . VAL B 1 45 ? 5.797 18.125 0.709 1 98.94 45 VAL B O 1
ATOM 2536 N N . LEU B 1 46 ? 4.152 18.344 2.193 1 98.94 46 LEU B N 1
ATOM 2537 C CA . LEU B 1 46 ? 4.668 17.406 3.174 1 98.94 46 LEU B CA 1
ATOM 2538 C C . LEU B 1 46 ? 3.83 16.125 3.193 1 98.94 46 LEU B C 1
ATOM 2540 O O . LEU B 1 46 ? 2.623 16.188 3.441 1 98.94 46 LEU B O 1
ATOM 2544 N N . ILE B 1 47 ? 4.426 15.023 2.85 1 98.94 47 ILE B N 1
ATOM 2545 C CA . ILE B 1 47 ? 3.805 13.727 3.092 1 98.94 47 ILE B CA 1
ATOM 2546 C C . ILE B 1 47 ? 4.191 13.219 4.477 1 98.94 47 ILE B C 1
ATOM 2548 O O . ILE B 1 47 ? 5.367 12.961 4.746 1 98.94 47 ILE B O 1
ATOM 2552 N N . GLN B 1 48 ? 3.127 13.031 5.301 1 98.75 48 GLN B N 1
ATOM 2553 C CA . GLN B 1 48 ? 3.393 12.805 6.719 1 98.75 48 GLN B CA 1
ATOM 2554 C C . GLN B 1 48 ? 2.986 11.391 7.133 1 98.75 48 GLN B C 1
ATOM 2556 O O . GLN B 1 48 ? 1.987 10.859 6.645 1 98.75 48 GLN B O 1
ATOM 2561 N N . THR B 1 49 ? 3.807 10.82 7.969 1 98.75 49 THR B N 1
ATOM 2562 C CA . THR B 1 49 ? 3.412 9.602 8.656 1 98.75 49 THR B CA 1
ATOM 2563 C C . THR B 1 49 ? 3.287 9.836 10.156 1 98.75 49 THR B C 1
ATOM 2565 O O . THR B 1 49 ? 4.203 10.375 10.781 1 98.75 49 THR B O 1
ATOM 2568 N N . SER B 1 50 ? 2.164 9.508 10.75 1 98.12 50 SER B N 1
ATOM 2569 C CA . SER B 1 50 ? 2.113 9.383 12.203 1 98.12 50 SER B CA 1
ATOM 2570 C C . SER B 1 50 ? 2.844 8.125 12.68 1 98.12 50 SER B C 1
ATOM 2572 O O . SER B 1 50 ? 3.195 7.266 11.867 1 98.12 50 SER B O 1
ATOM 2574 N N . MET B 1 51 ? 3.08 8.047 13.992 1 98 51 MET B N 1
ATOM 2575 C CA . MET B 1 51 ? 3.725 6.852 14.531 1 98 51 MET B CA 1
ATOM 2576 C C . MET B 1 51 ? 2.877 5.609 14.273 1 98 51 MET B C 1
ATOM 2578 O O . MET B 1 51 ? 3.402 4.566 13.883 1 98 51 MET B O 1
ATOM 2582 N N . GLY B 1 52 ? 1.571 5.734 14.414 1 97.75 52 GLY B N 1
ATOM 2583 C CA . GLY B 1 52 ? 0.676 4.617 14.172 1 97.75 52 GLY B CA 1
ATOM 2584 C C . GLY B 1 52 ? 0.627 4.191 12.719 1 97.75 52 GLY B C 1
ATOM 2585 O O . GLY B 1 52 ? 0.613 2.996 12.414 1 97.75 52 GLY B O 1
ATOM 2586 N N . ALA B 1 53 ? 0.552 5.148 11.781 1 98.25 53 ALA B N 1
ATOM 2587 C CA . ALA B 1 53 ? 0.543 4.836 10.352 1 98.25 53 ALA B CA 1
ATOM 2588 C C . ALA B 1 53 ? 1.846 4.164 9.93 1 98.25 53 ALA B C 1
ATOM 2590 O O . ALA B 1 53 ? 1.838 3.242 9.109 1 98.25 53 ALA B O 1
ATOM 2591 N N . ALA B 1 54 ? 2.957 4.684 10.477 1 98.69 54 ALA B N 1
ATOM 2592 C CA . ALA B 1 54 ? 4.246 4.074 10.164 1 98.69 54 ALA B CA 1
ATOM 2593 C C . ALA B 1 54 ? 4.293 2.619 10.625 1 98.69 54 ALA B C 1
ATOM 2595 O O . ALA B 1 54 ? 4.766 1.744 9.898 1 98.69 54 ALA B O 1
ATOM 2596 N N . LYS B 1 55 ? 3.834 2.414 11.844 1 98.19 55 LYS B N 1
ATOM 2597 C CA . LYS B 1 55 ? 3.777 1.046 12.352 1 98.19 55 LYS B CA 1
ATOM 2598 C C . LYS B 1 55 ? 2.91 0.163 11.453 1 98.19 55 LYS B C 1
ATOM 2600 O O . LYS B 1 55 ? 3.301 -0.955 11.109 1 98.19 55 LYS B O 1
ATOM 2605 N N . TYR B 1 56 ? 1.751 0.628 11.078 1 98.56 56 TYR B N 1
ATOM 2606 C CA . TYR B 1 56 ? 0.835 -0.091 10.195 1 98.56 56 TYR B CA 1
ATOM 2607 C C . TYR B 1 56 ? 1.514 -0.454 8.883 1 98.56 56 TYR B C 1
ATOM 2609 O O . TYR B 1 56 ? 1.386 -1.583 8.398 1 98.56 56 TYR B O 1
ATOM 2617 N N . MET B 1 57 ? 2.307 0.466 8.336 1 98.81 57 MET B N 1
ATOM 2618 C CA . MET B 1 57 ? 2.891 0.295 7.004 1 98.81 57 MET B CA 1
ATOM 2619 C C . MET B 1 57 ? 4.125 -0.599 7.066 1 98.81 57 MET B C 1
ATOM 2621 O O . MET B 1 57 ? 4.582 -1.104 6.039 1 98.81 57 MET B O 1
ATOM 2625 N N . GLY B 1 58 ? 4.672 -0.771 8.203 1 98.69 58 GLY B N 1
ATOM 2626 C CA . GLY B 1 58 ? 5.809 -1.667 8.32 1 98.69 58 GLY B CA 1
ATOM 2627 C C . GLY B 1 58 ? 7.047 -0.992 8.883 1 98.69 58 GLY B C 1
ATOM 2628 O O . GLY B 1 58 ? 8.141 -1.558 8.844 1 98.69 58 GLY B O 1
ATOM 2629 N N . GLY B 1 59 ? 6.922 0.261 9.375 1 98.81 59 GLY B N 1
ATOM 2630 C CA . GLY B 1 59 ? 8.047 0.979 9.945 1 98.81 59 GLY B CA 1
ATOM 2631 C C . GLY B 1 59 ? 8.484 2.17 9.109 1 98.81 59 GLY B C 1
ATOM 2632 O O . GLY B 1 59 ? 8.086 2.299 7.953 1 98.81 59 GLY B O 1
ATOM 2633 N N . TYR B 1 60 ? 9.352 3.031 9.688 1 98.88 60 TYR B N 1
ATOM 2634 C CA . TYR B 1 60 ? 9.75 4.289 9.07 1 98.88 60 TYR B CA 1
ATOM 2635 C C . TYR B 1 60 ? 10.57 4.043 7.809 1 98.88 60 TYR B C 1
ATOM 2637 O O . TYR B 1 60 ? 10.445 4.781 6.824 1 98.88 60 TYR B O 1
ATOM 2645 N N . LYS B 1 61 ? 11.383 3.012 7.828 1 98.81 61 LYS B N 1
ATOM 2646 C CA . LYS B 1 61 ? 12.188 2.697 6.652 1 98.81 61 LYS B CA 1
ATOM 2647 C C . LYS B 1 61 ? 11.305 2.334 5.465 1 98.81 61 LYS B C 1
ATOM 2649 O O . LYS B 1 61 ? 11.562 2.762 4.336 1 98.81 61 LYS B O 1
ATOM 2654 N N . VAL B 1 62 ? 10.266 1.507 5.715 1 98.88 62 VAL B N 1
ATOM 2655 C CA . VAL B 1 62 ? 9.32 1.135 4.668 1 98.88 62 VAL B CA 1
ATOM 2656 C C . VAL B 1 62 ? 8.633 2.385 4.121 1 98.88 62 VAL B C 1
ATOM 2658 O O . VAL B 1 62 ? 8.523 2.559 2.906 1 98.88 62 VAL B O 1
ATOM 2661 N N . CYS B 1 63 ? 8.234 3.281 5.035 1 98.94 63 CYS B N 1
ATOM 2662 C CA . CYS B 1 63 ? 7.551 4.508 4.633 1 98.94 63 CYS B CA 1
ATOM 2663 C C . CYS B 1 63 ? 8.469 5.387 3.789 1 98.94 63 CYS B C 1
ATOM 2665 O O . CYS B 1 63 ? 8.078 5.848 2.717 1 98.94 63 CYS B O 1
ATOM 2667 N N . GLN B 1 64 ? 9.68 5.621 4.277 1 98.94 64 GLN B N 1
ATOM 2668 C CA . GLN B 1 64 ? 10.648 6.473 3.586 1 98.94 64 GLN B CA 1
ATOM 2669 C C . GLN B 1 64 ? 10.953 5.934 2.189 1 98.94 64 GLN B C 1
ATOM 2671 O O . GLN B 1 64 ? 10.93 6.688 1.212 1 98.94 64 GLN B O 1
ATOM 2676 N N . SER B 1 65 ? 11.172 4.637 2.074 1 98.81 65 SER B N 1
ATOM 2677 C CA . SER B 1 65 ? 11.508 4 0.804 1 98.81 65 SER B CA 1
ATOM 2678 C C . SER B 1 65 ? 10.336 4.059 -0.169 1 98.81 65 SER B C 1
ATOM 2680 O O . SER B 1 65 ? 10.523 4.309 -1.361 1 98.81 65 SER B O 1
ATOM 2682 N N . LEU B 1 66 ? 9.172 3.816 0.333 1 98.88 66 LEU B N 1
ATOM 2683 C CA . LEU B 1 66 ? 7.98 3.836 -0.506 1 98.88 66 LEU B CA 1
ATOM 2684 C C . LEU B 1 66 ? 7.758 5.219 -1.104 1 98.88 66 LEU B C 1
ATOM 2686 O O . LEU B 1 66 ? 7.539 5.352 -2.309 1 98.88 66 LEU B O 1
ATOM 2690 N N . ILE B 1 67 ? 7.816 6.242 -0.289 1 98.94 67 ILE B N 1
ATOM 2691 C CA . ILE B 1 67 ? 7.586 7.609 -0.749 1 98.94 67 ILE B CA 1
ATOM 2692 C C . ILE B 1 67 ? 8.656 8 -1.768 1 98.94 67 ILE B C 1
ATOM 2694 O O . ILE B 1 67 ? 8.336 8.516 -2.842 1 98.94 67 ILE B O 1
ATOM 2698 N N . THR B 1 68 ? 9.898 7.699 -1.467 1 98.88 68 THR B N 1
ATOM 2699 C CA . THR B 1 68 ? 11.016 8.055 -2.344 1 98.88 68 THR B CA 1
ATOM 2700 C C . THR B 1 68 ? 10.867 7.371 -3.701 1 98.88 68 THR B C 1
ATOM 2702 O O . THR B 1 68 ? 11.008 8.016 -4.742 1 98.88 68 THR B O 1
ATOM 2705 N N . ASN B 1 69 ? 10.57 6.086 -3.68 1 98.69 69 ASN B N 1
ATOM 2706 C CA . ASN B 1 69 ? 10.438 5.332 -4.922 1 98.69 69 ASN B CA 1
ATOM 2707 C C . ASN B 1 69 ? 9.258 5.832 -5.754 1 98.69 69 ASN B C 1
ATOM 2709 O O . ASN B 1 69 ? 9.344 5.895 -6.98 1 98.69 69 ASN B O 1
ATOM 2713 N N . LEU B 1 70 ? 8.188 6.18 -5.105 1 98.88 70 LEU B N 1
ATOM 2714 C CA . LEU B 1 70 ? 7.016 6.648 -5.832 1 98.88 70 LEU B CA 1
ATOM 2715 C C . LEU B 1 70 ? 7.258 8.039 -6.418 1 98.88 70 LEU B C 1
ATOM 2717 O O . LEU B 1 70 ? 6.793 8.344 -7.516 1 98.88 70 LEU B O 1
ATOM 2721 N N . VAL B 1 71 ? 7.949 8.898 -5.664 1 98.88 71 VAL B N 1
ATOM 2722 C CA . VAL B 1 71 ? 8.297 10.211 -6.203 1 98.88 71 VAL B CA 1
ATOM 2723 C C . VAL B 1 71 ? 9.055 10.047 -7.52 1 98.88 71 VAL B C 1
ATOM 2725 O O . VAL B 1 71 ? 8.758 10.734 -8.5 1 98.88 71 VAL B O 1
ATOM 2728 N N . GLU B 1 72 ? 9.977 9.156 -7.488 1 98.56 72 GLU B N 1
ATOM 2729 C CA . GLU B 1 72 ? 10.758 8.891 -8.695 1 98.56 72 GLU B CA 1
ATOM 2730 C C . GLU B 1 72 ? 9.891 8.273 -9.789 1 98.56 72 GLU B C 1
ATOM 2732 O O . GLU B 1 72 ? 9.875 8.766 -10.922 1 98.56 72 GLU B O 1
ATOM 2737 N N . SER B 1 73 ? 9.164 7.254 -9.484 1 98.38 73 SER B N 1
ATOM 2738 C CA . SER B 1 73 ? 8.438 6.469 -10.484 1 98.38 73 SER B CA 1
ATOM 2739 C C . SER B 1 73 ? 7.316 7.285 -11.117 1 98.38 73 SER B C 1
ATOM 2741 O O . SER B 1 73 ? 6.988 7.086 -12.289 1 98.38 73 SER B O 1
ATOM 2743 N N . MET B 1 74 ? 6.75 8.18 -10.352 1 98.62 74 MET B N 1
ATOM 2744 C CA . MET B 1 74 ? 5.609 8.953 -10.828 1 98.62 74 MET B CA 1
ATOM 2745 C C . MET B 1 74 ? 6.078 10.234 -11.523 1 98.62 74 MET B C 1
ATOM 2747 O O . MET B 1 74 ? 5.262 10.992 -12.047 1 98.62 74 MET B O 1
ATOM 2751 N N . GLY B 1 75 ? 7.34 10.484 -11.5 1 98.5 75 GLY B N 1
ATOM 2752 C CA . GLY B 1 75 ? 7.875 11.672 -12.141 1 98.5 75 GLY B CA 1
ATOM 2753 C C . GLY B 1 75 ? 7.461 12.961 -11.453 1 98.5 75 GLY B C 1
ATOM 2754 O O . GLY B 1 75 ? 7.176 13.961 -12.117 1 98.5 75 GLY B O 1
ATOM 2755 N N . ILE B 1 76 ? 7.414 12.906 -10.148 1 98.81 76 ILE B N 1
ATOM 2756 C CA . ILE B 1 76 ? 7.012 14.078 -9.367 1 98.81 76 ILE B CA 1
ATOM 2757 C C . ILE B 1 76 ? 8.078 15.156 -9.477 1 98.81 76 ILE B C 1
ATOM 2759 O O . ILE B 1 76 ? 9.266 14.891 -9.281 1 98.81 76 ILE B O 1
ATOM 2763 N N . THR B 1 77 ? 7.629 16.391 -9.719 1 98.62 77 THR B N 1
ATOM 2764 C CA . THR B 1 77 ? 8.594 17.469 -9.93 1 98.62 77 THR B CA 1
ATOM 2765 C C . THR B 1 77 ? 8.477 18.516 -8.828 1 98.62 77 THR B C 1
ATOM 2767 O O . THR B 1 77 ? 9.375 19.344 -8.664 1 98.62 77 THR B O 1
ATOM 2770 N N . VAL B 1 78 ? 7.363 18.547 -8.086 1 98.88 78 VAL B N 1
ATOM 2771 C CA . VAL B 1 78 ? 7.156 19.562 -7.043 1 98.88 78 VAL B CA 1
ATOM 2772 C C . VAL B 1 78 ? 7.961 19.188 -5.797 1 98.88 78 VAL B C 1
ATOM 2774 O O . VAL B 1 78 ? 8.297 18.016 -5.602 1 98.88 78 VAL B O 1
ATOM 2777 N N . PRO B 1 79 ? 8.289 20.125 -4.914 1 98.88 79 PRO B N 1
ATOM 2778 C CA . PRO B 1 79 ? 9 19.797 -3.678 1 98.88 79 PRO B CA 1
ATOM 2779 C C . PRO B 1 79 ? 8.188 18.922 -2.74 1 98.88 79 PRO B C 1
ATOM 2781 O O . PRO B 1 79 ? 7.023 19.203 -2.467 1 98.88 79 PRO B O 1
ATOM 2784 N N . VAL B 1 80 ? 8.781 17.828 -2.336 1 98.94 80 VAL B N 1
ATOM 2785 C CA . VAL B 1 80 ? 8.156 16.891 -1.412 1 98.94 80 VAL B CA 1
ATOM 2786 C C . VAL B 1 80 ? 9.047 16.719 -0.179 1 98.94 80 VAL B C 1
ATOM 2788 O O . VAL B 1 80 ? 10.234 16.422 -0.297 1 98.94 80 VAL B O 1
ATOM 2791 N N . ALA B 1 81 ? 8.516 16.938 0.97 1 98.94 81 ALA B N 1
ATOM 2792 C CA . ALA B 1 81 ? 9.188 16.594 2.219 1 98.94 81 ALA B CA 1
ATOM 2793 C C . ALA B 1 81 ? 8.562 15.352 2.854 1 98.94 81 ALA B C 1
ATOM 2795 O O . ALA B 1 81 ? 7.336 15.234 2.922 1 98.94 81 ALA B O 1
ATOM 2796 N N . ILE B 1 82 ? 9.336 14.406 3.229 1 98.94 82 ILE B N 1
ATOM 2797 C CA . ILE B 1 82 ? 8.906 13.273 4.027 1 98.94 82 ILE B CA 1
ATOM 2798 C C . ILE B 1 82 ? 8.945 13.633 5.512 1 98.94 82 ILE B C 1
ATOM 2800 O O . ILE B 1 82 ? 10.016 13.906 6.055 1 98.94 82 ILE B O 1
ATOM 2804 N N . HIS B 1 83 ? 7.754 13.609 6.188 1 98.94 83 HIS B N 1
ATOM 2805 C CA . HIS B 1 83 ? 7.645 14.273 7.48 1 98.94 83 HIS B CA 1
ATOM 2806 C C . HIS B 1 83 ? 7.066 13.328 8.531 1 98.94 83 HIS B C 1
ATOM 2808 O O . HIS B 1 83 ? 6.074 12.648 8.281 1 98.94 83 HIS B O 1
ATOM 2814 N N . LEU B 1 84 ? 7.727 13.227 9.727 1 98.94 84 LEU B N 1
ATOM 2815 C CA . LEU B 1 84 ? 7.152 12.539 10.883 1 98.94 84 LEU B CA 1
ATOM 2816 C C . LEU B 1 84 ? 6.18 13.445 11.625 1 98.94 84 LEU B C 1
ATOM 2818 O O . LEU B 1 84 ? 6.535 14.562 12.016 1 98.94 84 LEU B O 1
ATOM 2822 N N . ASP B 1 85 ? 4.934 12.969 11.758 1 98.38 85 ASP B N 1
ATOM 2823 C CA . ASP B 1 85 ? 3.869 13.688 12.445 1 98.38 85 ASP B CA 1
ATOM 2824 C C . ASP B 1 85 ? 3.719 13.203 13.891 1 98.38 85 ASP B C 1
ATOM 2826 O O . ASP B 1 85 ? 3.385 12.047 14.125 1 98.38 85 ASP B O 1
ATOM 2830 N N . HIS B 1 86 ? 3.98 14.07 14.883 1 97.69 86 HIS B N 1
ATOM 2831 C CA . HIS B 1 86 ? 3.854 13.812 16.312 1 97.69 86 HIS B CA 1
ATOM 2832 C C . HIS B 1 86 ? 4.824 12.727 16.766 1 97.69 86 HIS B C 1
ATOM 2834 O O . HIS B 1 86 ? 4.418 11.758 17.406 1 97.69 86 HIS B O 1
ATOM 2840 N N . GLY B 1 87 ? 6.051 12.898 16.531 1 97.94 87 GLY B N 1
ATOM 2841 C CA . GLY B 1 87 ? 7.035 11.898 16.938 1 97.94 87 GLY B CA 1
ATOM 2842 C C . GLY B 1 87 ? 7.496 12.055 18.375 1 97.94 87 GLY B C 1
ATOM 2843 O O . GLY B 1 87 ? 7.723 13.172 18.844 1 97.94 87 GLY B O 1
ATOM 2844 N N . HIS B 1 88 ? 7.676 10.906 19.047 1 97.56 88 HIS B N 1
ATOM 2845 C CA . HIS B 1 88 ? 8.477 10.914 20.266 1 97.56 88 HIS B CA 1
ATOM 2846 C C . HIS B 1 88 ? 9.961 11.07 19.953 1 97.56 88 HIS B C 1
ATOM 2848 O O . HIS B 1 88 ? 10.359 11.047 18.781 1 97.56 88 HIS B O 1
ATOM 2854 N N . TYR B 1 89 ? 10.703 11.234 21.047 1 98.19 89 TYR B N 1
ATOM 2855 C CA . TYR B 1 89 ? 12.133 11.5 20.906 1 98.19 89 TYR B CA 1
ATOM 2856 C C . TYR B 1 89 ? 12.812 10.406 20.094 1 98.19 89 TYR B C 1
ATOM 2858 O O . TYR B 1 89 ? 13.492 10.688 19.109 1 98.19 89 TYR B O 1
ATOM 2866 N N . GLU B 1 90 ? 12.617 9.133 20.406 1 98.44 90 GLU B N 1
ATOM 2867 C CA . GLU B 1 90 ? 13.273 8.016 19.734 1 98.44 90 GLU B CA 1
ATOM 2868 C C . GLU B 1 90 ? 12.781 7.875 18.297 1 98.44 90 GLU B C 1
ATOM 2870 O O . GLU B 1 90 ? 13.555 7.512 17.406 1 98.44 90 GLU B O 1
ATOM 2875 N N . ASP B 1 91 ? 11.523 8.102 18.047 1 98.62 91 ASP B N 1
ATOM 2876 C CA . ASP B 1 91 ? 10.961 8.047 16.703 1 98.62 91 ASP B CA 1
ATOM 2877 C C . ASP B 1 91 ? 11.562 9.117 15.805 1 98.62 91 ASP B C 1
ATOM 2879 O O . ASP B 1 91 ? 11.867 8.859 14.641 1 98.62 91 ASP B O 1
ATOM 2883 N N . ALA B 1 92 ? 11.688 10.328 16.375 1 98.81 92 ALA B N 1
ATOM 2884 C CA . ALA B 1 92 ? 12.312 11.414 15.617 1 98.81 92 ALA B CA 1
ATOM 2885 C C . ALA B 1 92 ? 13.727 11.047 15.195 1 98.81 92 ALA B C 1
ATOM 2887 O O . ALA B 1 92 ? 14.102 11.234 14.039 1 98.81 92 ALA B O 1
ATOM 2888 N N . LEU B 1 93 ? 14.484 10.508 16.125 1 98.81 93 LEU B N 1
ATOM 2889 C CA . LEU B 1 93 ? 15.859 10.133 15.82 1 98.81 93 LEU B CA 1
ATOM 2890 C C . LEU B 1 93 ? 15.914 9.031 14.773 1 98.81 93 LEU B C 1
ATOM 2892 O O . LEU B 1 93 ? 16.766 9.047 13.883 1 98.81 93 LEU B O 1
ATOM 2896 N N . GLU B 1 94 ? 15.016 8.07 14.875 1 98.88 94 GLU B N 1
ATOM 2897 C CA . GLU B 1 94 ? 14.984 6.988 13.898 1 98.88 94 GLU B CA 1
ATOM 2898 C C . GLU B 1 94 ? 14.648 7.508 12.5 1 98.88 94 GLU B C 1
ATOM 2900 O O . GLU B 1 94 ? 15.234 7.07 11.516 1 98.88 94 GLU B O 1
ATOM 2905 N N . CYS B 1 95 ? 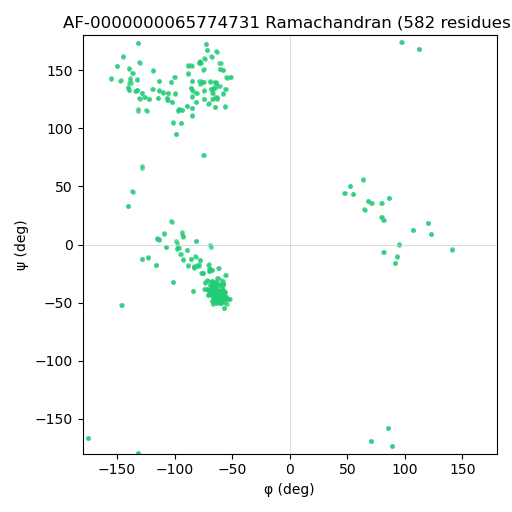13.703 8.406 12.453 1 98.94 95 CYS B N 1
ATOM 2906 C CA . CYS B 1 95 ? 13.312 8.969 11.164 1 98.94 95 CYS B CA 1
ATOM 2907 C C . CYS B 1 95 ? 14.461 9.727 10.523 1 98.94 95 CYS B C 1
ATOM 2909 O O . CYS B 1 95 ? 14.672 9.648 9.312 1 98.94 95 CYS B O 1
ATOM 2911 N N . ILE B 1 96 ? 15.195 10.492 11.344 1 98.88 96 ILE B N 1
ATOM 2912 C CA . ILE B 1 96 ? 16.375 11.172 10.836 1 98.88 96 ILE B CA 1
ATOM 2913 C C . ILE B 1 96 ? 17.359 10.148 10.266 1 98.88 96 ILE B C 1
ATOM 2915 O O . ILE B 1 96 ? 17.875 10.328 9.164 1 98.88 96 ILE B O 1
ATOM 2919 N N . GLU B 1 97 ? 17.531 9.062 10.945 1 98.69 97 GLU B N 1
ATOM 2920 C CA . GLU B 1 97 ? 18.484 8.039 10.547 1 98.69 97 GLU B CA 1
ATOM 2921 C C . GLU B 1 97 ? 18.062 7.359 9.25 1 98.69 97 GLU B C 1
ATOM 2923 O O . GLU B 1 97 ? 18.906 7.078 8.391 1 98.69 97 GLU B O 1
ATOM 2928 N N . VAL B 1 98 ? 16.781 7.129 9.086 1 98.5 98 VAL B N 1
ATOM 2929 C CA . VAL B 1 98 ? 16.312 6.344 7.945 1 98.5 98 VAL B CA 1
ATOM 2930 C C . VAL B 1 98 ? 16.203 7.242 6.715 1 98.5 98 VAL B C 1
ATOM 2932 O O . VAL B 1 98 ? 16.078 6.75 5.59 1 98.5 98 VAL B O 1
ATOM 2935 N N . GLY B 1 99 ? 16.141 8.602 6.949 1 98.75 99 GLY B N 1
ATOM 2936 C CA . GLY B 1 99 ? 16.234 9.453 5.777 1 98.75 99 GLY B CA 1
ATOM 2937 C C . GLY B 1 99 ? 15.016 10.328 5.578 1 98.75 99 GLY B C 1
ATOM 2938 O O . GLY B 1 99 ? 14.758 10.805 4.469 1 98.75 99 GLY B O 1
ATOM 2939 N N . TYR B 1 100 ? 14.219 10.523 6.594 1 98.94 100 TYR B N 1
ATOM 2940 C CA . TYR B 1 100 ? 13.211 11.578 6.52 1 98.94 100 TYR B CA 1
ATOM 2941 C C . TYR B 1 100 ? 13.867 12.938 6.32 1 98.94 100 TYR B C 1
ATOM 2943 O O . TYR B 1 100 ? 14.984 13.172 6.777 1 98.94 100 TYR B O 1
ATOM 2951 N N . THR B 1 101 ? 13.109 13.836 5.641 1 98.94 101 THR B N 1
ATOM 2952 C CA . THR B 1 101 ? 13.703 15.141 5.348 1 98.94 101 THR B CA 1
ATOM 2953 C C . THR B 1 101 ? 13.086 16.219 6.223 1 98.94 101 THR B C 1
ATOM 2955 O O . THR B 1 101 ? 13.477 17.391 6.145 1 98.94 101 THR B O 1
ATOM 2958 N N . SER B 1 102 ? 12.156 15.844 7.023 1 98.94 102 SER B N 1
ATOM 2959 C CA . SER B 1 102 ? 11.484 16.688 8.008 1 98.94 102 SER B CA 1
ATOM 2960 C C . SER B 1 102 ? 10.914 15.852 9.156 1 98.94 102 SER B C 1
ATOM 2962 O O . SER B 1 102 ? 10.461 14.727 8.945 1 98.94 102 SER B O 1
ATOM 2964 N N . ILE B 1 103 ? 10.984 16.375 10.367 1 98.94 103 ILE B N 1
ATOM 2965 C CA . ILE B 1 103 ? 10.398 15.656 11.492 1 98.94 103 ILE B CA 1
ATOM 2966 C C . ILE B 1 103 ? 9.695 16.641 12.43 1 98.94 103 ILE B C 1
ATOM 2968 O O . ILE B 1 103 ? 10.055 17.812 12.484 1 98.94 103 ILE B O 1
ATOM 2972 N N . MET B 1 104 ? 8.719 16.156 13.078 1 98.88 104 MET B N 1
ATOM 2973 C CA . MET B 1 104 ? 8.211 16.797 14.281 1 98.88 104 MET B CA 1
ATOM 2974 C C . MET B 1 104 ? 8.617 16.031 15.531 1 98.88 104 MET B C 1
ATOM 2976 O O . MET B 1 104 ? 8.383 14.828 15.625 1 98.88 104 MET B O 1
ATOM 2980 N N . PHE B 1 105 ? 9.242 16.688 16.422 1 98.69 105 PHE B N 1
ATOM 2981 C CA . PHE B 1 105 ? 9.328 16.188 17.797 1 98.69 105 PHE B CA 1
ATOM 2982 C C . PHE B 1 105 ? 8.219 16.766 18.656 1 98.69 105 PHE B C 1
ATOM 2984 O O . PHE B 1 105 ? 8.133 17.984 18.828 1 98.69 105 PHE B O 1
ATOM 2991 N N . ASP B 1 106 ? 7.383 15.883 19.094 1 98 106 ASP B N 1
ATOM 2992 C CA . ASP B 1 106 ? 6.281 16.312 19.938 1 98 106 ASP B CA 1
ATOM 2993 C C . ASP B 1 106 ? 6.605 16.062 21.422 1 98 106 ASP B C 1
ATOM 2995 O O . ASP B 1 106 ? 6.352 14.977 21.938 1 98 106 ASP B O 1
ATOM 2999 N N . GLY B 1 107 ? 7.117 17.094 22.078 1 96.62 107 GLY B N 1
ATOM 3000 C CA . GLY B 1 107 ? 7.375 17.062 23.5 1 96.62 107 GLY B CA 1
ATOM 3001 C C . GLY B 1 107 ? 6.332 17.797 24.312 1 96.62 107 GLY B C 1
ATOM 3002 O O . GLY B 1 107 ? 6.582 18.172 25.469 1 96.62 107 GLY B O 1
ATOM 3003 N N . SER B 1 108 ? 5.184 18.016 23.75 1 93.88 108 SER B N 1
ATOM 3004 C CA . SER B 1 108 ? 4.207 18.922 24.344 1 93.88 108 SER B CA 1
ATOM 3005 C C . SER B 1 108 ? 3.66 18.359 25.656 1 93.88 108 SER B C 1
ATOM 3007 O O . SER B 1 108 ? 3.123 19.109 26.469 1 93.88 108 SER B O 1
ATOM 3009 N N . HIS B 1 109 ? 3.762 17.047 25.844 1 92.38 109 HIS B N 1
ATOM 3010 C CA . HIS B 1 109 ? 3.279 16.438 27.078 1 92.38 109 HIS B CA 1
ATOM 3011 C C . HIS B 1 109 ? 4.309 16.562 28.188 1 92.38 109 HIS B C 1
ATOM 3013 O O . HIS B 1 109 ? 4.004 16.281 29.359 1 92.38 109 HIS B O 1
ATOM 3019 N N . LEU B 1 110 ? 5.516 16.984 27.906 1 95.12 110 LEU B N 1
ATOM 3020 C CA . LEU B 1 110 ? 6.598 17.141 28.875 1 95.12 110 LEU B CA 1
ATOM 3021 C C . LEU B 1 110 ? 6.523 18.516 29.547 1 95.12 110 LEU B C 1
ATOM 3023 O O . LEU B 1 110 ? 5.973 19.453 28.984 1 95.12 110 LEU B O 1
ATOM 3027 N N . PRO B 1 111 ? 7.078 18.562 30.766 1 96 111 PRO B N 1
ATOM 3028 C CA . PRO B 1 111 ? 7.324 19.922 31.281 1 96 111 PRO B CA 1
ATOM 3029 C C . PRO B 1 111 ? 8.094 20.797 30.297 1 96 111 PRO B C 1
ATOM 3031 O O . PRO B 1 111 ? 9 20.297 29.609 1 96 111 PRO B O 1
ATOM 3034 N N . VAL B 1 112 ? 7.77 22.047 30.266 1 96.5 112 VAL B N 1
ATOM 3035 C CA . VAL B 1 112 ? 8.234 22.953 29.203 1 96.5 112 VAL B CA 1
ATOM 3036 C C . VAL B 1 112 ? 9.758 22.969 29.172 1 96.5 112 VAL B C 1
ATOM 3038 O O . VAL B 1 112 ? 10.359 22.969 28.094 1 96.5 112 VAL B O 1
ATOM 3041 N N . GLU B 1 113 ? 10.43 22.953 30.344 1 97.75 113 GLU B N 1
ATOM 3042 C CA . GLU B 1 113 ? 11.891 22.984 30.375 1 97.75 113 GLU B CA 1
ATOM 3043 C C . GLU B 1 113 ? 12.477 21.75 29.719 1 97.75 113 GLU B C 1
ATOM 3045 O O . GLU B 1 113 ? 13.461 21.828 28.969 1 97.75 113 GLU B O 1
ATOM 3050 N N . GLU B 1 114 ? 11.898 20.625 30 1 98.25 114 GLU B N 1
ATOM 3051 C CA . GLU B 1 114 ? 12.336 19.375 29.375 1 98.25 114 GLU B CA 1
ATOM 3052 C C . GLU B 1 114 ? 12.039 19.359 27.891 1 98.25 114 GLU B C 1
ATOM 3054 O O . GLU B 1 114 ? 12.852 18.891 27.094 1 98.25 114 GLU B O 1
ATOM 3059 N N . ASN B 1 115 ? 10.867 19.781 27.5 1 98.19 115 ASN B N 1
ATOM 3060 C CA . ASN B 1 115 ? 10.5 19.906 26.094 1 98.19 115 ASN B CA 1
ATOM 3061 C C . ASN B 1 115 ? 11.508 20.766 25.328 1 98.19 115 ASN B C 1
ATOM 3063 O O . ASN B 1 115 ? 11.984 20.359 24.266 1 98.19 115 ASN B O 1
ATOM 3067 N N . LEU B 1 116 ? 11.883 21.922 25.891 1 98.75 116 LEU B N 1
ATOM 3068 C CA . LEU B 1 116 ? 12.82 22.844 25.25 1 98.75 116 LEU B CA 1
ATOM 3069 C C . LEU B 1 116 ? 14.195 22.203 25.094 1 98.75 116 LEU B C 1
ATOM 3071 O O . LEU B 1 116 ? 14.812 22.297 24.031 1 98.75 116 LEU B O 1
ATOM 3075 N N . ALA B 1 117 ? 14.641 21.516 26.141 1 98.69 117 ALA B N 1
ATOM 3076 C CA . ALA B 1 117 ? 15.961 20.891 26.125 1 98.69 117 ALA B CA 1
ATOM 3077 C C . ALA B 1 117 ? 16.031 19.781 25.078 1 98.69 117 ALA B C 1
ATOM 3079 O O . ALA B 1 117 ? 17 19.719 24.312 1 98.69 117 ALA B O 1
ATOM 3080 N N . LYS B 1 118 ? 15.062 18.938 25.047 1 98.75 118 LYS B N 1
ATOM 3081 C CA . LYS B 1 118 ? 15.031 17.844 24.078 1 98.75 118 LYS B CA 1
ATOM 3082 C C . LYS B 1 118 ? 14.883 18.375 22.656 1 98.75 118 LYS B C 1
ATOM 3084 O O . LYS B 1 118 ? 15.492 17.844 21.719 1 98.75 118 LYS B O 1
ATOM 3089 N N . THR B 1 119 ? 14.07 19.375 22.516 1 98.88 119 THR B N 1
ATOM 3090 C CA . THR B 1 119 ? 13.891 19.969 21.188 1 98.88 119 THR B CA 1
ATOM 3091 C C . THR B 1 119 ? 15.203 20.531 20.672 1 98.88 119 THR B C 1
ATOM 3093 O O . THR B 1 119 ? 15.562 20.312 19.5 1 98.88 119 THR B O 1
ATOM 3096 N N . ALA B 1 120 ? 15.891 21.25 21.516 1 98.88 120 ALA B N 1
ATOM 3097 C CA . ALA B 1 120 ? 17.172 21.812 21.109 1 98.88 120 ALA B CA 1
ATOM 3098 C C . ALA B 1 120 ? 18.141 20.719 20.672 1 98.88 120 ALA B C 1
ATOM 3100 O O . ALA B 1 120 ? 18.891 20.891 19.719 1 98.88 120 ALA B O 1
ATOM 3101 N N . GLU B 1 121 ? 18.125 19.641 21.391 1 98.81 121 GLU B N 1
ATOM 3102 C CA . GLU B 1 121 ? 18.953 18.5 21.047 1 98.81 121 GLU B CA 1
ATOM 3103 C C . GLU B 1 121 ? 18.562 17.938 19.672 1 98.81 121 GLU B C 1
ATOM 3105 O O . GLU B 1 121 ? 19.422 17.672 18.828 1 98.81 121 GLU B O 1
ATOM 3110 N N . VAL B 1 122 ? 17.312 17.734 19.469 1 98.88 122 VAL B N 1
ATOM 3111 C CA . VAL B 1 122 ? 16.797 17.188 18.219 1 98.88 122 VAL B CA 1
ATOM 3112 C C . VAL B 1 122 ? 17.141 18.125 17.062 1 98.88 122 VAL B C 1
ATOM 3114 O O . VAL B 1 122 ? 17.516 17.656 15.977 1 98.88 122 VAL B O 1
ATOM 3117 N N . VAL B 1 123 ? 17.016 19.422 17.281 1 98.94 123 VAL B N 1
ATOM 3118 C CA . VAL B 1 123 ? 17.328 20.406 16.266 1 98.94 123 VAL B CA 1
ATOM 3119 C C . VAL B 1 123 ? 18.797 20.25 15.828 1 98.94 123 VAL B C 1
ATOM 3121 O O . VAL B 1 123 ? 19.094 20.25 14.633 1 98.94 123 VAL B O 1
ATOM 3124 N N . LYS B 1 124 ? 19.641 20.141 16.797 1 98.88 124 LYS B N 1
ATOM 3125 C CA . LYS B 1 124 ? 21.078 19.984 16.5 1 98.88 124 LYS B CA 1
ATOM 3126 C C . LYS B 1 124 ? 21.328 18.75 15.648 1 98.88 124 LYS B C 1
ATOM 3128 O O . LYS B 1 124 ? 22.031 18.828 14.633 1 98.88 124 LYS B O 1
ATOM 3133 N N . ILE B 1 125 ? 20.766 17.641 16 1 98.88 125 ILE B N 1
ATOM 3134 C CA . ILE B 1 125 ? 20.953 16.375 15.305 1 98.88 125 ILE B CA 1
ATOM 3135 C C . ILE B 1 125 ? 20.359 16.469 13.906 1 98.88 125 ILE B C 1
ATOM 3137 O O . ILE B 1 125 ? 21 16.094 12.922 1 98.88 125 ILE B O 1
ATOM 3141 N N . ALA B 1 126 ? 19.172 16.984 13.797 1 98.94 126 ALA B N 1
ATOM 3142 C CA . ALA B 1 126 ? 18.438 17.062 12.539 1 98.94 126 ALA B CA 1
ATOM 3143 C C . ALA B 1 126 ? 19.109 18.031 11.57 1 98.94 126 ALA B C 1
ATOM 3145 O O . ALA B 1 126 ? 19.344 17.688 10.406 1 98.94 126 ALA B O 1
ATOM 3146 N N . HIS B 1 127 ? 19.438 19.234 12.039 1 98.88 127 HIS B N 1
ATOM 3147 C CA . HIS B 1 127 ? 20.031 20.25 11.188 1 98.88 127 HIS B CA 1
ATOM 3148 C C . HIS B 1 127 ? 21.406 19.812 10.672 1 98.88 127 HIS B C 1
ATOM 3150 O O . HIS B 1 127 ? 21.797 20.156 9.547 1 98.88 127 HIS B O 1
ATOM 3156 N N . ALA B 1 128 ? 22.109 19.047 11.445 1 98.75 128 ALA B N 1
ATOM 3157 C CA . ALA B 1 128 ? 23.406 18.531 11.016 1 98.75 128 ALA B CA 1
ATOM 3158 C C . ALA B 1 128 ? 23.25 17.641 9.781 1 98.75 128 ALA B C 1
ATOM 3160 O O . ALA B 1 128 ? 24.203 17.453 9.016 1 98.75 128 ALA B O 1
ATOM 3161 N N . LYS B 1 129 ? 22.078 17.156 9.555 1 98.5 129 LYS B N 1
ATOM 3162 C CA . LYS B 1 129 ? 21.828 16.266 8.43 1 98.5 129 LYS B CA 1
ATOM 3163 C C . LYS B 1 129 ? 20.906 16.938 7.402 1 98.5 129 LYS B C 1
ATOM 3165 O O . LYS B 1 129 ? 20.391 16.266 6.5 1 98.5 129 LYS B O 1
ATOM 3170 N N . GLY B 1 130 ? 20.547 18.172 7.609 1 98.56 130 GLY B N 1
ATOM 3171 C CA . GLY B 1 130 ? 19.703 18.922 6.676 1 98.56 130 GLY B CA 1
ATOM 3172 C C . GLY B 1 130 ? 18.234 18.609 6.809 1 98.56 130 GLY B C 1
ATOM 3173 O O . GLY B 1 130 ? 17.469 18.75 5.848 1 98.56 130 GLY B O 1
ATOM 3174 N N . VAL B 1 131 ? 17.812 18.141 7.949 1 98.94 131 VAL B N 1
ATOM 3175 C CA . VAL B 1 131 ? 16.422 17.766 8.211 1 98.94 131 VAL B CA 1
ATOM 3176 C C . VAL B 1 131 ? 15.727 18.891 8.969 1 98.94 131 VAL B C 1
ATOM 3178 O O . VAL B 1 131 ? 16.25 19.391 9.977 1 98.94 131 VAL B O 1
ATOM 3181 N N . SER B 1 132 ? 14.555 19.328 8.516 1 98.94 132 SER B N 1
ATOM 3182 C CA . SER B 1 132 ? 13.812 20.375 9.203 1 98.94 132 SER B CA 1
ATOM 3183 C C . SER B 1 132 ? 13.102 19.844 10.438 1 98.94 132 SER B C 1
ATOM 3185 O O . SER B 1 132 ? 12.781 18.656 10.508 1 98.94 132 SER B O 1
ATOM 3187 N N . VAL B 1 133 ? 12.82 20.75 11.391 1 98.94 133 VAL B N 1
ATOM 3188 C CA . VAL B 1 133 ? 12.258 20.312 12.664 1 98.94 133 VAL B CA 1
ATOM 3189 C C . VAL B 1 133 ? 11.039 21.172 13 1 98.94 133 VAL B C 1
ATOM 3191 O O . VAL B 1 133 ? 11.109 22.406 12.961 1 98.94 133 VAL B O 1
ATOM 3194 N N . GLU B 1 134 ? 9.992 20.516 13.242 1 98.94 134 GLU B N 1
ATOM 3195 C CA . GLU B 1 134 ? 8.781 21.062 13.828 1 98.94 134 GLU B CA 1
ATOM 3196 C C . GLU B 1 134 ? 8.648 20.688 15.305 1 98.94 134 GLU B C 1
ATOM 3198 O O . GLU B 1 134 ? 9 19.562 15.688 1 98.94 134 GLU B O 1
ATOM 3203 N N . ALA B 1 135 ? 8.219 21.578 16.109 1 98.81 135 ALA B N 1
ATOM 3204 C CA . ALA B 1 135 ? 7.91 21.297 17.516 1 98.81 135 ALA B CA 1
ATOM 3205 C C . ALA B 1 135 ? 6.535 21.859 17.891 1 98.81 135 ALA B C 1
ATOM 3207 O O . ALA B 1 135 ? 5.859 22.469 17.062 1 98.81 135 ALA B O 1
ATOM 3208 N N . GLU B 1 136 ? 6.125 21.531 19.094 1 98.12 136 GLU B N 1
ATOM 3209 C CA . GLU B 1 136 ? 4.777 21.906 19.516 1 98.12 136 GLU B CA 1
ATOM 3210 C C . GLU B 1 136 ? 4.785 22.531 20.906 1 98.12 136 GLU B C 1
ATOM 3212 O O . GLU B 1 136 ? 5.496 22.078 21.797 1 98.12 136 GLU B O 1
ATOM 3217 N N . VAL B 1 137 ? 4.113 23.625 21.062 1 97.38 137 VAL B N 1
ATOM 3218 C CA . VAL B 1 137 ? 3.781 24.188 22.375 1 97.38 137 VAL B CA 1
ATOM 3219 C C . VAL B 1 137 ? 2.266 24.25 22.547 1 97.38 137 VAL B C 1
ATOM 3221 O O . VAL B 1 137 ? 1.531 24.391 21.562 1 97.38 137 VAL B O 1
ATOM 3224 N N . GLY B 1 138 ? 1.806 24.141 23.812 1 95.25 138 GLY B N 1
ATOM 3225 C CA . GLY B 1 138 ? 0.402 23.812 23.984 1 95.25 138 GLY B CA 1
ATOM 3226 C C . GLY B 1 138 ? 0.076 22.375 23.594 1 95.25 138 GLY B C 1
ATOM 3227 O O . GLY B 1 138 ? 0.953 21.516 23.594 1 95.25 138 GLY B O 1
ATOM 3228 N N . THR B 1 139 ? -1.161 22.062 23.5 1 94.38 139 THR B N 1
ATOM 3229 C CA . THR B 1 139 ? -1.546 20.719 23.062 1 94.38 139 THR B CA 1
ATOM 3230 C C . THR B 1 139 ? -2.729 20.781 22.094 1 94.38 139 THR B C 1
ATOM 3232 O O . THR B 1 139 ? -3.564 21.688 22.188 1 94.38 139 THR B O 1
ATOM 3235 N N . ILE B 1 140 ? -2.674 19.922 21.109 1 94.19 140 ILE B N 1
ATOM 3236 C CA . ILE B 1 140 ? -3.805 19.766 20.203 1 94.19 140 ILE B CA 1
ATOM 3237 C C . ILE B 1 140 ? -4.859 18.875 20.844 1 94.19 140 ILE B C 1
ATOM 3239 O O . ILE B 1 140 ? -4.535 17.812 21.391 1 94.19 140 ILE B O 1
ATOM 3243 N N . GLY B 1 141 ? -6.078 19.297 20.844 1 93.25 141 GLY B N 1
ATOM 3244 C CA . GLY B 1 141 ? -7.129 18.5 21.453 1 93.25 141 GLY B CA 1
ATOM 3245 C C . GLY B 1 141 ? -7.418 17.219 20.688 1 93.25 141 GLY B C 1
ATOM 3246 O O . GLY B 1 141 ? -6.965 17.047 19.562 1 93.25 141 GLY B O 1
ATOM 3247 N N . GLY B 1 142 ? -8.086 16.281 21.391 1 92.56 142 GLY B N 1
ATOM 3248 C CA . GLY B 1 142 ? -8.477 15.031 20.75 1 92.56 142 GLY B CA 1
ATOM 3249 C C . GLY B 1 142 ? -7.391 13.984 20.766 1 92.56 142 GLY B C 1
ATOM 3250 O O . GLY B 1 142 ? -6.586 13.922 21.703 1 92.56 142 GLY B O 1
ATOM 3251 N N . GLU B 1 143 ? -7.535 13.086 19.844 1 89.19 143 GLU B N 1
ATOM 3252 C CA . GLU B 1 143 ? -6.594 11.969 19.781 1 89.19 143 GLU B CA 1
ATOM 3253 C C . GLU B 1 143 ? -6.227 11.641 18.344 1 89.19 143 GLU B C 1
ATOM 3255 O O . GLU B 1 143 ? -7.086 11.641 17.453 1 89.19 143 GLU B O 1
ATOM 3260 N N . GLU B 1 144 ? -4.934 11.484 18.109 1 87 144 GLU B N 1
ATOM 3261 C CA . GLU B 1 144 ? -4.41 10.953 16.844 1 87 144 GLU B CA 1
ATOM 3262 C C . GLU B 1 144 ? -3.385 9.852 17.109 1 87 144 GLU B C 1
ATOM 3264 O O . GLU B 1 144 ? -2.314 10.109 17.656 1 87 144 GLU B O 1
ATOM 3269 N N . ASP B 1 145 ? -3.689 8.664 16.688 1 89.94 145 ASP B N 1
ATOM 3270 C CA . ASP B 1 145 ? -2.82 7.488 16.781 1 89.94 145 ASP B CA 1
ATOM 3271 C C . ASP B 1 145 ? -2.223 7.352 18.172 1 89.94 145 ASP B C 1
ATOM 3273 O O . ASP B 1 145 ? -1.009 7.195 18.328 1 89.94 145 ASP B O 1
ATOM 3277 N N . GLY B 1 146 ? -3.041 7.543 19.188 1 83.69 146 GLY B N 1
ATOM 3278 C CA . GLY B 1 146 ? -2.631 7.328 20.578 1 83.69 146 GLY B CA 1
ATOM 3279 C C . GLY B 1 146 ? -2.117 8.586 21.25 1 83.69 146 GLY B C 1
ATOM 3280 O O . GLY B 1 146 ? -1.87 8.594 22.453 1 83.69 146 GLY B O 1
ATOM 3281 N N . ILE B 1 147 ? -1.895 9.641 20.516 1 86.62 147 ILE B N 1
ATOM 3282 C CA . ILE B 1 147 ? -1.494 10.938 21.078 1 86.62 147 ILE B CA 1
ATOM 3283 C C . ILE B 1 147 ? -2.73 11.711 21.516 1 86.62 147 ILE B C 1
ATOM 3285 O O . ILE B 1 147 ? -3.521 12.164 20.688 1 86.62 147 ILE B O 1
ATOM 3289 N N . ILE B 1 148 ? -2.91 11.891 22.812 1 88.69 148 ILE B N 1
ATOM 3290 C CA . ILE B 1 148 ? -4.082 12.547 23.375 1 88.69 148 ILE B CA 1
ATOM 3291 C C . ILE B 1 148 ? -3.684 13.906 23.953 1 88.69 148 ILE B C 1
ATOM 3293 O O . ILE B 1 148 ? -2.703 14.008 24.703 1 88.69 148 ILE B O 1
ATOM 3297 N N . GLY B 1 149 ? -4.438 14.922 23.594 1 89.94 149 GLY B N 1
ATOM 3298 C CA . GLY B 1 149 ? -4.227 16.25 24.141 1 89.94 149 GLY B CA 1
ATOM 3299 C C . GLY B 1 149 ? -5.5 16.891 24.672 1 89.94 149 GLY B C 1
ATOM 3300 O O . GLY B 1 149 ? -6.598 16.547 24.219 1 89.94 149 GLY B O 1
ATOM 3301 N N . LYS B 1 150 ? -5.32 17.844 25.594 1 91.31 150 LYS B N 1
ATOM 3302 C CA . LYS B 1 150 ? -6.453 18.5 26.234 1 91.31 150 LYS B CA 1
ATOM 3303 C C . LYS B 1 150 ? -6.855 19.781 25.5 1 91.31 150 LYS B C 1
ATOM 3305 O O . LYS B 1 150 ? -7.941 20.312 25.719 1 91.31 150 LYS B O 1
ATOM 3310 N N . GLY B 1 151 ? -6 20.203 24.625 1 93.69 151 GLY B N 1
ATOM 3311 C CA . GLY B 1 151 ? -6.316 21.391 23.844 1 93.69 151 GLY B CA 1
ATOM 3312 C C . GLY B 1 151 ? -5.922 22.688 24.547 1 93.69 151 GLY B C 1
ATOM 3313 O O . GLY B 1 151 ? -6.637 23.688 24.453 1 93.69 151 GLY B O 1
ATOM 3314 N N . GLU B 1 152 ? -4.809 22.641 25.156 1 94.5 152 GLU B N 1
ATOM 3315 C CA . GLU B 1 152 ? -4.297 23.812 25.844 1 94.5 152 GLU B CA 1
ATOM 3316 C C . GLU B 1 152 ? -3.756 24.844 24.844 1 94.5 152 GLU B C 1
ATOM 3318 O O . GLU B 1 152 ? -2.979 24.5 23.953 1 94.5 152 GLU B O 1
ATOM 3323 N N . LEU B 1 153 ? -4.176 26.109 25.078 1 97.75 153 LEU B N 1
ATOM 3324 C CA . LEU B 1 153 ? -3.637 27.172 24.25 1 97.75 153 LEU B CA 1
ATOM 3325 C C . LEU B 1 153 ? -2.139 27.344 24.484 1 97.75 153 LEU B C 1
ATOM 3327 O O . LEU B 1 153 ? -1.671 27.25 25.625 1 97.75 153 LEU B O 1
ATOM 3331 N N . ALA B 1 154 ? -1.425 27.562 23.453 1 97.81 154 ALA B N 1
ATOM 3332 C CA . ALA B 1 154 ? 0.023 27.734 23.531 1 97.81 154 ALA B CA 1
ATOM 3333 C C . ALA B 1 154 ? 0.38 29 24.312 1 97.81 154 ALA B C 1
ATOM 3335 O O . ALA B 1 154 ? 0.045 30.109 23.891 1 97.81 154 ALA B O 1
ATOM 3336 N N . PRO B 1 155 ? 1.064 28.828 25.391 1 98.25 155 PRO B N 1
ATOM 3337 C CA . PRO B 1 155 ? 1.524 30.047 26.047 1 98.25 155 PRO B CA 1
ATOM 3338 C C . PRO B 1 155 ? 2.51 30.844 25.188 1 98.25 155 PRO B C 1
ATOM 3340 O O . PRO B 1 155 ? 3.404 30.266 24.578 1 98.25 155 PRO B O 1
ATOM 3343 N N . ILE B 1 156 ? 2.346 32.125 25.234 1 98.5 156 ILE B N 1
ATOM 3344 C CA . ILE B 1 156 ? 3.119 33 24.359 1 98.5 156 ILE B CA 1
ATOM 3345 C C . ILE B 1 156 ? 4.605 32.875 24.703 1 98.5 156 ILE B C 1
ATOM 3347 O O . ILE B 1 156 ? 5.441 32.75 23.797 1 98.5 156 ILE B O 1
ATOM 3351 N N . GLU B 1 157 ? 4.941 32.844 25.969 1 98.44 157 GLU B N 1
ATOM 3352 C CA . GLU B 1 157 ? 6.34 32.781 26.375 1 98.44 157 GLU B CA 1
ATOM 3353 C C . GLU B 1 157 ? 6.973 31.453 26 1 98.44 157 GLU B C 1
ATOM 3355 O O . GLU B 1 157 ? 8.156 31.391 25.656 1 98.44 157 GLU B O 1
ATOM 3360 N N . ASP B 1 158 ? 6.227 30.375 26.094 1 98.44 158 ASP B N 1
ATOM 3361 C CA . ASP B 1 158 ? 6.715 29.078 25.656 1 98.44 158 ASP B CA 1
ATOM 3362 C C . ASP B 1 158 ? 7.004 29.078 24.156 1 98.44 158 ASP B C 1
ATOM 3364 O O . ASP B 1 158 ? 7.969 28.453 23.703 1 98.44 158 ASP B O 1
ATOM 3368 N N . ALA B 1 159 ? 6.129 29.75 23.391 1 98.62 159 ALA B N 1
ATOM 3369 C CA . ALA B 1 159 ? 6.328 29.844 21.938 1 98.62 159 ALA B CA 1
ATOM 3370 C C . ALA B 1 159 ? 7.629 30.562 21.609 1 98.62 159 ALA B C 1
ATOM 3372 O O . ALA B 1 159 ? 8.398 30.109 20.766 1 98.62 159 ALA B O 1
ATOM 3373 N N . LYS B 1 160 ? 7.848 31.703 22.297 1 98.75 160 LYS B N 1
ATOM 3374 C CA . LYS B 1 160 ? 9.086 32.438 22.094 1 98.75 160 LYS B CA 1
ATOM 3375 C C . LYS B 1 160 ? 10.305 31.578 22.406 1 98.75 160 LYS B C 1
ATOM 3377 O O . LYS B 1 160 ? 11.258 31.531 21.625 1 98.75 160 LYS B O 1
ATOM 3382 N N . ALA B 1 161 ? 10.219 30.906 23.547 1 98.81 161 ALA B N 1
ATOM 3383 C CA . ALA B 1 161 ? 11.328 30.047 23.984 1 98.81 161 ALA B CA 1
ATOM 3384 C C . ALA B 1 161 ? 11.562 28.906 23 1 98.81 161 ALA B C 1
ATOM 3386 O O . ALA B 1 161 ? 12.703 28.531 22.719 1 98.81 161 ALA B O 1
ATOM 3387 N N . MET B 1 162 ? 10.523 28.344 22.5 1 98.88 162 MET B N 1
ATOM 3388 C CA . MET B 1 162 ? 10.625 27.219 21.562 1 98.88 162 MET B CA 1
ATOM 3389 C C . MET B 1 162 ? 11.289 27.656 20.266 1 98.88 162 MET B C 1
ATOM 3391 O O . MET B 1 162 ? 12.133 26.938 19.719 1 98.88 162 MET B O 1
ATOM 3395 N N . VAL B 1 163 ? 10.891 28.781 19.734 1 98.88 163 VAL B N 1
ATOM 3396 C CA . VAL B 1 163 ? 11.484 29.312 18.516 1 98.88 163 VAL B CA 1
ATOM 3397 C C . VAL B 1 163 ? 12.984 29.516 18.703 1 98.88 163 VAL B C 1
ATOM 3399 O O . VAL B 1 163 ? 13.773 29.266 17.797 1 98.88 163 VAL B O 1
ATOM 3402 N N . GLU B 1 164 ? 13.391 29.859 19.906 1 98.62 164 GLU B N 1
ATOM 3403 C CA . GLU B 1 164 ? 14.797 30.125 20.219 1 98.62 164 GLU B CA 1
ATOM 3404 C C . GLU B 1 164 ? 15.617 28.844 20.203 1 98.62 164 GLU B C 1
ATOM 3406 O O . GLU B 1 164 ? 16.844 28.891 20.172 1 98.62 164 GLU B O 1
ATOM 3411 N N . THR B 1 165 ? 14.961 27.656 20.281 1 98.81 165 THR B N 1
ATOM 3412 C CA . THR B 1 165 ? 15.672 26.391 20.219 1 98.81 165 THR B CA 1
ATOM 3413 C C . THR B 1 165 ? 16.25 26.141 18.828 1 98.81 165 THR B C 1
ATOM 3415 O O . THR B 1 165 ? 17.109 25.281 18.641 1 98.81 165 THR B O 1
ATOM 3418 N N . GLY B 1 166 ? 15.719 26.797 17.797 1 98.88 166 GLY B N 1
ATOM 3419 C CA . GLY B 1 166 ? 16.219 26.672 16.438 1 98.88 166 GLY B CA 1
ATOM 3420 C C . GLY B 1 166 ? 15.305 25.859 15.531 1 98.88 166 GLY B C 1
ATOM 3421 O O . GLY B 1 166 ? 15.695 25.484 14.422 1 98.88 166 GLY B O 1
ATOM 3422 N N . ILE B 1 167 ? 14.094 25.594 15.977 1 98.94 167 ILE B N 1
ATOM 3423 C CA . ILE B 1 167 ? 13.148 24.859 15.141 1 98.94 167 ILE B CA 1
ATOM 3424 C C . ILE B 1 167 ? 12.828 25.672 13.891 1 98.94 167 ILE B C 1
ATOM 3426 O O . ILE B 1 167 ? 13.156 26.859 13.812 1 98.94 167 ILE B O 1
ATOM 3430 N N . ASP B 1 168 ? 12.188 24.984 12.898 1 98.94 168 ASP B N 1
ATOM 3431 C CA . ASP B 1 168 ? 11.922 25.641 11.617 1 98.94 168 ASP B CA 1
ATOM 3432 C C . ASP B 1 168 ? 10.469 26.094 11.523 1 98.94 168 ASP B C 1
ATOM 3434 O O . ASP B 1 168 ? 10.148 27.031 10.797 1 98.94 168 ASP B O 1
ATOM 3438 N N . PHE B 1 169 ? 9.586 25.406 12.102 1 98.5 169 PHE B N 1
ATOM 3439 C CA . PHE B 1 169 ? 8.18 25.781 12.195 1 98.5 169 PHE B CA 1
ATOM 3440 C C . PHE B 1 169 ? 7.547 25.234 13.469 1 98.5 169 PHE B C 1
ATOM 3442 O O . PHE B 1 169 ? 8.078 24.297 14.078 1 98.5 169 PHE B O 1
ATOM 3449 N N . LEU B 1 170 ? 6.473 25.922 13.977 1 98.88 170 LEU B N 1
ATOM 3450 C CA . LEU B 1 170 ? 5.938 25.703 15.32 1 98.88 170 LEU B CA 1
ATOM 3451 C C . LEU B 1 170 ? 4.449 25.375 15.273 1 98.88 170 LEU B C 1
ATOM 3453 O O . LEU B 1 170 ? 3.645 26.203 14.82 1 98.88 170 LEU B O 1
ATOM 3457 N N . ALA B 1 171 ? 4.16 24.188 15.688 1 98.75 171 ALA B N 1
ATOM 3458 C CA . ALA B 1 171 ? 2.76 23.859 15.93 1 98.75 171 ALA B CA 1
ATOM 3459 C C . ALA B 1 171 ? 2.285 24.438 17.266 1 98.75 171 ALA B C 1
ATOM 3461 O O . ALA B 1 171 ? 3.014 24.406 18.25 1 98.75 171 ALA B O 1
ATOM 3462 N N . ALA B 1 172 ? 1.095 24.984 17.297 1 97.5 172 ALA B N 1
ATOM 3463 C CA . ALA B 1 172 ? 0.6 25.641 18.516 1 97.5 172 ALA B CA 1
ATOM 3464 C C . ALA B 1 172 ? -0.865 25.297 18.766 1 97.5 172 ALA B C 1
ATOM 3466 O O . ALA B 1 172 ? -1.659 25.219 17.812 1 97.5 172 ALA B O 1
ATOM 3467 N N . GLY B 1 173 ? -1.174 25.062 20.016 1 97.31 173 GLY B N 1
ATOM 3468 C CA . GLY B 1 173 ? -2.574 24.938 20.375 1 97.31 173 GLY B CA 1
ATOM 3469 C C . GLY B 1 173 ? -3.33 26.25 20.312 1 97.31 173 GLY B C 1
ATOM 3470 O O . GLY B 1 173 ? -2.986 27.219 21 1 97.31 173 GLY B O 1
ATOM 3471 N N . ILE B 1 174 ? -4.363 26.312 19.516 1 97.94 174 ILE B N 1
ATOM 3472 C CA . ILE B 1 174 ? -5.199 27.5 19.375 1 97.94 174 ILE B CA 1
ATOM 3473 C C . ILE B 1 174 ? -6.664 27.094 19.266 1 97.94 174 ILE B C 1
ATOM 3475 O O . ILE B 1 174 ? -7.406 27.641 18.438 1 97.94 174 ILE B O 1
ATOM 3479 N N . GLY B 1 175 ? -7.008 26.031 19.938 1 96.88 175 GLY B N 1
ATOM 3480 C CA . GLY B 1 175 ? -8.367 25.516 19.938 1 96.88 175 GLY B CA 1
ATOM 3481 C C . GLY B 1 175 ? -8.594 24.422 18.906 1 96.88 175 GLY B C 1
ATOM 3482 O O . GLY B 1 175 ? -9.703 23.906 18.766 1 96.88 175 GLY B O 1
ATOM 3483 N N . ASN B 1 176 ? -7.586 24.062 18.156 1 96.62 176 ASN B N 1
ATOM 3484 C CA . ASN B 1 176 ? -7.625 23.016 17.141 1 96.62 176 ASN B CA 1
ATOM 3485 C C . ASN B 1 176 ? -7.621 21.625 17.766 1 96.62 176 ASN B C 1
ATOM 3487 O O . ASN B 1 176 ? -7.113 21.438 18.875 1 96.62 176 ASN B O 1
ATOM 3491 N N . ILE B 1 177 ? -8.227 20.688 17.094 1 95.62 177 ILE B N 1
ATOM 3492 C CA . ILE B 1 177 ? -8.375 19.344 17.641 1 95.62 177 ILE B CA 1
ATOM 3493 C C . ILE B 1 177 ? -8.07 18.297 16.562 1 95.62 177 ILE B C 1
ATOM 3495 O O . ILE B 1 177 ? -8.328 18.547 15.383 1 95.62 177 ILE B O 1
ATOM 3499 N N . HIS B 1 178 ? -7.512 17.109 16.938 1 94.81 178 HIS B N 1
ATOM 3500 C CA . HIS B 1 178 ? -7.41 15.961 16.047 1 94.81 178 HIS B CA 1
ATOM 3501 C C . HIS B 1 178 ? -8.75 15.234 15.945 1 94.81 178 HIS B C 1
ATOM 3503 O O . HIS B 1 178 ? -9.461 15.078 16.938 1 94.81 178 HIS B O 1
ATOM 3509 N N . GLY B 1 179 ? -9.086 14.766 14.711 1 93.19 179 GLY B N 1
ATOM 3510 C CA . GLY B 1 179 ? -10.344 14.055 14.516 1 93.19 179 GLY B CA 1
ATOM 3511 C C . GLY B 1 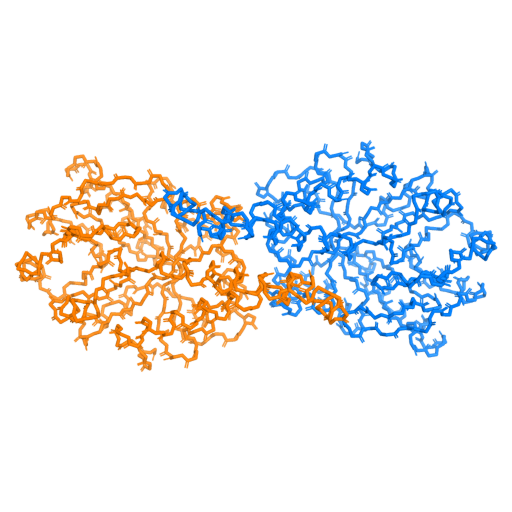179 ? -11.5 14.977 14.188 1 93.19 179 GLY B C 1
ATOM 3512 O O . GLY B 1 179 ? -11.305 16.172 13.969 1 93.19 179 GLY B O 1
ATOM 3513 N N . PRO B 1 180 ? -12.734 14.422 14.133 1 92.81 180 PRO B N 1
ATOM 3514 C CA . PRO B 1 180 ? -13.914 15.242 13.867 1 92.81 180 PRO B CA 1
ATOM 3515 C C . PRO B 1 180 ? -14.203 16.234 14.984 1 92.81 180 PRO B C 1
ATOM 3517 O O . PRO B 1 180 ? -14.109 15.891 16.172 1 92.81 180 PRO B O 1
ATOM 3520 N N . TYR B 1 181 ? -14.492 17.406 14.57 1 94.56 181 TYR B N 1
ATOM 3521 C CA . TYR B 1 181 ? -14.805 18.438 15.547 1 94.56 181 TYR B CA 1
ATOM 3522 C C . TYR B 1 181 ? -16.203 18.234 16.125 1 94.56 181 TYR B C 1
ATOM 3524 O O . TYR B 1 181 ? -17.141 17.891 15.406 1 94.56 181 TYR B O 1
ATOM 3532 N N . PRO B 1 182 ? -16.312 18.469 17.484 1 91.88 182 PRO B N 1
ATOM 3533 C CA . PRO B 1 182 ? -17.641 18.375 18.078 1 91.88 182 PRO B CA 1
ATOM 3534 C C . PRO B 1 182 ? -18.531 19.562 17.719 1 91.88 182 PRO B C 1
ATOM 3536 O O . PRO B 1 182 ? -18.031 20.625 17.344 1 91.88 182 PRO B O 1
ATOM 3539 N N . GLU B 1 183 ? -19.766 19.312 17.875 1 91.81 183 GLU B N 1
ATOM 3540 C CA . GLU B 1 183 ? -20.75 20.328 17.5 1 91.81 183 GLU B CA 1
ATOM 3541 C C . GLU B 1 183 ? -20.578 21.594 18.344 1 91.81 183 GLU B C 1
ATOM 3543 O O . GLU B 1 183 ? -20.844 22.703 17.875 1 91.81 183 GLU B O 1
ATOM 3548 N N . ASN B 1 184 ? -20.094 21.422 19.531 1 94.31 184 ASN B N 1
ATOM 3549 C CA . ASN B 1 184 ? -20.016 22.562 20.438 1 94.31 184 ASN B CA 1
ATOM 3550 C C . ASN B 1 184 ? -18.656 23.25 20.375 1 94.31 184 ASN B C 1
ATOM 3552 O O . ASN B 1 184 ? -18.328 24.062 21.234 1 94.31 184 ASN B O 1
ATOM 3556 N N . TRP B 1 185 ? -17.891 22.875 19.406 1 94.56 185 TRP B N 1
ATOM 3557 C CA . TRP B 1 185 ? -16.594 23.531 19.219 1 94.56 185 TRP B CA 1
ATOM 3558 C C . TRP B 1 185 ? -16.781 25.016 18.922 1 94.56 185 TRP B C 1
ATOM 3560 O O . TRP B 1 185 ? -17.641 25.391 18.125 1 94.56 185 TRP B O 1
ATOM 3570 N N . GLU B 1 186 ? -16 25.875 19.531 1 93.94 186 GLU B N 1
ATOM 3571 C CA . GLU B 1 186 ? -16.219 27.328 19.516 1 93.94 186 GLU B CA 1
ATOM 3572 C C . GLU B 1 186 ? -15.359 28 18.453 1 93.94 186 GLU B C 1
ATOM 3574 O O . GLU B 1 186 ? -15.336 29.219 18.344 1 93.94 186 GLU B O 1
ATOM 3579 N N . GLY B 1 187 ? -14.633 27.219 17.75 1 96.12 187 GLY B N 1
ATOM 3580 C CA . GLY B 1 187 ? -13.773 27.797 16.719 1 96.12 187 GLY B CA 1
ATOM 3581 C C . GLY B 1 187 ? -12.344 27.984 17.188 1 96.12 187 GLY B C 1
ATOM 3582 O O . GLY B 1 187 ? -12.031 27.781 18.359 1 96.12 187 GLY B O 1
ATOM 3583 N N . LEU B 1 188 ? -11.5 28.391 16.25 1 98.25 188 LEU B N 1
ATOM 3584 C CA . LEU B 1 188 ? -10.102 28.672 16.562 1 98.25 188 LEU B CA 1
ATOM 3585 C C . LEU B 1 188 ? -9.969 29.922 17.422 1 98.25 188 LEU B C 1
ATOM 3587 O O . LEU B 1 188 ? -10.711 30.891 17.25 1 98.25 188 LEU B O 1
ATOM 3591 N N . ALA B 1 189 ? -9.094 29.875 18.344 1 98.31 189 ALA B N 1
ATOM 3592 C CA . ALA B 1 189 ? -8.734 31.062 19.109 1 98.31 189 ALA B CA 1
ATOM 3593 C C . ALA B 1 189 ? -7.867 32 18.297 1 98.31 189 ALA B C 1
ATOM 3595 O O . ALA B 1 189 ? -6.688 32.188 18.594 1 98.31 189 ALA B O 1
ATOM 3596 N N . LEU B 1 190 ? -8.453 32.75 17.375 1 98.5 190 LEU B N 1
ATOM 3597 C CA . LEU B 1 190 ? -7.742 33.562 16.406 1 98.5 190 LEU B CA 1
ATOM 3598 C C . LEU B 1 190 ? -7.102 34.781 17.078 1 98.5 190 LEU B C 1
ATOM 3600 O O . LEU B 1 190 ? -6.039 35.219 16.672 1 98.5 190 LEU B O 1
ATOM 3604 N N . ASP B 1 191 ? -7.762 35.25 18.156 1 98.38 191 ASP B N 1
ATOM 3605 C CA . ASP B 1 191 ? -7.156 36.344 18.938 1 98.38 191 ASP B CA 1
ATOM 3606 C C . ASP B 1 191 ? -5.828 35.906 19.547 1 98.38 191 ASP B C 1
ATOM 3608 O O . ASP B 1 191 ? -4.863 36.656 19.562 1 98.38 191 ASP B O 1
ATOM 3612 N N . HIS B 1 192 ? -5.879 34.719 20.062 1 98.56 192 HIS B N 1
ATOM 3613 C CA . HIS B 1 192 ? -4.652 34.156 20.641 1 98.56 192 HIS B CA 1
ATOM 3614 C C . HIS B 1 192 ? -3.59 33.969 19.562 1 98.56 192 HIS B C 1
ATOM 3616 O O . HIS B 1 192 ? -2.41 34.219 19.797 1 98.56 192 HIS B O 1
ATOM 3622 N N . LEU B 1 193 ? -3.98 33.5 18.406 1 98.75 193 LEU B N 1
ATOM 3623 C CA . LEU B 1 193 ? -3.057 33.312 17.297 1 98.75 193 LEU B CA 1
ATOM 3624 C C . LEU B 1 193 ? -2.404 34.625 16.891 1 98.75 193 LEU B C 1
ATOM 3626 O O . LEU B 1 193 ? -1.204 34.656 16.609 1 98.75 193 LEU B O 1
ATOM 3630 N N . GLU B 1 194 ? -3.184 35.656 16.859 1 98.69 194 GLU B N 1
ATOM 3631 C CA . GLU B 1 194 ? -2.66 36.969 16.516 1 98.69 194 GLU B CA 1
ATOM 3632 C C . GLU B 1 194 ? -1.565 37.406 17.484 1 98.69 194 GLU B C 1
ATOM 3634 O O . GLU B 1 194 ? -0.517 37.906 17.078 1 98.69 194 GLU B O 1
ATOM 3639 N N . LYS B 1 195 ? -1.824 37.188 18.766 1 98.69 195 LYS B N 1
ATOM 3640 C CA . LYS B 1 195 ? -0.833 37.531 19.797 1 98.69 195 LYS B CA 1
ATOM 3641 C C . LYS B 1 195 ? 0.414 36.656 19.641 1 98.69 195 LYS B C 1
ATOM 3643 O O . LYS B 1 195 ? 1.535 37.156 19.812 1 98.69 195 LYS B O 1
ATOM 3648 N N . LEU B 1 196 ? 0.184 35.438 19.391 1 98.62 196 LEU B N 1
ATOM 3649 C CA . LEU B 1 196 ? 1.273 34.469 19.234 1 98.62 196 LEU B CA 1
ATOM 3650 C C . LEU B 1 196 ? 2.176 34.875 18.062 1 98.62 196 LEU B C 1
ATOM 3652 O O . LEU B 1 196 ? 3.4 34.906 18.203 1 98.62 196 LEU B O 1
ATOM 3656 N N . THR B 1 197 ? 1.594 35.156 16.891 1 98.62 197 THR B N 1
ATOM 3657 C CA . THR B 1 197 ? 2.363 35.469 15.703 1 98.62 197 THR B CA 1
ATOM 3658 C C . THR B 1 197 ? 3.084 36.812 15.875 1 98.62 197 THR B C 1
ATOM 3660 O O . THR B 1 197 ? 4.176 37.031 15.336 1 98.62 197 THR B O 1
ATOM 3663 N N . ALA B 1 198 ? 2.473 37.719 16.594 1 98.56 198 ALA B N 1
ATOM 3664 C CA . ALA B 1 198 ? 3.133 38.969 16.906 1 98.56 198 ALA B CA 1
ATOM 3665 C C . ALA B 1 198 ? 4.375 38.75 17.766 1 98.56 198 ALA B C 1
ATOM 3667 O O . ALA B 1 198 ? 5.359 39.5 17.641 1 98.56 198 ALA B O 1
ATOM 3668 N N . ALA B 1 199 ? 4.336 37.75 18.609 1 98.56 199 ALA B N 1
ATOM 3669 C CA . ALA B 1 199 ? 5.422 37.438 19.547 1 98.56 199 ALA B CA 1
ATOM 3670 C C . ALA B 1 199 ? 6.578 36.75 18.844 1 98.56 199 ALA B C 1
ATOM 3672 O O . ALA B 1 199 ? 7.715 36.781 19.312 1 98.56 199 ALA B O 1
ATOM 3673 N N . VAL B 1 200 ? 6.348 36.094 17.734 1 98.62 200 VAL B N 1
ATOM 3674 C CA . VAL B 1 200 ? 7.371 35.438 16.938 1 98.62 200 VAL B CA 1
ATOM 3675 C C . VAL B 1 200 ? 7.266 35.875 15.484 1 98.62 200 VAL B C 1
ATOM 3677 O O . VAL B 1 200 ? 7.02 35.062 14.594 1 98.62 200 VAL B O 1
ATOM 3680 N N . PRO B 1 201 ? 7.551 37.125 15.203 1 98.31 201 PRO B N 1
ATOM 3681 C CA . PRO B 1 201 ? 7.301 37.719 13.883 1 98.31 201 PRO B CA 1
ATOM 3682 C C . PRO B 1 201 ? 8.023 36.969 12.758 1 98.31 201 PRO B C 1
ATOM 3684 O O . PRO B 1 201 ? 9.219 36.688 12.867 1 98.31 201 PRO B O 1
ATOM 3687 N N . GLY B 1 202 ? 7.227 36.656 11.719 1 98.44 202 GLY B N 1
ATOM 3688 C CA . GLY B 1 202 ? 7.77 36.031 10.516 1 98.44 202 GLY B CA 1
ATOM 3689 C C . GLY B 1 202 ? 7.969 34.531 10.633 1 98.44 202 GLY B C 1
ATOM 3690 O O . GLY B 1 202 ? 8.336 33.875 9.664 1 98.44 202 GLY B O 1
ATOM 3691 N N . PHE B 1 203 ? 7.773 33.969 11.82 1 98.88 203 PHE B N 1
ATOM 3692 C CA . PHE B 1 203 ? 8.023 32.562 12.039 1 98.88 203 PHE B CA 1
ATOM 3693 C C . PHE B 1 203 ? 6.812 31.734 11.625 1 98.88 203 PHE B C 1
ATOM 3695 O O . PHE B 1 203 ? 5.676 32.062 11.961 1 98.88 203 PHE B O 1
ATOM 3702 N N . PRO B 1 204 ? 7.02 30.672 10.867 1 98.88 204 PRO B N 1
ATOM 3703 C CA . PRO B 1 204 ? 5.891 29.859 10.398 1 98.88 204 PRO B CA 1
ATOM 3704 C C . PRO B 1 204 ? 5.176 29.125 11.531 1 98.88 204 PRO B C 1
ATOM 3706 O O . PRO B 1 204 ? 5.801 28.359 12.266 1 98.88 204 PRO B O 1
ATOM 3709 N N . ILE B 1 205 ? 3.906 29.312 11.633 1 98.94 205 ILE B N 1
ATOM 3710 C CA . ILE B 1 205 ? 3.051 28.594 12.57 1 98.94 205 ILE B CA 1
ATOM 3711 C C . ILE B 1 205 ? 2.322 27.469 11.836 1 98.94 205 ILE B C 1
ATOM 3713 O O . ILE B 1 205 ? 1.966 27.609 10.664 1 98.94 205 ILE B O 1
ATOM 3717 N N . VAL B 1 206 ? 2.146 26.375 12.547 1 98.94 206 VAL B N 1
ATOM 3718 C CA . VAL B 1 206 ? 1.508 25.203 11.961 1 98.94 206 VAL B CA 1
ATOM 3719 C C . VAL B 1 206 ? 0.165 24.953 12.648 1 98.94 206 VAL B C 1
ATOM 3721 O O . VAL B 1 206 ? 0.071 24.984 13.875 1 98.94 206 VAL B O 1
ATOM 3724 N N . LEU B 1 207 ? -0.821 24.734 11.859 1 98.75 207 LEU B N 1
ATOM 3725 C CA . LEU B 1 207 ? -2.148 24.375 12.344 1 98.75 207 LEU B CA 1
ATOM 3726 C C . LEU B 1 207 ? -2.383 22.875 12.203 1 98.75 207 LEU B C 1
ATOM 3728 O O . LEU B 1 207 ? -2.576 22.375 11.094 1 98.75 207 LEU B O 1
ATOM 3732 N N . HIS B 1 208 ? -2.348 22.094 13.273 1 98 208 HIS B N 1
ATOM 3733 C CA . HIS B 1 208 ? -2.775 20.688 13.297 1 98 208 HIS B CA 1
ATOM 3734 C C . HIS B 1 208 ? -4.293 20.578 13.367 1 98 208 HIS B C 1
ATOM 3736 O O . HIS B 1 208 ? -4.973 21.531 13.75 1 98 208 HIS B O 1
ATOM 3742 N N . GLY B 1 209 ? -4.805 19.484 12.93 1 96.06 209 GLY B N 1
ATOM 3743 C CA . GLY B 1 209 ? -6.242 19.297 13.008 1 96.06 209 GLY B CA 1
ATOM 3744 C C . GLY B 1 209 ? -7.008 20.172 12.023 1 96.06 209 GLY B C 1
ATOM 3745 O O . GLY B 1 209 ? -8.102 20.656 12.328 1 96.06 209 GLY B O 1
ATOM 3746 N N . GLY B 1 210 ? -6.48 20.359 10.938 1 95.81 210 GLY B N 1
ATOM 3747 C CA . GLY B 1 210 ? -7.102 21.219 9.945 1 95.81 210 GLY B CA 1
ATOM 3748 C C . GLY B 1 210 ? -8.367 20.625 9.352 1 95.81 210 GLY B C 1
ATOM 3749 O O . GLY B 1 210 ? -9.188 21.359 8.781 1 95.81 210 GLY B O 1
ATOM 3750 N N . SER B 1 211 ? -8.539 19.391 9.43 1 95.25 211 SER B N 1
ATOM 3751 C CA . SER B 1 211 ? -9.711 18.734 8.867 1 95.25 211 SER B CA 1
ATOM 3752 C C . SER B 1 211 ? -10.992 19.203 9.531 1 95.25 211 SER B C 1
ATOM 3754 O O . SER B 1 211 ? -11.109 19.188 10.758 1 95.25 211 SER B O 1
ATOM 3756 N N . GLY B 1 212 ? -11.938 19.672 8.734 1 94.12 212 GLY B N 1
ATOM 3757 C CA . GLY B 1 212 ? -13.258 20 9.25 1 94.12 212 GLY B CA 1
ATOM 3758 C C . GLY B 1 212 ? -13.383 21.438 9.68 1 94.12 212 GLY B C 1
ATOM 3759 O O . GLY B 1 212 ? -14.492 21.922 9.938 1 94.12 212 GLY B O 1
ATOM 3760 N N . ILE B 1 213 ? -12.289 22.141 9.859 1 97.69 213 ILE B N 1
ATOM 3761 C CA . ILE B 1 213 ? -12.359 23.562 10.18 1 97.69 213 ILE B CA 1
ATOM 3762 C C . ILE B 1 213 ? -12.938 24.328 8.992 1 97.69 213 ILE B C 1
ATOM 3764 O O . ILE B 1 213 ? -12.539 24.109 7.848 1 97.69 213 ILE B O 1
ATOM 3768 N N . PRO B 1 214 ? -13.867 25.219 9.242 1 97.56 214 PRO B N 1
ATOM 3769 C CA . PRO B 1 214 ? -14.43 26.031 8.156 1 97.56 214 PRO B CA 1
ATOM 3770 C C . PRO B 1 214 ? -13.359 26.766 7.359 1 97.56 214 PRO B C 1
ATOM 3772 O O . PRO B 1 214 ? -12.391 27.281 7.941 1 97.56 214 PRO B O 1
ATOM 3775 N N . ASP B 1 215 ? -13.539 26.891 6.047 1 98.38 215 ASP B N 1
ATOM 3776 C CA . ASP B 1 215 ? -12.547 27.453 5.137 1 98.38 215 ASP B CA 1
ATOM 3777 C C . ASP B 1 215 ? -12.195 28.891 5.531 1 98.38 215 ASP B C 1
ATOM 3779 O O . ASP B 1 215 ? -11.039 29.312 5.406 1 98.38 215 ASP B O 1
ATOM 3783 N N . ASP B 1 216 ? -13.18 29.609 5.969 1 98.31 216 ASP B N 1
ATOM 3784 C CA . ASP B 1 216 ? -12.938 31.016 6.316 1 98.31 216 ASP B CA 1
ATOM 3785 C C . ASP B 1 216 ? -12.008 31.125 7.527 1 98.31 216 ASP B C 1
ATOM 3787 O O . ASP B 1 216 ? -11.172 32.031 7.59 1 98.31 216 ASP B O 1
ATOM 3791 N N . GLN B 1 217 ? -12.125 30.188 8.469 1 98.38 217 GLN B N 1
ATOM 3792 C CA . GLN B 1 217 ? -11.227 30.188 9.625 1 98.38 217 GLN B CA 1
ATOM 3793 C C . GLN B 1 217 ? -9.812 29.781 9.219 1 98.38 217 GLN B C 1
ATOM 3795 O O . GLN B 1 217 ? -8.828 30.328 9.727 1 98.38 217 GLN B O 1
ATOM 3800 N N . ILE B 1 218 ? -9.719 28.828 8.328 1 98.75 218 ILE B N 1
ATOM 3801 C CA . ILE B 1 218 ? -8.422 28.406 7.82 1 98.75 218 ILE B CA 1
ATOM 3802 C C . ILE B 1 218 ? -7.734 29.594 7.137 1 98.75 218 ILE B C 1
ATOM 3804 O O . ILE B 1 218 ? -6.57 29.891 7.418 1 98.75 218 ILE B O 1
ATOM 3808 N N . LYS B 1 219 ? -8.453 30.266 6.293 1 98.75 219 LYS B N 1
ATOM 3809 C CA . LYS B 1 219 ? -7.898 31.406 5.555 1 98.75 219 LYS B CA 1
ATOM 3810 C C . LYS B 1 219 ? -7.484 32.531 6.504 1 98.75 219 LYS B C 1
ATOM 3812 O O . LYS B 1 219 ? -6.449 33.156 6.305 1 98.75 219 LYS B O 1
ATOM 3817 N N . GLU B 1 220 ? -8.328 32.75 7.523 1 98.75 220 GLU B N 1
ATOM 3818 C CA . GLU B 1 220 ? -7.98 33.75 8.508 1 98.75 220 GLU B CA 1
ATOM 3819 C C . GLU B 1 220 ? -6.723 33.375 9.281 1 98.75 220 GLU B C 1
ATOM 3821 O O . GLU B 1 220 ? -5.863 34.219 9.539 1 98.75 220 GLU B O 1
ATOM 3826 N N . ALA B 1 221 ? -6.633 32.094 9.656 1 98.88 221 ALA B N 1
ATOM 3827 C CA . ALA B 1 221 ? -5.441 31.609 10.352 1 98.88 221 ALA B CA 1
ATOM 3828 C C . ALA B 1 221 ? -4.195 31.797 9.492 1 98.88 221 ALA B C 1
ATOM 3830 O O . ALA B 1 221 ? -3.133 32.156 10 1 98.88 221 ALA B O 1
ATOM 3831 N N . ILE B 1 222 ? -4.312 31.516 8.195 1 98.94 222 ILE B N 1
ATOM 3832 C CA . ILE B 1 222 ? -3.207 31.688 7.262 1 98.94 222 ILE B CA 1
ATOM 3833 C C . ILE B 1 222 ? -2.816 33.156 7.184 1 98.94 222 ILE B C 1
ATOM 3835 O O . ILE B 1 222 ? -1.633 33.5 7.25 1 98.94 222 ILE B O 1
ATOM 3839 N N . ARG B 1 223 ? -3.805 34 7.098 1 98.62 223 ARG B N 1
ATOM 3840 C CA . ARG B 1 223 ? -3.545 35.438 7.082 1 98.62 223 ARG B CA 1
ATOM 3841 C C . ARG B 1 223 ? -2.779 35.875 8.328 1 98.62 223 ARG B C 1
ATOM 3843 O O . ARG B 1 223 ? -1.923 36.75 8.258 1 98.62 223 ARG B O 1
ATOM 3850 N N . LEU B 1 224 ? -3.053 35.219 9.43 1 98.69 224 LEU B N 1
ATOM 3851 C CA . LEU B 1 224 ? -2.475 35.625 10.711 1 98.69 224 LEU B CA 1
ATOM 3852 C C . LEU B 1 224 ? -1.101 35 10.906 1 98.69 224 LEU B C 1
ATOM 3854 O O . LEU B 1 224 ? -0.372 35.344 11.836 1 98.69 224 LEU B O 1
ATOM 3858 N N . GLY B 1 225 ? -0.742 34 10.055 1 98.62 225 GLY B N 1
ATOM 3859 C CA . GLY B 1 225 ? 0.639 33.562 10.172 1 98.62 225 GLY B CA 1
ATOM 3860 C C . GLY B 1 225 ? 0.798 32.062 10.039 1 98.62 225 GLY B C 1
ATOM 3861 O O . GLY B 1 225 ? 1.92 31.547 10.016 1 98.62 225 GLY B O 1
ATOM 3862 N N . VAL B 1 226 ? -0.32 31.312 9.906 1 98.94 226 VAL B N 1
ATOM 3863 C CA . VAL B 1 226 ? -0.239 29.875 9.672 1 98.94 226 VAL B CA 1
ATOM 3864 C C . VAL B 1 226 ? 0.353 29.609 8.289 1 98.94 226 VAL B C 1
ATOM 3866 O O . VAL B 1 226 ? -0.103 30.172 7.293 1 98.94 226 VAL B O 1
ATOM 3869 N N . ALA B 1 227 ? 1.357 28.719 8.273 1 98.94 227 ALA B N 1
ATOM 3870 C CA . ALA B 1 227 ? 2.088 28.469 7.031 1 98.94 227 ALA B CA 1
ATOM 3871 C C . ALA B 1 227 ? 2.039 26.984 6.652 1 98.94 227 ALA B C 1
ATOM 3873 O O . ALA B 1 227 ? 2.475 26.609 5.562 1 98.94 227 ALA B O 1
ATOM 3874 N N . LYS B 1 228 ? 1.604 26.156 7.488 1 98.94 228 LYS B N 1
ATOM 3875 C CA . LYS B 1 228 ? 1.391 24.719 7.266 1 98.94 228 LYS B CA 1
ATOM 3876 C C . LYS B 1 228 ? 0.113 24.25 7.949 1 98.94 228 LYS B C 1
ATOM 3878 O O . LYS B 1 228 ? -0.166 24.625 9.086 1 98.94 228 LYS B O 1
ATOM 3883 N N . VAL B 1 229 ? -0.678 23.453 7.246 1 98.94 229 VAL B N 1
ATOM 3884 C CA . VAL B 1 229 ? -1.899 22.891 7.809 1 98.94 229 VAL B CA 1
ATOM 3885 C C . VAL B 1 229 ? -1.894 21.375 7.637 1 98.94 229 VAL B C 1
ATOM 3887 O O . VAL B 1 229 ? -1.693 20.875 6.531 1 98.94 229 VAL B O 1
ATOM 3890 N N . ASN B 1 230 ? -2.098 20.641 8.734 1 98.69 230 ASN B N 1
ATOM 3891 C CA . ASN B 1 230 ? -2.182 19.188 8.688 1 98.69 230 ASN B CA 1
ATOM 3892 C C . ASN B 1 230 ? -3.596 18.703 8.367 1 98.69 230 ASN B C 1
ATOM 3894 O O . ASN B 1 230 ? -4.57 19.234 8.914 1 98.69 230 ASN B O 1
ATOM 3898 N N . VAL B 1 231 ? -3.668 17.797 7.512 1 98.19 231 VAL B N 1
ATOM 3899 C CA . VAL B 1 231 ? -4.949 17.203 7.137 1 98.19 231 VAL B CA 1
ATOM 3900 C C . VAL B 1 231 ? -4.828 15.688 7.113 1 98.19 231 VAL B C 1
ATOM 3902 O O . VAL B 1 231 ? -3.867 15.141 6.566 1 98.19 231 VAL B O 1
ATOM 3905 N N . ASN B 1 232 ? -5.738 14.984 7.707 1 97.62 232 ASN B N 1
ATOM 3906 C CA . ASN B 1 232 ? -5.801 13.531 7.703 1 97.62 232 ASN B CA 1
ATOM 3907 C C . ASN B 1 232 ? -7.246 13.031 7.711 1 97.62 232 ASN B C 1
ATOM 3909 O O . ASN B 1 232 ? -7.684 12.367 6.77 1 97.62 232 ASN B O 1
ATOM 3913 N N . THR B 1 233 ? -8.039 13.539 8.664 1 97.25 233 THR B N 1
ATOM 3914 C CA . THR B 1 233 ? -9.359 13 8.953 1 97.25 233 THR B CA 1
ATOM 3915 C C . THR B 1 233 ? -10.305 13.203 7.773 1 97.25 233 THR B C 1
ATOM 3917 O O . THR B 1 233 ? -11.086 12.312 7.434 1 97.25 233 THR B O 1
ATOM 3920 N N . GLU B 1 234 ? -10.266 14.32 7.207 1 97.31 234 GLU B N 1
ATOM 3921 C CA . GLU B 1 234 ? -11.188 14.594 6.109 1 97.31 234 GLU B CA 1
ATOM 3922 C C . GLU B 1 234 ? -10.906 13.688 4.914 1 97.31 234 GLU B C 1
ATOM 3924 O O . GLU B 1 234 ? -11.828 13.281 4.203 1 97.31 234 GLU B O 1
ATOM 3929 N N . SER B 1 235 ? -9.625 13.383 4.625 1 98.62 235 SER B N 1
ATOM 3930 C CA . SER B 1 235 ? -9.281 12.43 3.574 1 98.62 235 SER B CA 1
ATOM 3931 C C . SER B 1 235 ? -9.742 11.023 3.932 1 98.62 235 SER B C 1
ATOM 3933 O O . SER B 1 235 ? -10.188 10.273 3.061 1 98.62 235 SER B O 1
ATOM 3935 N N . GLN B 1 236 ? -9.594 10.664 5.246 1 98.62 236 GLN B N 1
ATOM 3936 C CA . GLN B 1 236 ? -10.07 9.359 5.699 1 98.62 236 GLN B CA 1
ATOM 3937 C C . GLN B 1 236 ? -11.57 9.211 5.48 1 98.62 236 GLN B C 1
ATOM 3939 O O . GLN B 1 236 ? -12.031 8.172 5.004 1 98.62 236 GLN B O 1
ATOM 3944 N N . ILE B 1 237 ? -12.266 10.242 5.812 1 98.56 237 ILE B N 1
ATOM 3945 C CA . ILE B 1 237 ? -13.719 10.234 5.684 1 98.56 237 ILE B CA 1
ATOM 3946 C C . ILE B 1 237 ? -14.102 10.211 4.207 1 98.56 237 ILE B C 1
ATOM 3948 O O . ILE B 1 237 ? -15.016 9.484 3.812 1 98.56 237 ILE B O 1
ATOM 3952 N N . ALA B 1 238 ? -13.375 10.961 3.379 1 98.81 238 ALA B N 1
ATOM 3953 C CA . ALA B 1 238 ? -13.625 10.953 1.939 1 98.81 238 ALA B CA 1
ATOM 3954 C C . ALA B 1 238 ? -13.445 9.547 1.365 1 98.81 238 ALA B C 1
ATOM 3956 O O . ALA B 1 238 ? -14.281 9.078 0.584 1 98.81 238 ALA B O 1
ATOM 3957 N N . PHE B 1 239 ? -12.398 8.867 1.716 1 98.94 239 PHE B N 1
ATOM 3958 C CA . PHE B 1 239 ? -12.148 7.492 1.297 1 98.94 239 PHE B CA 1
ATOM 3959 C C . PHE B 1 239 ? -13.297 6.578 1.705 1 98.94 239 PHE B C 1
ATOM 3961 O O . PHE B 1 239 ? -13.82 5.828 0.88 1 98.94 239 PHE B O 1
ATOM 3968 N N . SER B 1 240 ? -13.578 6.621 3.002 1 98.88 240 SER B N 1
ATOM 3969 C CA . SER B 1 240 ? -14.602 5.75 3.564 1 98.88 240 SER B CA 1
ATOM 3970 C C . SER B 1 240 ? -15.945 5.953 2.865 1 98.88 240 SER B C 1
ATOM 3972 O O . SER B 1 240 ? -16.578 4.984 2.445 1 98.88 240 SER B O 1
ATOM 3974 N N . ASN B 1 241 ? -16.328 7.25 2.705 1 98.81 241 ASN B N 1
ATOM 3975 C CA . ASN B 1 241 ? -17.609 7.559 2.08 1 98.81 241 ASN B CA 1
ATOM 3976 C C . ASN B 1 241 ? -17.672 7.043 0.646 1 98.81 241 ASN B C 1
ATOM 3978 O O . ASN B 1 241 ? -18.656 6.398 0.254 1 98.81 241 ASN B O 1
ATOM 3982 N N . ALA B 1 242 ? -16.641 7.281 -0.105 1 98.94 242 ALA B N 1
ATOM 3983 C CA . ALA B 1 242 ? -16.609 6.887 -1.512 1 98.94 242 ALA B CA 1
ATOM 3984 C C . ALA B 1 242 ? -16.562 5.367 -1.657 1 98.94 242 ALA B C 1
ATOM 3986 O O . ALA B 1 242 ? -17.219 4.801 -2.539 1 98.94 242 ALA B O 1
ATOM 3987 N N . THR B 1 243 ? -15.781 4.684 -0.85 1 98.88 243 THR B N 1
ATOM 3988 C CA . THR B 1 243 ? -15.664 3.23 -0.908 1 98.88 243 THR B CA 1
ATOM 3989 C C . THR B 1 243 ? -16.969 2.566 -0.487 1 98.88 243 THR B C 1
ATOM 3991 O O . THR B 1 243 ? -17.375 1.562 -1.073 1 98.88 243 THR B O 1
ATOM 3994 N N . ARG B 1 244 ? -17.656 3.119 0.562 1 98.81 244 ARG B N 1
ATOM 3995 C CA . ARG B 1 244 ? -18.953 2.604 0.989 1 98.81 244 ARG B CA 1
ATOM 3996 C C . ARG B 1 244 ? -20 2.768 -0.11 1 98.81 244 ARG B C 1
ATOM 3998 O O . ARG B 1 244 ? -20.828 1.876 -0.331 1 98.81 244 ARG B O 1
ATOM 4005 N N . GLU B 1 245 ? -19.953 3.93 -0.758 1 98.81 245 GLU B N 1
ATOM 4006 C CA . GLU B 1 245 ? -20.859 4.137 -1.879 1 98.81 245 GLU B CA 1
ATOM 4007 C C . GLU B 1 245 ? -20.625 3.104 -2.977 1 98.81 245 GLU B C 1
ATOM 4009 O O . GLU B 1 245 ? -21.578 2.529 -3.51 1 98.81 245 GLU B O 1
ATOM 4014 N N . PHE B 1 246 ? -19.391 2.863 -3.348 1 98.88 246 PHE B N 1
ATOM 4015 C CA . PHE B 1 246 ? -19.062 1.864 -4.355 1 98.88 246 PHE B CA 1
ATOM 4016 C C . PHE B 1 246 ? -19.547 0.484 -3.93 1 98.88 246 PHE B C 1
ATOM 4018 O O . PHE B 1 246 ? -20.109 -0.256 -4.734 1 98.88 246 PHE B O 1
ATOM 4025 N N . ALA B 1 247 ? -19.281 0.138 -2.656 1 98.81 247 ALA B N 1
ATOM 4026 C CA . ALA B 1 247 ? -19.688 -1.16 -2.127 1 98.81 247 ALA B CA 1
ATOM 4027 C C . ALA B 1 247 ? -21.203 -1.329 -2.193 1 98.81 247 ALA B C 1
ATOM 4029 O O . ALA B 1 247 ? -21.688 -2.408 -2.521 1 98.81 247 ALA B O 1
ATOM 4030 N N . ARG B 1 248 ? -21.891 -0.263 -1.813 1 98.38 248 ARG B N 1
ATOM 4031 C CA . ARG B 1 248 ? -23.344 -0.294 -1.889 1 98.38 248 ARG B CA 1
ATOM 4032 C C . ARG B 1 248 ? -23.812 -0.541 -3.318 1 98.38 248 ARG B C 1
ATOM 4034 O O . ARG B 1 248 ? -24.719 -1.349 -3.551 1 98.38 248 ARG B O 1
ATOM 4041 N N . ASN B 1 249 ? -23.203 0.179 -4.27 1 98.69 249 ASN B N 1
ATOM 4042 C CA . ASN B 1 249 ? -23.547 -0.004 -5.676 1 98.69 249 ASN B CA 1
ATOM 4043 C C . ASN B 1 249 ? -23.172 -1.4 -6.164 1 98.69 249 ASN B C 1
ATOM 4045 O O . ASN B 1 249 ? -23.891 -1.992 -6.977 1 98.69 249 ASN B O 1
ATOM 4049 N N . TYR B 1 250 ? -22.078 -1.905 -5.715 1 98.62 250 TYR B N 1
ATOM 4050 C CA . TYR B 1 250 ? -21.641 -3.264 -6.023 1 98.62 250 TYR B CA 1
ATOM 4051 C C . TYR B 1 250 ? -22.672 -4.285 -5.559 1 98.62 250 TYR B C 1
ATOM 4053 O O . TYR B 1 250 ? -23.078 -5.16 -6.324 1 98.62 250 TYR B O 1
ATOM 4061 N N . GLU B 1 251 ? -23.156 -4.141 -4.312 1 97.38 251 GLU B N 1
ATOM 4062 C CA . GLU B 1 251 ? -24.141 -5.051 -3.746 1 97.38 251 GLU B CA 1
ATOM 4063 C C . GLU B 1 251 ? -25.438 -5.02 -4.547 1 97.38 251 GLU B C 1
ATOM 4065 O O . GLU B 1 251 ? -26.062 -6.059 -4.773 1 97.38 251 GLU B O 1
ATOM 4070 N N . ALA B 1 252 ? -25.797 -3.877 -4.934 1 98 252 ALA B N 1
ATOM 4071 C CA . ALA B 1 252 ? -27.047 -3.688 -5.652 1 98 252 ALA B CA 1
ATOM 4072 C C . ALA B 1 252 ? -26.984 -4.281 -7.055 1 98 252 ALA B C 1
ATOM 4074 O O . ALA B 1 252 ? -28 -4.594 -7.664 1 98 252 ALA B O 1
ATOM 4075 N N . ASN B 1 253 ? -25.75 -4.422 -7.582 1 98.25 253 ASN B N 1
ATOM 4076 C CA . ASN B 1 253 ? -25.547 -4.879 -8.953 1 98.25 253 ASN B CA 1
ATOM 4077 C C . ASN B 1 253 ? -24.422 -5.906 -9.039 1 98.25 253 ASN B C 1
ATOM 4079 O O . ASN B 1 253 ? -23.547 -5.801 -9.898 1 98.25 253 ASN B O 1
ATOM 4083 N N . GLU B 1 254 ? -24.391 -6.816 -8.195 1 97.88 254 GLU B N 1
ATOM 4084 C CA . GLU B 1 254 ? -23.266 -7.715 -7.98 1 97.88 254 GLU B CA 1
ATOM 4085 C C . GLU B 1 254 ? -22.891 -8.453 -9.258 1 97.88 254 GLU B C 1
ATOM 4087 O O . GLU B 1 254 ? -21.719 -8.539 -9.617 1 97.88 254 GLU B O 1
ATOM 4092 N N . ALA B 1 255 ? -23.828 -9.039 -9.969 1 96.81 255 ALA B N 1
ATOM 4093 C CA . ALA B 1 255 ? -23.547 -9.805 -11.18 1 96.81 255 ALA B CA 1
ATOM 4094 C C . ALA B 1 255 ? -22.844 -8.945 -12.227 1 96.81 255 ALA B C 1
ATOM 4096 O O . ALA B 1 255 ? -21.906 -9.398 -12.875 1 96.81 255 ALA B O 1
ATOM 4097 N N . GLU B 1 256 ? -23.375 -7.758 -12.414 1 98 256 GLU B N 1
ATOM 4098 C CA . GLU B 1 256 ? -22.766 -6.84 -13.375 1 98 256 GLU B CA 1
ATOM 4099 C C . GLU B 1 256 ? -21.359 -6.438 -12.945 1 98 256 GLU B C 1
ATOM 4101 O O . GLU B 1 256 ? -20.453 -6.391 -13.766 1 98 256 GLU B O 1
ATOM 4106 N N . TYR B 1 257 ? -21.219 -6.141 -11.68 1 98.31 257 TYR B N 1
ATOM 4107 C CA . TYR B 1 257 ? -19.922 -5.703 -11.164 1 98.31 257 TYR B CA 1
ATOM 4108 C C . TYR B 1 257 ? -18.906 -6.84 -11.203 1 98.31 257 TYR B C 1
ATOM 4110 O O . TYR B 1 257 ? -17.734 -6.629 -11.531 1 98.31 257 TYR B O 1
ATOM 4118 N N . ASP B 1 258 ? -19.297 -8.047 -10.883 1 96.75 258 ASP B N 1
ATOM 4119 C CA . ASP B 1 258 ? -18.438 -9.211 -11.008 1 96.75 258 ASP B CA 1
ATOM 4120 C C . ASP B 1 258 ? -18 -9.422 -12.461 1 96.75 258 ASP B C 1
ATOM 4122 O O . ASP B 1 258 ? -16.859 -9.789 -12.727 1 96.75 258 ASP B O 1
ATOM 4126 N N . GLY B 1 259 ? -18.984 -9.234 -13.352 1 95 259 GLY B N 1
ATOM 4127 C CA . GLY B 1 259 ? -18.688 -9.375 -14.766 1 95 259 GLY B CA 1
ATOM 4128 C C . GLY B 1 259 ? -17.594 -8.43 -15.234 1 95 259 GLY B C 1
ATOM 4129 O O . GLY B 1 259 ? -16.844 -8.75 -16.156 1 95 259 GLY B O 1
ATOM 4130 N N . LYS B 1 260 ? -17.562 -7.293 -14.586 1 96.25 260 LYS B N 1
ATOM 4131 C CA . LYS B 1 260 ? -16.562 -6.289 -14.914 1 96.25 260 LYS B CA 1
ATOM 4132 C C . LYS B 1 260 ? -15.32 -6.441 -14.031 1 96.25 260 LYS B C 1
ATOM 4134 O O . LYS B 1 260 ? -14.422 -5.602 -14.07 1 96.25 260 LYS B O 1
ATOM 4139 N N . LYS B 1 261 ? -15.258 -7.512 -13.211 1 96.62 261 LYS B N 1
ATOM 4140 C CA . LYS B 1 261 ? -14.156 -7.859 -12.32 1 96.62 261 LYS B CA 1
ATOM 4141 C C . LYS B 1 261 ? -13.82 -6.703 -11.383 1 96.62 261 LYS B C 1
ATOM 4143 O O . LYS B 1 261 ? -12.648 -6.406 -11.148 1 96.62 261 LYS B O 1
ATOM 4148 N N . LEU B 1 262 ? -14.859 -6.09 -10.836 1 98.44 262 LEU B N 1
ATOM 4149 C CA . LEU B 1 262 ? -14.656 -4.926 -9.977 1 98.44 262 LEU B CA 1
ATOM 4150 C C . LEU B 1 262 ? -14.281 -5.348 -8.562 1 98.44 262 LEU B C 1
ATOM 4152 O O . LEU B 1 262 ? -14.016 -4.504 -7.703 1 98.44 262 LEU B O 1
ATOM 4156 N N . PHE B 1 263 ? -14.141 -6.754 -8.391 1 98.38 263 PHE B N 1
ATOM 4157 C CA . PHE B 1 263 ? -13.609 -7.289 -7.141 1 98.38 263 PHE B CA 1
ATOM 4158 C C . PHE B 1 263 ? -12.094 -7.152 -7.102 1 98.38 263 PHE B C 1
ATOM 4160 O O . PHE B 1 263 ? -11.477 -7.332 -6.051 1 98.38 263 PHE B O 1
ATOM 4167 N N . ASP B 1 264 ? -11.453 -6.855 -8.25 1 98.12 264 ASP B N 1
ATOM 4168 C CA . ASP B 1 264 ? -10.047 -6.48 -8.273 1 98.12 264 ASP B CA 1
ATOM 4169 C C . ASP B 1 264 ? -9.781 -5.285 -7.363 1 98.12 264 ASP B C 1
ATOM 4171 O O . ASP B 1 264 ? -10.359 -4.215 -7.543 1 98.12 264 ASP B O 1
ATOM 4175 N N . PRO B 1 265 ? -8.938 -5.484 -6.359 1 98.62 265 PRO B N 1
ATOM 4176 C CA . PRO B 1 265 ? -8.75 -4.406 -5.387 1 98.62 265 PRO B CA 1
ATOM 4177 C C . PRO B 1 265 ? -8.305 -3.096 -6.035 1 98.62 265 PRO B C 1
ATOM 4179 O O . PRO B 1 265 ? -8.586 -2.018 -5.508 1 98.62 265 PRO B O 1
ATOM 4182 N N . ARG B 1 266 ? -7.664 -3.102 -7.152 1 98.5 266 ARG B N 1
ATOM 4183 C CA . ARG B 1 266 ? -7.199 -1.907 -7.848 1 98.5 266 ARG B CA 1
ATOM 4184 C C . ARG B 1 266 ? -8.375 -1.112 -8.414 1 98.5 266 ARG B C 1
ATOM 4186 O O . ARG B 1 266 ? -8.312 0.117 -8.492 1 98.5 266 ARG B O 1
ATOM 4193 N N . LYS B 1 267 ? -9.344 -1.82 -8.82 1 98.5 267 LYS B N 1
ATOM 4194 C CA . LYS B 1 267 ? -10.586 -1.2 -9.266 1 98.5 267 LYS B CA 1
ATOM 4195 C C . LYS B 1 267 ? -11.508 -0.899 -8.094 1 98.5 267 LYS B C 1
ATOM 4197 O O . LYS B 1 267 ? -12.156 0.15 -8.055 1 98.5 267 LYS B O 1
ATOM 4202 N N . PHE B 1 268 ? -11.57 -1.811 -7.133 1 98.81 268 PHE B N 1
ATOM 4203 C CA . PHE B 1 268 ? -12.453 -1.711 -5.98 1 98.81 268 PHE B CA 1
ATOM 4204 C C . PHE B 1 268 ? -12.125 -0.477 -5.148 1 98.81 268 PHE B C 1
ATOM 4206 O O . PHE B 1 268 ? -13.023 0.171 -4.605 1 98.81 268 PHE B O 1
ATOM 4213 N N . LEU B 1 269 ? -10.859 -0.092 -5.062 1 98.75 269 LEU B N 1
ATOM 4214 C CA . LEU B 1 269 ? -10.414 0.991 -4.191 1 98.75 269 LEU B CA 1
ATOM 4215 C C . LEU B 1 269 ? -10.336 2.307 -4.957 1 98.75 269 LEU B C 1
ATOM 4217 O O . LEU B 1 269 ? -10.141 3.367 -4.359 1 98.75 269 LEU B O 1
ATOM 4221 N N . ALA B 1 270 ? -10.516 2.23 -6.277 1 98.75 270 ALA B N 1
ATOM 4222 C CA . ALA B 1 270 ? -10.281 3.385 -7.141 1 98.75 270 ALA B CA 1
ATOM 4223 C C . ALA B 1 270 ? -11.18 4.555 -6.746 1 98.75 270 ALA B C 1
ATOM 4225 O O . ALA B 1 270 ? -10.719 5.695 -6.652 1 98.75 270 ALA B O 1
ATOM 4226 N N . PRO B 1 271 ? -12.492 4.328 -6.477 1 98.88 271 PRO B N 1
ATOM 4227 C CA . PRO B 1 271 ? -13.32 5.477 -6.094 1 98.88 271 PRO B CA 1
ATOM 4228 C C . PRO B 1 271 ? -12.844 6.145 -4.805 1 98.88 271 PRO B C 1
ATOM 4230 O O . PRO B 1 271 ? -12.828 7.375 -4.715 1 98.88 271 PRO B O 1
ATOM 4233 N N . GLY B 1 272 ? -12.484 5.344 -3.83 1 98.88 272 GLY B N 1
ATOM 4234 C CA . GLY B 1 272 ? -11.969 5.891 -2.584 1 98.88 272 GLY B CA 1
ATOM 4235 C C . GLY B 1 272 ? -10.703 6.711 -2.768 1 98.88 272 GLY B C 1
ATOM 4236 O O . GLY B 1 272 ? -10.57 7.797 -2.201 1 98.88 272 GLY B O 1
ATOM 4237 N N . MET B 1 273 ? -9.797 6.199 -3.621 1 98.88 273 MET B N 1
ATOM 4238 C CA . MET B 1 273 ? -8.523 6.883 -3.807 1 98.88 273 MET B CA 1
ATOM 4239 C C . MET B 1 273 ? -8.703 8.156 -4.625 1 98.88 273 MET B C 1
ATOM 4241 O O . MET B 1 273 ? -8 9.148 -4.406 1 98.88 273 MET B O 1
ATOM 4245 N N . LYS B 1 274 ? -9.633 8.117 -5.531 1 98.88 274 LYS B N 1
ATOM 4246 C CA . LYS B 1 274 ? -9.984 9.336 -6.25 1 98.88 274 LYS B CA 1
ATOM 4247 C C . LYS B 1 274 ? -10.555 10.391 -5.305 1 98.88 274 LYS B C 1
ATOM 4249 O O . LYS B 1 274 ? -10.258 11.586 -5.445 1 98.88 274 LYS B O 1
ATOM 4254 N N . ALA B 1 275 ? -11.352 9.961 -4.359 1 98.94 275 ALA B N 1
ATOM 4255 C CA . ALA B 1 275 ? -11.922 10.867 -3.369 1 98.94 275 ALA B CA 1
ATOM 4256 C C . ALA B 1 275 ? -10.828 11.484 -2.496 1 98.94 275 ALA B C 1
ATOM 4258 O O . ALA B 1 275 ? -10.891 12.672 -2.162 1 98.94 275 ALA B O 1
ATOM 4259 N N . VAL B 1 276 ? -9.859 10.719 -2.145 1 98.94 276 VAL B N 1
ATOM 4260 C CA . VAL B 1 276 ? -8.734 11.219 -1.35 1 98.94 276 VAL B CA 1
ATOM 4261 C C . VAL B 1 276 ? -7.969 12.273 -2.145 1 98.94 276 VAL B C 1
ATOM 4263 O O . VAL B 1 276 ? -7.668 13.352 -1.63 1 98.94 276 VAL B O 1
ATOM 4266 N N . GLN B 1 277 ? -7.656 11.922 -3.406 1 98.94 277 GLN B N 1
ATOM 4267 C CA . GLN B 1 277 ? -6.949 12.875 -4.25 1 98.94 277 GLN B CA 1
ATOM 4268 C C . GLN B 1 277 ? -7.727 14.188 -4.363 1 98.94 277 GLN B C 1
ATOM 4270 O O . GLN B 1 277 ? -7.148 15.273 -4.266 1 98.94 277 GLN B O 1
ATOM 4275 N N . GLY B 1 278 ? -9.016 14.07 -4.57 1 98.94 278 GLY B N 1
ATOM 4276 C CA . GLY B 1 278 ? -9.859 15.25 -4.652 1 98.94 278 GLY B CA 1
ATOM 4277 C C . GLY B 1 278 ? -9.859 16.078 -3.379 1 98.94 278 GLY B C 1
ATOM 4278 O O . GLY B 1 278 ? -9.781 17.312 -3.43 1 98.94 278 GLY B O 1
ATOM 4279 N N . ALA B 1 279 ? -9.93 15.422 -2.258 1 98.88 279 ALA B N 1
ATOM 4280 C CA . ALA B 1 279 ? -9.914 16.109 -0.97 1 98.88 279 ALA B CA 1
ATOM 4281 C C . ALA B 1 279 ? -8.602 16.875 -0.774 1 98.88 279 ALA B C 1
ATOM 4283 O O . ALA B 1 279 ? -8.602 18 -0.288 1 98.88 279 ALA B O 1
ATOM 4284 N N . VAL B 1 280 ? -7.508 16.266 -1.146 1 98.94 280 VAL B N 1
ATOM 4285 C CA . VAL B 1 280 ? -6.199 16.891 -1.027 1 98.94 280 VAL B CA 1
ATOM 4286 C C . VAL B 1 280 ? -6.129 18.125 -1.938 1 98.94 280 VAL B C 1
ATOM 4288 O O . VAL B 1 280 ? -5.68 19.188 -1.518 1 98.94 280 VAL B O 1
ATOM 4291 N N . GLU B 1 281 ? -6.574 17.953 -3.158 1 98.94 281 GLU B N 1
ATOM 4292 C CA . GLU B 1 281 ? -6.566 19.062 -4.102 1 98.94 281 GLU B CA 1
ATOM 4293 C C . GLU B 1 281 ? -7.41 20.219 -3.594 1 98.94 281 GLU B C 1
ATOM 4295 O O . GLU B 1 281 ? -7.023 21.391 -3.727 1 98.94 281 GLU B O 1
ATOM 4300 N N . GLU B 1 282 ? -8.555 19.906 -3.055 1 98.81 282 GLU B N 1
ATOM 4301 C CA . GLU B 1 282 ? -9.422 20.953 -2.5 1 98.81 282 GLU B CA 1
ATOM 4302 C C . GLU B 1 282 ? -8.727 21.703 -1.374 1 98.81 282 GLU B C 1
ATOM 4304 O O . GLU B 1 282 ? -8.82 22.938 -1.291 1 98.81 282 GLU B O 1
ATOM 4309 N N . ARG B 1 283 ? -8.016 21.016 -0.521 1 98.88 283 ARG B N 1
ATOM 4310 C CA . ARG B 1 283 ? -7.316 21.656 0.583 1 98.88 283 ARG B CA 1
ATOM 4311 C C . ARG B 1 283 ? -6.176 22.531 0.072 1 98.88 283 ARG B C 1
ATOM 4313 O O . ARG B 1 283 ? -5.945 23.625 0.583 1 98.88 283 ARG B O 1
ATOM 4320 N N . ILE B 1 284 ? -5.48 22.016 -0.956 1 98.94 284 ILE B N 1
ATOM 4321 C CA . ILE B 1 284 ? -4.414 22.797 -1.572 1 98.94 284 ILE B CA 1
ATOM 4322 C C . ILE B 1 284 ? -4.977 24.125 -2.066 1 98.94 284 ILE B C 1
ATOM 4324 O O . ILE B 1 284 ? -4.363 25.172 -1.865 1 98.94 284 ILE B O 1
ATOM 4328 N N . ASP B 1 285 ? -6.16 24.094 -2.635 1 98.88 285 ASP B N 1
ATOM 4329 C CA . ASP B 1 285 ? -6.809 25.297 -3.119 1 98.88 285 ASP B CA 1
ATOM 4330 C C . ASP B 1 285 ? -7.176 26.234 -1.96 1 98.88 285 ASP B C 1
ATOM 4332 O O . ASP B 1 285 ? -6.926 27.438 -2.018 1 98.88 285 ASP B O 1
ATOM 4336 N N . VAL B 1 286 ? -7.707 25.688 -0.913 1 98.88 286 VAL B N 1
ATOM 4337 C CA . VAL B 1 286 ? -8.125 26.469 0.247 1 98.88 286 VAL B CA 1
ATOM 4338 C C . VAL B 1 286 ? -6.898 27.094 0.91 1 98.88 286 VAL B C 1
ATOM 4340 O O . VAL B 1 286 ? -6.957 28.234 1.376 1 98.88 286 VAL B O 1
ATOM 4343 N N . PHE B 1 287 ? -5.75 26.375 0.927 1 98.94 287 PHE B N 1
ATOM 4344 C CA . PHE B 1 287 ? -4.539 26.812 1.604 1 98.94 287 PHE B CA 1
ATOM 4345 C C . PHE B 1 287 ? -3.801 27.859 0.77 1 98.94 287 PHE B C 1
ATOM 4347 O O . PHE B 1 287 ? -2.908 28.547 1.271 1 98.94 287 PHE B O 1
ATOM 4354 N N . GLY B 1 288 ? -4.129 27.922 -0.534 1 98.88 288 GLY B N 1
ATOM 4355 C CA . GLY B 1 288 ? -3.512 28.906 -1.414 1 98.88 288 GLY B CA 1
ATOM 4356 C C . GLY B 1 288 ? -2.148 28.484 -1.923 1 98.88 288 GLY B C 1
ATOM 4357 O O . GLY B 1 288 ? -1.349 29.312 -2.352 1 98.88 288 GLY B O 1
ATOM 4358 N N . SER B 1 289 ? -1.852 27.188 -1.896 1 98.81 289 SER B N 1
ATOM 4359 C CA . SER B 1 289 ? -0.507 26.734 -2.24 1 98.81 289 SER B CA 1
ATOM 4360 C C . SER B 1 289 ? -0.438 26.266 -3.684 1 98.81 289 SER B C 1
ATOM 4362 O O . SER B 1 289 ? 0.637 25.906 -4.18 1 98.81 289 SER B O 1
ATOM 4364 N N . ALA B 1 290 ? -1.559 26.219 -4.465 1 98.81 290 ALA B N 1
ATOM 4365 C CA . ALA B 1 290 ? -1.528 25.844 -5.875 1 98.81 290 ALA B CA 1
ATOM 4366 C C . ALA B 1 290 ? -0.561 26.734 -6.656 1 98.81 290 ALA B C 1
ATOM 4368 O O . ALA B 1 290 ? -0.542 27.953 -6.473 1 98.81 290 ALA B O 1
ATOM 4369 N N . ASN B 1 291 ? 0.244 26.141 -7.469 1 98.62 291 ASN B N 1
ATOM 4370 C CA . ASN B 1 291 ? 1.203 26.797 -8.352 1 98.62 291 ASN B CA 1
ATOM 4371 C C . ASN B 1 291 ? 2.283 27.531 -7.562 1 98.62 291 ASN B C 1
ATOM 4373 O O . ASN B 1 291 ? 2.807 28.547 -8.016 1 98.62 291 ASN B O 1
ATOM 4377 N N . LYS B 1 292 ? 2.617 27.016 -6.344 1 98.19 292 LYS B N 1
ATOM 4378 C CA . LYS B 1 292 ? 3.635 27.672 -5.535 1 98.19 292 LYS B CA 1
ATOM 4379 C C . LYS B 1 292 ? 4.914 26.844 -5.473 1 98.19 292 LYS B C 1
ATOM 4381 O O . LYS B 1 292 ? 5.809 27.125 -4.672 1 98.19 292 LYS B O 1
ATOM 4386 N N . ALA B 1 293 ? 5 25.828 -6.242 1 95.81 293 ALA B N 1
ATOM 4387 C CA . ALA B 1 293 ? 6.188 24.984 -6.258 1 95.81 293 ALA B CA 1
ATOM 4388 C C . ALA B 1 293 ? 7.348 25.672 -6.969 1 95.81 293 ALA B C 1
ATOM 4390 O O . ALA B 1 293 ? 7.133 26.531 -7.824 1 95.81 293 ALA B O 1
#

pLDDT: mean 97.75, std 2.91, range [64.69, 98.94]

Sequence (586 aa):
MAIVSAEKFVQAARENGYAVGGFNTNNLEWTQAILRAAEAKQAPVLIQTSMGAAKYMGGYKVCQSLITNLVESMGITVPVAIHLDHGHYEDALECIEVGYTSIMFDGSHLPVEENLAKTAEVVKIAHAKGVSVEAEVGTIGGEEDGIIGKGELAPIEDAKAMVETGIDFLAAGIGNIHGPYPENWEGLALDHLEKLTAAVPGFPIVLHGGSGIPDDQIKEAIRLGVAKVNVNTESQIAFSNATREFARNYEANEAEYDGKKLFDPRKFLAPGMKAVQGAVEERIDVFGSANKAMAIVSAEKFVQAARENGYAVGGFNTNNLEWTQAILRAAEAKQAPVLIQTSMGAAKYMGGYKVCQSLITNLVESMGITVPVAIHLDHGHYEDALECIEVGYTSIMFDGSHLPVEENLAKTAEVVKIAHAKGVSVEAEVGTIGGEEDGIIGKGELAPIEDAKAMVETGIDFLAAGIGNIHGPYPENWEGLALDHLEKLTAAVPGFPIVLHGGSGIPDDQIKEAIRLGVAKVNVNTESQIAFSNATREFARNYEANEAEYDGKKLFDPRKFLAPGMKAVQGAVEERIDVFGSANKA

InterPro domains:
  IPR000771 Fructose-bisphosphate aldolase, class-II [PF01116] (5-292)
  IPR000771 Fructose-bisphosphate aldolase, class-II [PIRSF001359] (1-293)
  IPR000771 Fructose-bisphosphate aldolase, class-II [PS00602] (74-87)
  IPR000771 Fructose-bisphosphate aldolase, class-II [PS00806] (133-144)
  IPR000771 Fructose-bisphosphate aldolase, class-II [TIGR00167] (1-293)
  IPR000771 Fructose-bisphosphate aldolase, class-II [cd00947] (9-291)
  IPR011289 Fructose-1,6-bisphosphate aldolase, class 2 [TIGR01859] (3-293)
  IPR013785 Aldolase-type TIM barrel [G3DSA:3.20.20.70] (1-293)

Secondary structure (DSSP, 8-state):
--B--SHHHHHHHHHHT--EEEEE--SHHHHHHHHHHHHHHT--EEEEEEHHHHHHHT-HHHHHHHHHHHHHHTT--S-EEEEEEEE-HHHHHHHHHHT-SEEEE--TTS-HHHHHHHHHHHHHHHHTTT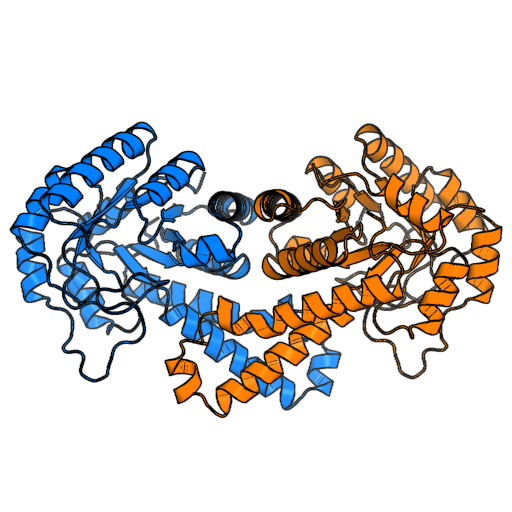-EEEEEES--EEEETTEEE--PPPPHHHHHHHHTTT-SEEEE-SS-EESSPPTT-----HHHHHHHHHHSTTPPEEES--TT--HHHHHHHHHHTEEEEEE-HHHHHHHHHHHHHHHHHHHHTHHHHHHTTTTSHHHHTHHHHHHHHHHHHHHHHHHT-TT--/--B--SHHHHHHHHHHT--EEEEE--SHHHHHHHHHHHHHHT--EEEEEEHHHHHHHT-HHHHHHHHHHHHHHTT--S-EEEEEEEE-HHHHHHHHHHT-SEEEE--TTS-HHHHHHHHHHHHHHHHHTT-EEEEEES--EEEETTEEE--PPPPHHHHHHHHTTT-SEEEE-SS-EESSPPTT-----HHHHHHHHHHSTTPPEEES--TT--HHHHHHHHHHTEEEEEE-HHHHHHHHHHHHHHHHHHHHTHHHHHHTTTTSHHHHTHHHHHHHHHHHHHHHHHHT-TT--

Radius of gyration: 26.47 Å; Cα contacts (8 Å, |Δi|>4): 1320; chains: 2; bounding box: 51×77×64 Å